Protein AF-A0A8H5FFQ4-F1 (afdb_monomer)

Structure (mmCIF, N/CA/C/O backbone):
data_AF-A0A8H5FFQ4-F1
#
_entry.id   AF-A0A8H5FFQ4-F1
#
loop_
_atom_site.group_PDB
_atom_site.id
_atom_site.type_symbol
_atom_site.label_atom_id
_atom_site.label_alt_id
_atom_site.label_comp_id
_atom_site.label_asym_id
_atom_site.label_entity_id
_atom_site.label_seq_id
_atom_site.pdbx_PDB_ins_code
_atom_site.Cartn_x
_atom_site.Cartn_y
_atom_site.Cartn_z
_atom_site.occupancy
_atom_site.B_iso_or_equiv
_atom_site.auth_seq_id
_atom_site.auth_comp_id
_atom_site.auth_asym_id
_atom_site.auth_atom_id
_atom_site.pdbx_PDB_model_num
ATOM 1 N N . MET A 1 1 ? -37.473 -5.761 -49.305 1.00 37.91 1 MET A N 1
ATOM 2 C CA . MET A 1 1 ? -37.315 -4.979 -48.061 1.00 37.91 1 MET A CA 1
ATOM 3 C C . MET A 1 1 ? -37.853 -5.816 -46.915 1.00 37.91 1 MET A C 1
ATOM 5 O O . MET A 1 1 ? -39.054 -5.867 -46.708 1.00 37.91 1 MET A O 1
ATOM 9 N N . THR A 1 2 ? -36.965 -6.536 -46.242 1.00 30.03 2 THR A N 1
ATOM 10 C CA . THR A 1 2 ? -37.253 -7.367 -45.068 1.00 30.03 2 THR A CA 1
ATOM 11 C C . THR A 1 2 ? -36.165 -7.044 -44.059 1.00 30.03 2 THR A C 1
ATOM 13 O O . THR A 1 2 ? -34.986 -7.285 -44.311 1.00 30.03 2 THR A O 1
ATOM 16 N N . THR A 1 3 ? -36.558 -6.391 -42.974 1.00 33.97 3 THR A N 1
ATOM 17 C CA . THR A 1 3 ? -35.695 -5.977 -41.868 1.00 33.97 3 THR A CA 1
ATOM 18 C C . THR A 1 3 ? -35.236 -7.205 -41.090 1.00 33.97 3 THR A C 1
ATOM 20 O O . THR A 1 3 ? -36.057 -7.927 -40.527 1.00 33.97 3 THR A O 1
ATOM 23 N N . VAL A 1 4 ? -33.926 -7.448 -41.090 1.00 33.38 4 VAL A N 1
ATOM 24 C CA . VAL A 1 4 ? -33.266 -8.495 -40.302 1.00 33.38 4 VAL A CA 1
ATOM 25 C C . VAL A 1 4 ? -33.053 -7.974 -38.879 1.00 33.38 4 VAL A C 1
ATOM 27 O O . VAL A 1 4 ? -32.455 -6.919 -38.684 1.00 33.38 4 VAL A O 1
ATOM 30 N N . ASP A 1 5 ? -33.574 -8.716 -37.903 1.00 34.59 5 ASP A N 1
ATOM 31 C CA . ASP A 1 5 ? -33.492 -8.453 -36.463 1.00 34.59 5 ASP A CA 1
ATOM 32 C C . ASP A 1 5 ? -32.099 -8.844 -35.912 1.00 34.59 5 ASP A C 1
ATOM 34 O O . ASP A 1 5 ? -31.701 -10.007 -36.044 1.00 34.59 5 ASP A O 1
ATOM 38 N N . PRO A 1 6 ? -31.330 -7.923 -35.295 1.00 38.56 6 PRO A N 1
ATOM 39 C CA . PRO A 1 6 ? -29.967 -8.188 -34.836 1.00 38.56 6 PRO A CA 1
ATOM 40 C C . PRO A 1 6 ? -29.877 -8.884 -33.460 1.00 38.56 6 PRO A C 1
ATOM 42 O O . PRO A 1 6 ? -28.794 -8.938 -32.880 1.00 38.56 6 PRO A O 1
ATOM 45 N N . ARG A 1 7 ? -30.964 -9.448 -32.910 1.00 39.00 7 ARG A N 1
ATOM 46 C CA . ARG A 1 7 ? -30.960 -10.092 -31.573 1.00 39.00 7 ARG A CA 1
ATOM 47 C C . ARG A 1 7 ? -30.692 -11.605 -31.535 1.00 39.00 7 ARG A C 1
ATOM 49 O O . ARG A 1 7 ? -30.883 -12.230 -30.494 1.00 39.00 7 ARG A O 1
ATOM 56 N N . ARG A 1 8 ? -30.207 -12.222 -32.616 1.00 37.69 8 ARG A N 1
ATOM 57 C CA . ARG A 1 8 ? -29.735 -13.624 -32.603 1.00 37.69 8 ARG A CA 1
ATOM 58 C C . ARG A 1 8 ? -28.208 -13.697 -32.572 1.00 37.69 8 ARG A C 1
ATOM 60 O O . ARG A 1 8 ? -27.576 -13.940 -33.593 1.00 37.69 8 ARG A O 1
ATOM 67 N N . SER A 1 9 ? -27.619 -13.552 -31.388 1.00 41.94 9 SER A N 1
ATOM 68 C CA . SER A 1 9 ? -26.240 -13.976 -31.127 1.00 41.94 9 SER A CA 1
ATOM 69 C C . SER A 1 9 ? -26.208 -15.106 -30.083 1.00 41.94 9 SER A C 1
ATOM 71 O O . SER A 1 9 ? -26.558 -14.940 -28.922 1.00 41.94 9 SER A O 1
ATOM 73 N N . ASN A 1 10 ? -25.795 -16.288 -30.554 1.00 39.78 10 ASN A N 1
ATOM 74 C CA . ASN A 1 10 ? -25.049 -17.339 -29.844 1.00 39.78 10 ASN A CA 1
ATOM 75 C C . ASN A 1 10 ? -25.614 -17.973 -28.552 1.00 39.78 10 ASN A C 1
ATOM 77 O O . ASN A 1 10 ? -24.886 -18.160 -27.583 1.00 39.78 10 ASN A O 1
ATOM 81 N N . GLY A 1 11 ? -26.864 -18.444 -28.572 1.00 41.69 11 GLY A N 1
ATOM 82 C CA . GLY A 1 11 ? -27.438 -19.284 -27.501 1.00 41.69 11 GLY A CA 1
ATOM 83 C C . GLY A 1 11 ? -27.344 -20.812 -27.692 1.00 41.69 11 GLY A C 1
ATOM 84 O O . GLY A 1 11 ? -28.055 -21.536 -27.003 1.00 41.69 11 GLY A O 1
ATOM 85 N N . ILE A 1 12 ? -26.551 -21.333 -28.640 1.00 41.09 12 ILE A N 1
ATOM 86 C CA . ILE A 1 12 ? -26.711 -22.722 -29.147 1.00 41.09 12 ILE A CA 1
ATOM 87 C C . ILE A 1 12 ? -25.711 -23.752 -28.557 1.00 41.09 12 ILE A C 1
ATOM 89 O O . ILE A 1 12 ? -25.820 -24.937 -28.840 1.00 41.09 12 ILE A O 1
ATOM 93 N N . GLY A 1 13 ? -24.798 -23.369 -27.654 1.00 44.38 13 GLY A N 1
ATOM 94 C CA . GLY A 1 13 ? -23.819 -24.313 -27.071 1.00 44.38 13 GLY A CA 1
ATOM 95 C C . GLY A 1 13 ? -24.093 -24.826 -25.648 1.00 44.38 13 GLY A C 1
ATOM 96 O O . GLY A 1 13 ? -23.548 -25.847 -25.258 1.00 44.38 13 GLY A O 1
ATOM 97 N N . LEU A 1 14 ? -24.920 -24.146 -24.846 1.00 51.28 14 LEU A N 1
ATOM 98 C CA . LEU A 1 14 ? -24.945 -24.349 -23.382 1.00 51.28 14 LEU A CA 1
ATOM 99 C C . LEU A 1 14 ? -25.929 -25.413 -22.872 1.00 51.28 14 LEU A C 1
ATOM 101 O O . LEU A 1 14 ? -25.940 -25.705 -21.678 1.00 51.28 14 LEU A O 1
ATOM 105 N N . ARG A 1 15 ? -26.783 -25.969 -23.738 1.00 51.16 15 ARG A N 1
ATOM 106 C CA . ARG A 1 15 ? -27.910 -26.813 -23.302 1.00 51.16 15 ARG A CA 1
ATOM 107 C C . ARG A 1 15 ? -27.605 -28.315 -23.268 1.00 51.16 15 ARG A C 1
ATOM 109 O O . ARG A 1 15 ? -28.282 -29.022 -22.537 1.00 51.16 15 ARG A O 1
ATOM 116 N N . ALA A 1 16 ? -26.604 -28.787 -24.014 1.00 46.34 16 ALA A N 1
ATOM 117 C CA . ALA A 1 16 ? -26.291 -30.218 -24.122 1.00 46.34 16 ALA A CA 1
ATOM 118 C C . ALA A 1 16 ? -25.344 -30.741 -23.020 1.00 46.34 16 ALA A C 1
ATOM 120 O O . ALA A 1 16 ? -25.369 -31.928 -22.719 1.00 46.34 16 ALA A O 1
ATOM 121 N N . ASP A 1 17 ? -24.580 -29.867 -22.355 1.00 53.94 17 ASP A N 1
ATOM 122 C CA . ASP A 1 17 ? -23.671 -30.254 -21.258 1.00 53.94 17 ASP A CA 1
ATOM 123 C C . ASP A 1 17 ? -24.319 -30.173 -19.862 1.00 53.94 17 ASP A C 1
ATOM 125 O O . ASP A 1 17 ? -23.696 -30.512 -18.854 1.00 53.94 17 ASP A O 1
ATOM 129 N N . ALA A 1 18 ? -25.578 -29.727 -19.778 1.00 55.28 18 ALA A N 1
ATOM 130 C CA . ALA A 1 18 ? -26.283 -29.536 -18.510 1.00 55.28 18 ALA A CA 1
ATOM 131 C C . ALA A 1 18 ? -26.639 -30.863 -17.810 1.00 55.28 18 ALA A C 1
ATOM 133 O O . ALA A 1 18 ? -26.635 -30.917 -16.585 1.00 55.28 18 ALA A O 1
ATOM 134 N N . GLU A 1 19 ? -26.877 -31.947 -18.557 1.00 54.28 19 GLU A N 1
ATOM 135 C CA . GLU A 1 19 ? -27.244 -33.255 -17.982 1.00 54.28 19 GLU A CA 1
ATOM 136 C C . GLU A 1 19 ? -26.049 -34.039 -17.412 1.00 54.28 19 GLU A C 1
ATOM 138 O O . GLU A 1 19 ? -26.243 -35.008 -16.680 1.00 54.28 19 GLU A O 1
ATOM 143 N N . LYS A 1 20 ? -24.807 -33.615 -17.695 1.00 53.94 20 LYS A N 1
ATOM 144 C CA . LYS A 1 20 ? -23.586 -34.2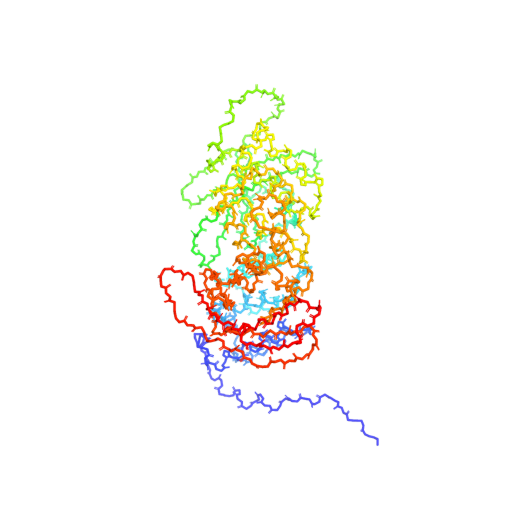76 -17.196 1.00 53.94 20 LYS A CA 1
ATOM 145 C C . LYS A 1 20 ? -22.877 -33.541 -16.061 1.00 53.94 20 LYS A C 1
ATOM 147 O O . LYS A 1 20 ? -21.930 -34.093 -15.506 1.00 53.94 20 LYS A O 1
ATOM 152 N N . MET A 1 21 ? -23.344 -32.357 -15.656 1.00 59.06 21 MET A N 1
ATOM 153 C CA . MET A 1 21 ? -22.900 -31.703 -14.415 1.00 59.06 21 MET A CA 1
ATOM 154 C C . MET A 1 21 ? -23.618 -32.314 -13.200 1.00 59.06 21 MET A C 1
ATOM 156 O O . MET A 1 21 ? -24.247 -31.627 -12.400 1.00 59.06 21 MET A O 1
ATOM 160 N N . ALA A 1 22 ? -23.546 -33.642 -13.097 1.00 57.19 22 ALA A N 1
ATOM 161 C CA . ALA A 1 22 ? -24.011 -34.407 -11.954 1.00 57.19 22 ALA A CA 1
ATOM 162 C C . ALA A 1 22 ? -23.227 -33.986 -10.699 1.00 57.19 22 ALA A C 1
ATOM 164 O O . ALA A 1 22 ? -22.000 -33.952 -10.728 1.00 57.19 22 ALA A O 1
ATOM 165 N N . SER A 1 23 ? -23.967 -33.634 -9.642 1.00 79.69 23 SER A N 1
ATOM 166 C CA . SER A 1 23 ? -23.541 -33.393 -8.252 1.00 79.69 23 SER A CA 1
ATOM 167 C C . SER A 1 23 ? -22.029 -33.212 -8.031 1.00 79.69 23 SER A C 1
ATOM 169 O O . SER A 1 23 ? -21.327 -34.172 -7.711 1.00 79.69 23 SER A O 1
ATOM 171 N N . PHE A 1 24 ? -21.526 -31.983 -8.159 1.00 93.50 24 PHE A N 1
ATOM 172 C CA . PHE A 1 24 ? -20.181 -31.654 -7.677 1.00 93.50 24 PHE A CA 1
ATOM 173 C C . PHE A 1 24 ? -20.232 -31.283 -6.189 1.00 93.50 24 PHE A C 1
ATOM 175 O O . PHE A 1 24 ? -21.232 -30.746 -5.703 1.00 93.50 24 PHE A O 1
ATOM 182 N N . ASN A 1 25 ? -19.150 -31.549 -5.462 1.00 94.75 25 ASN A N 1
ATOM 183 C CA . ASN A 1 25 ? -18.959 -31.061 -4.101 1.00 94.75 25 ASN A CA 1
ATOM 184 C C . ASN A 1 25 ? -18.130 -29.768 -4.129 1.00 94.75 25 ASN A C 1
ATOM 186 O O . ASN A 1 25 ? -17.275 -29.569 -4.989 1.00 94.75 25 ASN A O 1
ATOM 190 N N . VAL A 1 26 ? -18.337 -28.876 -3.162 1.00 95.44 26 VAL A N 1
ATOM 191 C CA . VAL A 1 26 ? -17.600 -27.607 -3.057 1.00 95.44 26 VAL A CA 1
ATOM 192 C C . VAL A 1 26 ? -16.089 -27.834 -2.948 1.00 95.44 26 VAL A C 1
ATOM 194 O O . VAL A 1 26 ? -15.309 -27.032 -3.457 1.00 95.44 26 VAL A O 1
ATOM 197 N N . THR A 1 27 ? -15.661 -28.956 -2.360 1.00 95.38 27 THR A N 1
ATOM 198 C CA . THR A 1 27 ? -14.247 -29.363 -2.306 1.00 95.38 27 THR A CA 1
ATOM 199 C C . THR A 1 27 ? -13.623 -29.556 -3.684 1.00 95.38 27 THR A C 1
ATOM 201 O O . THR A 1 27 ? -12.427 -29.311 -3.851 1.00 95.38 27 THR A O 1
ATOM 204 N N . ASP A 1 28 ? -14.420 -29.934 -4.685 1.00 94.88 28 ASP A N 1
ATOM 205 C CA . ASP A 1 28 ? -13.941 -30.177 -6.045 1.00 94.88 28 ASP A CA 1
ATOM 206 C C . ASP A 1 28 ? -13.525 -28.866 -6.728 1.00 94.88 28 ASP A C 1
ATOM 208 O O . ASP A 1 28 ? -12.703 -28.883 -7.648 1.00 94.88 28 ASP A O 1
ATOM 212 N N . LEU A 1 29 ? -14.039 -27.720 -6.256 1.00 95.44 29 LEU A N 1
ATOM 213 C CA . LEU A 1 29 ? -13.680 -26.389 -6.755 1.00 95.44 29 LEU A CA 1
ATOM 214 C C . LEU A 1 29 ? -12.263 -25.959 -6.357 1.00 95.44 29 LEU A C 1
ATOM 216 O O . LEU A 1 29 ? -11.728 -25.014 -6.935 1.00 95.44 29 LEU A O 1
ATOM 220 N N . SER A 1 30 ? -11.626 -26.647 -5.408 1.00 93.12 30 SER A N 1
ATOM 221 C CA . SER A 1 30 ? -10.226 -26.392 -5.052 1.00 93.12 30 SER A CA 1
ATOM 222 C C . SER A 1 30 ? -9.263 -26.816 -6.168 1.00 93.12 30 SER A C 1
ATOM 224 O O . SER A 1 30 ? -8.190 -26.225 -6.311 1.00 93.12 30 SER A O 1
ATOM 226 N N . SER A 1 31 ? -9.647 -27.792 -7.001 1.00 92.75 31 SER A N 1
ATOM 227 C CA . SER A 1 31 ? -8.826 -28.244 -8.129 1.00 92.75 31 SER A CA 1
ATOM 228 C C . SER A 1 31 ? -8.829 -27.208 -9.266 1.00 92.75 31 SER A C 1
ATOM 230 O O . SER A 1 31 ? -9.905 -26.811 -9.718 1.00 92.75 31 SER A O 1
ATOM 232 N N . PRO A 1 32 ? -7.662 -26.725 -9.737 1.00 87.00 32 PRO A N 1
ATOM 233 C CA . PRO A 1 32 ? -7.585 -25.746 -10.826 1.00 87.00 32 PRO A CA 1
ATOM 234 C C . PRO A 1 32 ? -8.082 -26.286 -12.167 1.00 87.00 32 PRO A C 1
ATOM 236 O O . PRO A 1 32 ? -8.584 -25.501 -12.968 1.00 87.00 32 PRO A O 1
ATOM 239 N N . ASP A 1 33 ? -8.020 -27.602 -12.366 1.00 90.81 33 ASP A N 1
ATOM 240 C CA . ASP A 1 33 ? -8.424 -28.267 -13.608 1.00 90.81 33 ASP A CA 1
ATOM 241 C C . ASP A 1 33 ? -9.917 -28.642 -13.630 1.00 90.81 33 ASP A C 1
ATOM 243 O O . ASP A 1 33 ? -10.401 -29.247 -14.586 1.00 90.81 33 ASP A O 1
ATOM 247 N N . ASN A 1 34 ? -10.674 -28.300 -12.578 1.00 89.81 34 ASN A N 1
ATOM 248 C CA . ASN A 1 34 ? -12.101 -28.588 -12.524 1.00 89.81 34 ASN A CA 1
ATOM 249 C C . ASN A 1 34 ? -12.883 -27.665 -13.489 1.00 89.81 34 ASN A C 1
ATOM 251 O O . ASN A 1 34 ? -12.904 -26.447 -13.285 1.00 89.81 34 ASN A O 1
ATOM 255 N N . PRO A 1 35 ? -13.607 -28.208 -14.487 1.00 90.38 35 PRO A N 1
ATOM 256 C CA . PRO A 1 35 ? -14.348 -27.394 -15.453 1.00 90.38 35 PRO A CA 1
ATOM 257 C C . PRO A 1 35 ? -15.478 -26.569 -14.813 1.00 90.38 35 PRO A C 1
ATOM 259 O O . PRO A 1 35 ? -15.790 -25.473 -15.284 1.00 90.38 35 PRO A O 1
ATOM 262 N N . VAL A 1 36 ? -16.071 -27.051 -13.714 1.00 94.31 36 VAL A N 1
ATOM 263 C CA . VAL A 1 36 ? -17.083 -26.319 -12.935 1.00 94.31 36 VAL A CA 1
ATOM 264 C C . VAL A 1 36 ? -16.460 -25.078 -12.296 1.00 94.31 36 VAL A C 1
ATOM 266 O O . VAL A 1 36 ? -17.030 -23.988 -12.386 1.00 94.31 36 VAL A O 1
ATOM 269 N N . ARG A 1 37 ? -15.251 -25.207 -11.729 1.00 94.56 37 ARG A N 1
ATOM 270 C CA . ARG A 1 37 ? -14.491 -24.071 -11.189 1.00 94.56 37 ARG A CA 1
ATOM 271 C C . ARG A 1 37 ? -14.248 -23.030 -12.274 1.00 94.56 37 ARG A C 1
ATOM 273 O O . ARG A 1 37 ? -14.584 -21.866 -12.068 1.00 94.56 37 ARG A O 1
ATOM 280 N N . SER A 1 38 ? -13.703 -23.427 -13.427 1.00 89.38 38 SER A N 1
ATOM 281 C CA . SER A 1 38 ? -13.427 -22.502 -14.538 1.00 89.38 38 SER A CA 1
ATOM 282 C C . SER A 1 38 ? -14.680 -21.742 -14.977 1.00 89.38 38 SER A C 1
ATOM 284 O O . SER A 1 38 ? -14.607 -20.545 -15.262 1.00 89.38 38 SER A O 1
ATOM 286 N N . ARG A 1 39 ? -15.840 -22.408 -14.971 1.00 94.25 39 ARG A N 1
ATOM 287 C CA . ARG A 1 39 ? -17.124 -21.788 -15.303 1.00 94.25 39 ARG A CA 1
ATOM 288 C C . ARG A 1 39 ? -17.546 -20.738 -14.275 1.00 94.25 39 ARG A C 1
ATOM 290 O O . ARG A 1 39 ? -17.905 -19.636 -14.678 1.00 94.25 39 ARG A O 1
ATOM 297 N N . PHE A 1 40 ? -17.446 -21.028 -12.975 1.00 95.31 40 PHE A N 1
ATOM 298 C CA . PHE A 1 40 ? -17.700 -20.015 -11.946 1.00 95.31 40 PHE A CA 1
ATOM 299 C C . PHE A 1 40 ? -16.751 -18.820 -12.082 1.00 95.31 40 PHE A C 1
ATOM 301 O O . PHE A 1 40 ? -17.213 -17.682 -12.071 1.00 95.31 40 PHE A O 1
ATOM 308 N N . VAL A 1 41 ? -15.444 -19.055 -12.265 1.00 92.19 41 VAL A N 1
ATOM 309 C CA . VAL A 1 41 ? -14.460 -17.971 -12.454 1.00 92.19 41 VAL A CA 1
ATOM 310 C C . VAL A 1 41 ? -14.847 -17.078 -13.632 1.00 92.19 41 VAL A C 1
ATOM 312 O O . VAL A 1 41 ? -14.865 -15.857 -13.492 1.00 92.19 41 VAL A O 1
ATOM 315 N N . ALA A 1 42 ? -15.201 -17.673 -14.775 1.00 89.62 42 ALA A N 1
ATOM 316 C CA . ALA A 1 42 ? -15.621 -16.923 -15.953 1.00 89.62 42 ALA A CA 1
ATOM 317 C C . ALA A 1 42 ? -16.864 -16.056 -15.680 1.00 89.62 42 ALA A C 1
ATOM 319 O O . ALA A 1 42 ? -16.891 -14.895 -16.090 1.00 89.62 42 ALA A O 1
ATOM 320 N N . LEU A 1 43 ? -17.854 -16.587 -14.952 1.00 94.88 43 LEU A N 1
ATOM 321 C CA . LEU A 1 43 ? -19.055 -15.840 -14.573 1.00 94.88 43 LEU A CA 1
ATOM 322 C C . LEU A 1 43 ? -18.739 -14.665 -13.633 1.00 94.88 43 LEU A C 1
ATOM 324 O O . LEU A 1 43 ? -19.196 -13.551 -13.889 1.00 94.88 43 LEU A O 1
ATOM 328 N N . PHE A 1 44 ? -17.926 -14.871 -12.589 1.00 93.88 44 PHE A N 1
ATOM 329 C CA . PHE A 1 44 ? -17.528 -13.787 -11.679 1.00 93.88 44 PHE A CA 1
ATOM 330 C C . PHE A 1 44 ? -16.744 -12.690 -12.403 1.00 93.88 44 PHE A C 1
ATOM 332 O O . PHE A 1 44 ? -17.032 -11.510 -12.208 1.00 93.88 44 PHE A O 1
ATOM 339 N N . CYS A 1 45 ? -15.804 -13.059 -13.279 1.00 90.88 45 CYS A N 1
ATOM 340 C CA . CYS A 1 45 ? -15.085 -12.102 -14.118 1.00 90.88 45 CYS A CA 1
ATOM 341 C C . CYS A 1 45 ? -16.043 -11.300 -15.004 1.00 90.88 45 CYS A C 1
ATOM 343 O O . CYS A 1 45 ? -15.980 -10.072 -15.015 1.00 90.88 45 CYS A O 1
ATOM 345 N N . ALA A 1 46 ? -16.957 -11.973 -15.708 1.00 89.81 46 ALA A N 1
ATOM 346 C CA . ALA A 1 46 ? -17.933 -11.302 -16.561 1.00 89.81 46 ALA A CA 1
ATOM 347 C C . ALA A 1 46 ? -18.811 -10.320 -15.770 1.00 89.81 46 ALA A C 1
ATOM 349 O O . ALA A 1 46 ? -19.078 -9.222 -16.249 1.00 89.81 46 ALA A O 1
ATOM 350 N N . ALA A 1 47 ? -19.219 -10.682 -14.552 1.00 93.94 47 ALA A N 1
ATOM 351 C CA . ALA A 1 47 ? -20.049 -9.833 -13.706 1.00 93.94 47 ALA A CA 1
ATOM 352 C C . ALA A 1 47 ? -19.294 -8.619 -13.140 1.00 93.94 47 ALA A C 1
ATOM 354 O O . ALA A 1 47 ? -19.821 -7.511 -13.172 1.00 93.94 47 ALA A O 1
ATOM 355 N N . VAL A 1 48 ? -18.062 -8.806 -12.652 1.00 93.00 48 VAL A N 1
ATOM 356 C CA . VAL A 1 48 ? -17.258 -7.730 -12.039 1.00 93.00 48 VAL A CA 1
ATOM 357 C C . VAL A 1 48 ? -16.824 -6.670 -13.053 1.00 93.00 48 VAL A C 1
ATOM 359 O O . VAL A 1 48 ? -16.750 -5.491 -12.709 1.00 93.00 48 VAL A O 1
ATOM 362 N N . TYR A 1 49 ? -16.550 -7.070 -14.296 1.00 90.50 49 TYR A N 1
ATOM 363 C CA . TYR A 1 49 ? -16.137 -6.154 -15.365 1.00 90.50 49 TYR A CA 1
ATOM 364 C C . TYR A 1 49 ? -17.295 -5.673 -16.250 1.00 90.50 49 TYR A C 1
ATOM 366 O O . TYR A 1 49 ? -17.052 -5.011 -17.257 1.00 90.50 49 TYR A O 1
ATOM 374 N N . SER A 1 50 ? -18.540 -6.009 -15.911 1.00 91.19 50 SER A N 1
ATOM 375 C CA . SER A 1 50 ? -19.713 -5.586 -16.672 1.00 91.19 50 SER A CA 1
ATOM 376 C C . SER A 1 50 ? -20.309 -4.296 -16.112 1.00 91.19 50 SER A C 1
ATOM 378 O O . SER A 1 50 ? -20.661 -4.226 -14.939 1.00 91.19 50 SER A O 1
ATOM 380 N N . ASP A 1 51 ? -20.572 -3.337 -16.998 1.00 85.44 51 ASP A N 1
ATOM 381 C CA . ASP A 1 51 ? -21.304 -2.103 -16.675 1.00 85.44 51 ASP A CA 1
ATOM 382 C C . ASP A 1 51 ? -22.837 -2.279 -16.713 1.00 85.44 51 ASP A C 1
ATOM 384 O O . ASP A 1 51 ? -23.596 -1.339 -16.473 1.00 85.44 51 ASP A O 1
ATOM 388 N N . SER A 1 52 ? -23.329 -3.478 -17.053 1.00 92.25 52 SER A N 1
ATOM 389 C CA . SER A 1 52 ? -24.767 -3.747 -17.146 1.00 92.25 52 SER A CA 1
ATOM 390 C C . SER A 1 52 ? -25.433 -3.805 -15.762 1.00 92.25 52 SER A C 1
ATOM 392 O O . SER A 1 52 ? -25.008 -4.603 -14.923 1.00 92.25 52 SER A O 1
ATOM 394 N N . PRO A 1 53 ? -26.545 -3.079 -15.532 1.00 86.31 53 PRO A N 1
ATOM 395 C CA . PRO A 1 53 ? -27.268 -3.113 -14.258 1.00 86.31 53 PRO A CA 1
ATOM 396 C C . PRO A 1 53 ? -27.880 -4.487 -13.931 1.00 86.31 53 PRO A C 1
ATOM 398 O O . PRO A 1 53 ? -28.193 -4.744 -12.777 1.00 86.31 53 PRO A O 1
ATOM 401 N N . GLY A 1 54 ? -28.031 -5.381 -14.918 1.00 94.06 54 GLY A N 1
ATOM 402 C CA . GLY A 1 54 ? -28.519 -6.755 -14.722 1.00 94.06 54 GLY A CA 1
ATOM 403 C C . GLY A 1 54 ? -27.413 -7.808 -14.587 1.00 94.06 54 GLY A C 1
ATOM 404 O O . GLY A 1 54 ? -27.705 -9.004 -14.604 1.00 94.06 54 GLY A O 1
ATOM 405 N N . ALA A 1 55 ? -26.141 -7.401 -14.524 1.00 93.88 55 ALA A N 1
ATOM 406 C CA . ALA A 1 55 ? -25.010 -8.330 -14.468 1.00 93.88 55 ALA A CA 1
ATOM 407 C C . ALA A 1 55 ? -25.043 -9.218 -13.221 1.00 93.88 55 ALA A C 1
ATOM 409 O O . ALA A 1 55 ? -24.781 -10.415 -13.314 1.00 93.88 55 ALA A O 1
ATOM 410 N N . ALA A 1 56 ? -25.420 -8.636 -12.082 1.00 94.19 56 ALA A N 1
ATOM 411 C CA . ALA A 1 56 ? -25.570 -9.346 -10.823 1.00 94.19 56 ALA A CA 1
ATOM 412 C C . ALA A 1 56 ? -26.646 -10.439 -10.933 1.00 94.19 56 ALA A C 1
ATOM 414 O O . ALA A 1 56 ? -26.355 -11.615 -10.710 1.00 94.19 56 ALA A O 1
ATOM 415 N N . SER A 1 57 ? -27.844 -10.094 -11.422 1.00 96.25 57 SER A N 1
ATOM 416 C CA . SER A 1 57 ? -28.954 -11.052 -11.417 1.00 96.25 57 SER A CA 1
ATOM 417 C C . SER A 1 57 ? -28.715 -12.178 -12.425 1.00 96.25 57 SER A C 1
ATOM 419 O O . SER A 1 57 ? -29.080 -13.331 -12.186 1.00 96.25 57 SER A O 1
ATOM 421 N N . ASN A 1 58 ? -28.046 -11.863 -13.542 1.00 96.25 58 ASN A N 1
ATOM 422 C CA . ASN A 1 58 ? -27.574 -12.861 -14.500 1.00 96.25 58 ASN A CA 1
ATOM 423 C C . ASN A 1 58 ? -26.519 -13.789 -13.878 1.00 96.25 58 ASN A C 1
ATOM 425 O O . ASN A 1 58 ? -26.642 -15.002 -14.031 1.00 96.25 58 ASN A O 1
ATOM 429 N N . LEU A 1 59 ? -25.541 -13.251 -13.135 1.00 96.88 59 LEU A N 1
ATOM 430 C CA . LEU A 1 59 ? -24.551 -14.050 -12.407 1.00 96.88 59 LEU A CA 1
ATOM 431 C C . LEU A 1 59 ? -25.230 -15.022 -11.441 1.00 96.88 59 LEU A C 1
ATOM 433 O O . LEU A 1 59 ? -24.939 -16.215 -11.487 1.00 96.88 59 LEU A O 1
ATOM 437 N N . ILE A 1 60 ? -26.133 -14.536 -10.584 1.00 97.81 60 ILE A N 1
ATOM 438 C CA . ILE A 1 60 ? -26.812 -15.385 -9.597 1.00 97.81 60 ILE A CA 1
ATOM 439 C C . ILE A 1 60 ? -27.621 -16.479 -10.290 1.00 97.81 60 ILE A C 1
ATOM 441 O O . ILE A 1 60 ? -27.509 -17.645 -9.913 1.00 97.81 60 ILE A O 1
ATOM 445 N N . ARG A 1 61 ? -28.389 -16.140 -11.333 1.00 97.19 61 ARG A N 1
ATOM 446 C CA . ARG A 1 61 ? -29.162 -17.122 -12.107 1.00 97.19 61 ARG A CA 1
ATOM 447 C C . ARG A 1 61 ? -28.265 -18.200 -12.715 1.00 97.19 61 ARG A C 1
ATOM 449 O O . ARG A 1 61 ? -28.589 -19.384 -12.627 1.00 97.19 61 ARG A O 1
ATOM 456 N N . ASP A 1 62 ? -27.152 -17.806 -13.323 1.00 96.44 62 ASP A N 1
ATOM 457 C CA . ASP A 1 62 ? -26.268 -18.734 -14.025 1.00 96.44 62 ASP A CA 1
ATOM 458 C C . ASP A 1 62 ? -25.466 -19.597 -13.030 1.00 96.44 62 ASP A C 1
ATOM 460 O O . ASP A 1 62 ? -25.300 -20.797 -13.251 1.00 96.44 62 ASP A O 1
ATOM 464 N N . CYS A 1 63 ? -25.059 -19.036 -11.887 1.00 96.56 63 CYS A N 1
ATOM 465 C CA . CYS A 1 63 ? -24.479 -19.780 -10.766 1.00 96.56 63 CYS A CA 1
ATOM 466 C C . CYS A 1 63 ? -25.478 -20.775 -10.154 1.00 96.56 63 CYS A C 1
ATOM 468 O O . CYS A 1 63 ? -25.121 -21.927 -9.917 1.00 96.56 63 CYS A O 1
ATOM 470 N N . MET A 1 64 ? -26.736 -20.369 -9.955 1.00 96.56 64 MET A N 1
ATOM 471 C CA . MET A 1 64 ? -27.810 -21.263 -9.505 1.00 96.56 64 MET A CA 1
ATOM 472 C C . MET A 1 64 ? -28.025 -22.417 -10.485 1.00 96.56 64 MET A C 1
ATOM 474 O O . MET A 1 64 ? -28.199 -23.553 -10.053 1.00 96.56 64 MET A O 1
ATOM 478 N N . ALA A 1 65 ? -27.970 -22.156 -11.795 1.00 95.25 65 ALA A N 1
ATOM 479 C CA . ALA A 1 65 ? -28.075 -23.202 -12.808 1.00 95.25 65 ALA A CA 1
ATOM 480 C C . ALA A 1 65 ? -26.913 -24.210 -12.727 1.00 95.25 65 ALA A C 1
ATOM 482 O O . ALA A 1 65 ? -27.145 -25.407 -12.874 1.00 95.25 65 ALA A O 1
ATOM 483 N N . ILE A 1 66 ? -25.685 -23.753 -12.446 1.00 94.69 66 ILE A N 1
ATOM 484 C CA . ILE A 1 66 ? -24.531 -24.643 -12.209 1.00 94.69 66 ILE A CA 1
ATOM 485 C C . ILE A 1 66 ? -24.734 -25.479 -10.938 1.00 94.69 66 ILE A C 1
ATOM 487 O O . ILE A 1 66 ? -24.412 -26.663 -10.932 1.00 94.69 66 ILE A O 1
ATOM 491 N N . CYS A 1 67 ? -25.311 -24.895 -9.887 1.00 95.12 67 CYS A N 1
ATOM 492 C CA . CYS A 1 67 ? -25.661 -25.594 -8.647 1.00 95.12 67 CYS A CA 1
ATOM 493 C C . CYS A 1 67 ? -26.924 -26.472 -8.762 1.00 95.12 67 CYS A C 1
ATOM 495 O O . CYS A 1 67 ? -27.447 -26.911 -7.742 1.00 95.12 67 CYS A O 1
ATOM 497 N N . GLY A 1 68 ? -27.469 -26.698 -9.964 1.00 94.50 68 GLY A N 1
ATOM 498 C CA . GLY A 1 68 ? -28.680 -27.507 -10.150 1.00 94.50 68 GLY A CA 1
ATOM 499 C C . GLY A 1 68 ? -29.934 -26.922 -9.487 1.00 94.50 68 GLY A C 1
ATOM 500 O O . GLY A 1 68 ? -30.871 -27.656 -9.188 1.00 94.50 68 GLY A O 1
ATOM 501 N N . GLY A 1 69 ? -29.954 -25.613 -9.228 1.00 95.00 69 GLY A N 1
ATOM 502 C CA . GLY A 1 69 ? -31.026 -24.934 -8.499 1.00 95.00 69 GLY A CA 1
ATOM 503 C C . GLY A 1 69 ? -30.918 -25.015 -6.971 1.00 95.00 69 GLY A C 1
ATOM 504 O O . GLY A 1 69 ? -31.783 -24.467 -6.289 1.00 95.00 69 GLY A O 1
ATOM 505 N N . ASP A 1 70 ? -29.878 -25.648 -6.420 1.00 94.88 70 ASP A N 1
ATOM 506 C CA . ASP A 1 70 ? -29.665 -25.753 -4.974 1.00 94.88 70 ASP A CA 1
ATOM 507 C C . ASP A 1 70 ? -29.073 -24.449 -4.400 1.00 94.88 70 ASP A C 1
ATOM 509 O O . ASP A 1 70 ? -27.909 -24.094 -4.630 1.00 94.88 70 ASP A O 1
ATOM 513 N N . LYS A 1 71 ? -29.898 -23.731 -3.627 1.00 95.88 71 LYS A N 1
ATOM 514 C CA . LYS A 1 71 ? -29.522 -22.470 -2.974 1.00 95.88 71 LYS A CA 1
ATOM 515 C C . LYS A 1 71 ? -28.509 -22.678 -1.845 1.00 95.88 71 LYS A C 1
ATOM 517 O O . LYS A 1 71 ? -27.635 -21.830 -1.659 1.00 95.88 71 LYS A O 1
ATOM 522 N N . ASP A 1 72 ? -28.587 -23.792 -1.122 1.00 95.75 72 ASP A N 1
ATOM 523 C CA . ASP A 1 72 ? -27.665 -24.094 -0.027 1.00 95.75 72 ASP A CA 1
ATOM 524 C C . ASP A 1 72 ? -26.285 -24.453 -0.579 1.00 95.75 72 ASP A C 1
ATOM 526 O O . ASP A 1 72 ? -25.261 -24.031 -0.032 1.00 95.75 72 ASP A O 1
ATOM 530 N N . LEU A 1 73 ? -26.239 -25.175 -1.703 1.00 96.00 73 LEU A N 1
ATOM 531 C CA . LEU A 1 73 ? -24.992 -25.421 -2.422 1.00 96.00 73 LEU A CA 1
ATOM 532 C C . LEU A 1 73 ? -24.382 -24.113 -2.935 1.00 96.00 73 LEU A C 1
ATOM 534 O O . LEU A 1 73 ? -23.195 -23.882 -2.703 1.00 96.00 73 LEU A O 1
ATOM 538 N N . LEU A 1 74 ? -25.170 -23.231 -3.567 1.00 96.88 74 LEU A N 1
ATOM 539 C CA . LEU A 1 74 ? -24.664 -21.923 -3.999 1.00 96.88 74 LEU A CA 1
ATOM 540 C C . LEU A 1 74 ? -24.119 -21.112 -2.818 1.00 96.88 74 LEU A C 1
ATOM 542 O O . LEU A 1 74 ? -23.016 -20.572 -2.901 1.00 96.88 74 LEU A O 1
ATOM 546 N N . SER A 1 75 ? -24.849 -21.069 -1.704 1.00 97.00 75 SER A N 1
ATOM 547 C CA . SER A 1 75 ? -24.394 -20.411 -0.481 1.00 97.00 75 SER A CA 1
ATOM 548 C C . SER A 1 75 ? -23.042 -20.961 -0.010 1.00 97.00 75 SER A C 1
ATOM 550 O O . SER A 1 75 ? -22.113 -20.187 0.242 1.00 97.00 75 SER A O 1
ATOM 552 N N . LYS A 1 76 ? -22.876 -22.290 0.029 1.00 96.81 76 LYS A N 1
ATOM 553 C CA . LYS A 1 76 ? -21.593 -22.919 0.382 1.00 96.81 76 LYS A CA 1
ATOM 554 C C . LYS A 1 76 ? -20.487 -22.563 -0.612 1.00 96.81 76 LYS A C 1
ATOM 556 O O . LYS A 1 76 ? -19.370 -22.284 -0.180 1.00 96.81 76 LYS A O 1
ATOM 561 N N . VAL A 1 77 ? -20.776 -22.528 -1.915 1.00 97.06 77 VAL A N 1
ATOM 562 C CA . VAL A 1 77 ? -19.814 -22.127 -2.959 1.00 97.06 77 VAL A CA 1
ATOM 563 C C . VAL A 1 77 ? -19.345 -20.686 -2.752 1.00 97.06 77 VAL A C 1
ATOM 565 O O . VAL A 1 77 ? -18.141 -20.435 -2.794 1.00 97.06 77 VAL A O 1
ATOM 568 N N . LEU A 1 78 ? -20.258 -19.748 -2.486 1.00 97.56 78 LEU A N 1
ATOM 569 C CA . LEU A 1 78 ? -19.934 -18.328 -2.287 1.00 97.56 78 LEU A CA 1
ATOM 570 C C . LEU A 1 78 ? -19.113 -18.060 -1.019 1.00 97.56 78 LEU A C 1
ATOM 572 O O . LEU A 1 78 ? -18.352 -17.092 -0.971 1.00 97.56 78 LEU A O 1
ATOM 576 N N . GLN A 1 79 ? -19.252 -18.918 -0.009 1.00 97.44 79 GLN A N 1
ATOM 577 C CA . GLN A 1 79 ? -18.618 -18.754 1.299 1.00 97.44 79 GLN A CA 1
ATOM 578 C C . GLN A 1 79 ? -17.342 -19.588 1.494 1.00 97.44 79 GLN A C 1
ATOM 580 O O . GLN A 1 79 ? -16.630 -19.386 2.477 1.00 97.44 79 GLN A O 1
ATOM 585 N N . SER A 1 80 ? -17.032 -20.508 0.578 1.00 96.81 80 SER A N 1
ATOM 586 C CA . SER A 1 80 ? -15.863 -21.392 0.682 1.00 96.81 80 SER A CA 1
ATOM 587 C C . SER A 1 80 ? -14.621 -20.811 0.006 1.00 96.81 80 SER A C 1
ATOM 589 O O . SER A 1 80 ? -14.703 -20.099 -0.993 1.00 96.81 80 SER A O 1
ATOM 591 N N . THR A 1 81 ? -13.443 -21.148 0.531 1.00 96.00 81 THR A N 1
ATOM 592 C CA . THR A 1 81 ? -12.146 -20.659 0.045 1.00 96.00 81 THR A CA 1
ATOM 593 C C . THR A 1 81 ? -11.600 -21.527 -1.088 1.00 96.00 81 THR A C 1
ATOM 595 O O . THR A 1 81 ? -10.804 -22.435 -0.857 1.00 96.00 81 THR A O 1
ATOM 598 N N . TRP A 1 82 ? -12.017 -21.258 -2.322 1.00 95.31 82 TRP A N 1
ATOM 599 C CA . TRP A 1 82 ? -11.525 -21.973 -3.512 1.00 95.31 82 TRP A CA 1
ATOM 600 C C . TRP A 1 82 ? -11.047 -21.028 -4.626 1.00 95.31 82 TRP A C 1
ATOM 602 O O . TRP A 1 82 ? -10.294 -21.432 -5.517 1.00 95.31 82 TRP A O 1
ATOM 612 N N . LEU A 1 83 ? -11.419 -19.745 -4.569 1.00 92.31 83 LEU A N 1
ATOM 613 C CA . LEU A 1 83 ? -11.072 -18.765 -5.590 1.00 92.31 83 LEU A CA 1
ATOM 614 C C . LEU A 1 83 ? -9.766 -18.054 -5.220 1.00 92.31 83 LEU A C 1
ATOM 616 O O . LEU A 1 83 ? -9.761 -17.076 -4.476 1.00 92.31 83 LEU A O 1
ATOM 620 N N . ILE A 1 84 ? -8.642 -18.566 -5.736 1.00 88.06 84 ILE A N 1
ATOM 621 C CA . ILE A 1 84 ? -7.291 -18.011 -5.497 1.00 88.06 84 ILE A CA 1
ATOM 622 C C . ILE A 1 84 ? -6.982 -17.947 -3.983 1.00 88.06 84 ILE A C 1
ATOM 624 O O . ILE A 1 84 ? -6.480 -16.958 -3.466 1.00 88.06 84 ILE A O 1
ATOM 628 N N . GLY A 1 85 ? -7.359 -18.995 -3.241 1.00 87.62 85 GLY A N 1
ATOM 629 C CA . GLY A 1 85 ? -7.179 -19.050 -1.783 1.00 87.62 85 GLY A CA 1
ATOM 630 C C . GLY A 1 85 ? -8.114 -18.135 -0.979 1.00 87.62 85 GLY A C 1
ATOM 631 O O . GLY A 1 85 ? -7.955 -18.022 0.231 1.00 87.62 85 GLY A O 1
ATOM 632 N N . SER A 1 86 ? -9.098 -17.503 -1.624 1.00 93.38 86 SER A N 1
ATOM 633 C CA . SER A 1 86 ? -10.091 -16.626 -0.997 1.00 93.38 86 SER A CA 1
ATOM 634 C C . SER A 1 86 ? -11.520 -17.080 -1.311 1.00 93.38 86 SER A C 1
ATOM 636 O O . SER A 1 86 ? -11.742 -18.010 -2.096 1.00 93.38 86 SER A O 1
ATOM 638 N N . THR A 1 87 ? -12.503 -16.448 -0.670 1.00 96.75 87 THR A N 1
ATOM 639 C CA . THR A 1 87 ? -13.917 -16.660 -1.004 1.00 96.75 87 THR A CA 1
ATOM 640 C C . THR A 1 87 ? -14.297 -15.881 -2.270 1.00 96.75 87 THR A C 1
ATOM 642 O O . THR A 1 87 ? -13.737 -14.808 -2.518 1.00 96.75 87 THR A O 1
ATOM 645 N N . PRO A 1 88 ? -15.275 -16.347 -3.067 1.00 97.31 88 PRO A N 1
ATOM 646 C CA . PRO A 1 88 ? -15.828 -15.552 -4.162 1.00 97.31 88 PRO A CA 1
ATOM 647 C C . PRO A 1 88 ? -16.275 -14.146 -3.745 1.00 97.31 88 PRO A C 1
ATOM 649 O O . PRO A 1 88 ? -16.030 -13.188 -4.476 1.00 97.31 88 PRO A O 1
ATOM 652 N N . LEU A 1 89 ? -16.852 -13.999 -2.547 1.00 97.19 89 LEU A N 1
ATOM 653 C CA . LEU A 1 89 ? -17.244 -12.697 -1.996 1.00 97.19 89 LEU A CA 1
ATOM 654 C C . LEU A 1 89 ? -16.045 -11.759 -1.816 1.00 97.19 89 LEU A C 1
ATOM 656 O O . LEU A 1 89 ? -16.113 -10.605 -2.233 1.00 97.19 89 LEU A O 1
ATOM 660 N N . HIS A 1 90 ? -14.938 -12.253 -1.253 1.00 96.69 90 HIS A N 1
ATOM 661 C CA . HIS A 1 90 ? -13.697 -11.483 -1.150 1.00 96.69 90 HIS A CA 1
ATOM 662 C C . HIS A 1 90 ? -13.200 -11.043 -2.519 1.00 96.69 90 HIS A C 1
ATOM 664 O O . HIS A 1 90 ? -12.922 -9.865 -2.719 1.00 96.69 90 HIS A O 1
ATOM 670 N N . TRP A 1 91 ? -13.122 -11.970 -3.475 1.00 96.00 91 TRP A N 1
ATOM 671 C CA . TRP A 1 91 ? -12.622 -11.652 -4.808 1.00 96.00 91 TRP A CA 1
ATOM 672 C C . TRP A 1 91 ? -13.473 -10.583 -5.499 1.00 96.00 91 TRP A C 1
ATOM 674 O O . TRP A 1 91 ? -12.922 -9.634 -6.057 1.00 96.00 91 TRP A O 1
ATOM 684 N N . VAL A 1 92 ? -14.803 -10.697 -5.425 1.00 97.00 92 VAL A N 1
ATOM 685 C CA . VAL A 1 92 ? -15.714 -9.695 -5.989 1.00 97.00 92 VAL A CA 1
ATOM 686 C C . VAL A 1 92 ? -15.488 -8.343 -5.323 1.00 97.00 92 VAL A C 1
ATOM 688 O O . VAL A 1 92 ? -15.221 -7.370 -6.027 1.00 97.00 92 VAL A O 1
ATOM 691 N N . VAL A 1 93 ? -15.514 -8.280 -3.988 1.00 96.88 93 VAL A N 1
ATOM 692 C CA . VAL A 1 93 ? -15.296 -7.032 -3.238 1.00 96.88 93 VAL A CA 1
ATOM 693 C C . VAL A 1 93 ? -13.944 -6.409 -3.583 1.00 96.88 93 VAL A C 1
ATOM 695 O O . VAL A 1 93 ? -13.894 -5.207 -3.816 1.00 96.88 93 VAL A O 1
ATOM 698 N N . SER A 1 94 ? -12.873 -7.196 -3.706 1.00 95.62 94 SER A N 1
ATOM 699 C CA . SER A 1 94 ? -11.541 -6.700 -4.073 1.00 95.62 94 SER A CA 1
ATOM 700 C C . SER A 1 94 ? -11.486 -6.099 -5.484 1.00 95.62 94 SER A C 1
ATOM 702 O O . SER A 1 94 ? -10.747 -5.135 -5.694 1.00 95.62 94 SER A O 1
ATOM 704 N N . ASN A 1 95 ? -12.274 -6.611 -6.437 1.00 93.88 95 ASN A N 1
ATOM 705 C CA . ASN A 1 95 ? -12.155 -6.269 -7.861 1.00 93.88 95 ASN A CA 1
ATOM 706 C C . ASN A 1 95 ? -13.248 -5.335 -8.414 1.00 93.88 95 ASN A C 1
ATOM 708 O O . ASN A 1 95 ? -13.130 -4.905 -9.562 1.00 93.88 95 ASN A O 1
ATOM 712 N N . ILE A 1 96 ? -14.284 -4.971 -7.646 1.00 93.94 96 ILE A N 1
ATOM 713 C CA . ILE A 1 96 ? -15.270 -3.985 -8.124 1.00 93.94 96 ILE A CA 1
ATOM 714 C C . ILE A 1 96 ? -14.605 -2.632 -8.449 1.00 93.94 96 ILE A C 1
ATOM 716 O O . ILE A 1 96 ? -13.742 -2.141 -7.716 1.00 93.94 96 ILE A O 1
ATOM 720 N N . GLN A 1 97 ? -15.009 -1.999 -9.550 1.00 88.62 97 GLN A N 1
ATOM 721 C CA . GLN A 1 97 ? -14.343 -0.786 -10.055 1.00 88.62 97 GLN A CA 1
ATOM 722 C C . GLN A 1 97 ? -14.753 0.501 -9.325 1.00 88.62 97 GLN A C 1
ATOM 724 O O . GLN A 1 97 ? -14.021 1.488 -9.316 1.00 88.62 97 GLN A O 1
ATOM 729 N N . THR A 1 98 ? -15.929 0.512 -8.706 1.00 84.31 98 THR A N 1
ATOM 730 C CA . THR A 1 98 ? -16.471 1.686 -8.016 1.00 84.31 98 THR A CA 1
ATOM 731 C C . THR A 1 98 ? -15.720 1.949 -6.711 1.00 84.31 98 THR A C 1
ATOM 733 O O . THR A 1 98 ? -15.529 1.021 -5.933 1.00 84.31 98 THR A O 1
ATOM 736 N N . THR A 1 99 ? -15.325 3.203 -6.467 1.00 79.56 99 THR A N 1
ATOM 737 C CA . THR A 1 99 ? -14.633 3.657 -5.238 1.00 79.56 99 THR A CA 1
ATOM 738 C C . THR A 1 99 ? -15.448 4.654 -4.412 1.00 79.56 99 THR A C 1
ATOM 740 O O . THR A 1 99 ? -15.048 5.046 -3.321 1.00 79.56 99 THR A O 1
ATOM 743 N N . LYS A 1 100 ? -16.589 5.119 -4.935 1.00 86.06 100 LYS A N 1
ATOM 744 C CA . LYS A 1 100 ? -17.487 6.060 -4.254 1.00 86.06 100 LYS A CA 1
ATOM 745 C C . LYS A 1 100 ? -18.857 5.425 -4.116 1.00 86.06 100 LYS A C 1
ATOM 747 O O . LYS A 1 100 ? -19.647 5.424 -5.059 1.00 86.06 100 LYS A O 1
ATOM 752 N N . HIS A 1 101 ? -19.129 4.892 -2.935 1.00 86.44 101 HIS A N 1
ATOM 753 C CA . HIS A 1 101 ? -20.357 4.165 -2.654 1.00 86.44 101 HIS A CA 1
ATOM 754 C C . HIS A 1 101 ? -21.332 5.042 -1.872 1.00 86.44 101 HIS A C 1
ATOM 756 O O . HIS A 1 101 ? -21.043 5.459 -0.757 1.00 86.44 101 HIS A O 1
ATOM 762 N N . LYS A 1 102 ? -22.498 5.332 -2.459 1.00 91.94 102 LYS A N 1
ATOM 763 C CA . LYS A 1 102 ? -23.644 5.886 -1.711 1.00 91.94 102 LYS A CA 1
ATOM 764 C C . LYS A 1 102 ? -24.552 4.780 -1.174 1.00 91.94 102 LYS A C 1
ATOM 766 O O . LYS A 1 102 ? -25.184 4.946 -0.140 1.00 91.94 102 LYS A O 1
ATOM 771 N N . SER A 1 103 ? -24.599 3.664 -1.889 1.00 94.69 103 SER A N 1
ATOM 772 C CA . SER A 1 103 ? -25.298 2.436 -1.536 1.00 94.69 103 SER A CA 1
ATOM 773 C C . SER A 1 103 ? -24.377 1.246 -1.794 1.00 94.69 103 SER A C 1
ATOM 775 O O . SER A 1 103 ? -23.320 1.388 -2.425 1.00 94.69 103 SER A O 1
ATOM 777 N N . LEU A 1 104 ? -24.771 0.076 -1.295 1.00 95.00 104 LEU A N 1
ATOM 778 C CA . LEU A 1 104 ? -24.063 -1.163 -1.580 1.00 95.00 104 LEU A CA 1
ATOM 779 C C . LEU A 1 104 ? -24.062 -1.406 -3.106 1.00 95.00 104 LEU A C 1
ATOM 781 O O . LEU A 1 104 ? -25.083 -1.167 -3.754 1.00 95.00 104 LEU A O 1
ATOM 785 N N . PRO A 1 105 ? -22.934 -1.815 -3.715 1.00 95.25 105 PRO A N 1
ATOM 786 C CA . PRO A 1 105 ? -22.914 -2.191 -5.125 1.00 95.25 105 PRO A CA 1
ATOM 787 C C . PRO A 1 105 ? -23.941 -3.295 -5.394 1.00 95.25 105 PRO A C 1
ATOM 789 O O . PRO A 1 105 ? -23.908 -4.288 -4.665 1.00 95.25 105 PRO A O 1
ATOM 792 N N . PRO A 1 106 ? -24.773 -3.193 -6.449 1.00 95.12 106 PRO A N 1
ATOM 793 C CA . PRO A 1 106 ? -25.816 -4.184 -6.733 1.00 95.12 106 PRO A CA 1
ATOM 794 C C . PRO A 1 106 ? -25.287 -5.623 -6.789 1.00 95.12 106 PRO A C 1
ATOM 796 O O . PRO A 1 106 ? -25.903 -6.543 -6.269 1.00 95.12 106 PRO A O 1
ATOM 799 N N . LEU A 1 107 ? -24.082 -5.806 -7.344 1.00 96.06 107 LEU A N 1
ATOM 800 C CA . LEU A 1 107 ? -23.408 -7.103 -7.385 1.00 96.06 107 LEU A CA 1
ATOM 801 C C . LEU A 1 107 ? -23.091 -7.661 -5.993 1.00 96.06 107 LEU A C 1
ATOM 803 O O . LEU A 1 107 ? -23.296 -8.844 -5.745 1.00 96.06 107 LEU A O 1
ATOM 807 N N . VAL A 1 108 ? -22.586 -6.822 -5.087 1.00 96.56 108 VAL A N 1
ATOM 808 C CA . VAL A 1 108 ? -22.272 -7.237 -3.713 1.00 96.56 108 VAL A CA 1
ATOM 809 C C . VAL A 1 108 ? -23.565 -7.501 -2.943 1.00 96.56 108 VAL A C 1
ATOM 811 O O . VAL A 1 108 ? -23.645 -8.492 -2.227 1.00 96.56 108 VAL A O 1
ATOM 814 N N . GLU A 1 109 ? -24.583 -6.658 -3.121 1.00 96.12 109 GLU A N 1
ATOM 815 C CA . GLU A 1 109 ? -25.896 -6.806 -2.487 1.00 96.12 109 GLU A CA 1
ATOM 816 C C . GLU A 1 109 ? -26.567 -8.136 -2.849 1.00 96.12 109 GLU A C 1
ATOM 818 O O . GLU A 1 109 ? -26.860 -8.934 -1.958 1.00 96.12 109 GLU A O 1
ATOM 823 N N . GLU A 1 110 ? -26.702 -8.442 -4.141 1.00 96.31 110 GLU A N 1
ATOM 824 C CA . GLU A 1 110 ? -27.337 -9.687 -4.584 1.00 96.31 110 GLU A CA 1
ATOM 825 C C . GLU A 1 110 ? -26.548 -10.946 -4.188 1.00 96.31 110 GLU A C 1
ATOM 827 O O . GLU A 1 110 ? -27.137 -11.988 -3.879 1.00 96.31 110 GLU A O 1
ATOM 832 N N . LEU A 1 111 ? -25.211 -10.875 -4.172 1.00 96.31 111 LEU A N 1
ATOM 833 C CA . LEU A 1 111 ? -24.377 -11.984 -3.705 1.00 96.31 111 LEU A CA 1
ATOM 834 C C . LEU A 1 111 ? -24.575 -12.243 -2.210 1.00 96.31 111 LEU A C 1
ATOM 836 O O . LEU A 1 111 ? -24.687 -13.403 -1.807 1.00 96.31 111 LEU A O 1
ATOM 840 N N . LEU A 1 112 ? -24.650 -11.188 -1.394 1.00 96.38 112 LEU A N 1
ATOM 841 C CA . LEU A 1 112 ? -24.935 -11.315 0.036 1.00 96.38 112 LEU A CA 1
ATOM 842 C C . LEU A 1 112 ? -26.335 -11.895 0.277 1.00 96.38 112 LEU A C 1
ATOM 844 O O . LEU A 1 112 ? -26.478 -12.799 1.102 1.00 96.38 112 LEU A O 1
ATOM 848 N N . ASP A 1 113 ? -27.337 -11.462 -0.489 1.00 95.19 113 ASP A N 1
ATOM 849 C CA . ASP A 1 113 ? -28.705 -11.997 -0.417 1.00 95.19 113 ASP A CA 1
ATOM 850 C C . ASP A 1 113 ? -28.776 -13.484 -0.809 1.00 95.19 113 ASP A C 1
ATOM 852 O O . ASP A 1 113 ? -29.577 -14.259 -0.270 1.00 95.19 113 ASP A O 1
ATOM 856 N N . SER A 1 114 ? -27.894 -13.907 -1.716 1.00 95.69 114 SER A N 1
ATOM 857 C CA . SER A 1 114 ? -27.795 -15.293 -2.184 1.00 95.69 114 SER A CA 1
ATOM 858 C C . SER A 1 114 ? -27.068 -16.219 -1.204 1.00 95.69 114 SER A C 1
ATOM 860 O O . SER A 1 114 ? -27.312 -17.424 -1.219 1.00 95.69 114 SER A O 1
ATOM 862 N N . CYS A 1 115 ? -26.219 -15.687 -0.317 1.00 93.00 115 CYS A N 1
ATOM 863 C CA . CYS A 1 115 ? -25.506 -16.486 0.686 1.00 93.00 115 CYS A CA 1
ATOM 864 C C . CYS A 1 115 ? -26.407 -16.981 1.828 1.00 93.00 115 CYS A C 1
ATOM 866 O O . CYS A 1 115 ? -26.034 -17.917 2.532 1.00 93.00 115 CYS A O 1
ATOM 868 N N . GLY A 1 116 ? -27.590 -16.392 2.019 1.00 86.38 116 GLY A N 1
ATOM 869 C CA . GLY A 1 116 ? -28.435 -16.681 3.179 1.00 86.38 116 GLY A CA 1
ATOM 870 C C . GLY A 1 116 ? -27.840 -16.162 4.498 1.00 86.38 116 GLY A C 1
ATOM 871 O O . GLY A 1 116 ? -26.674 -15.778 4.587 1.00 86.38 116 GLY A O 1
ATOM 872 N N . SER A 1 117 ? -28.666 -16.113 5.543 1.00 80.75 117 SER A N 1
ATOM 873 C CA . SER A 1 117 ? -28.269 -15.668 6.884 1.00 80.75 117 SER A CA 1
ATOM 874 C C . SER A 1 117 ? -28.192 -16.853 7.854 1.00 80.75 117 SER A C 1
ATOM 876 O O . SER A 1 117 ? -29.164 -17.610 7.909 1.00 80.75 117 SER A O 1
ATOM 878 N N . PRO A 1 118 ? -27.132 -16.987 8.678 1.00 90.50 118 PRO A N 1
ATOM 879 C CA . PRO A 1 118 ? -25.968 -16.102 8.811 1.00 90.50 118 PRO A CA 1
ATOM 880 C C . PRO A 1 118 ? -24.788 -16.484 7.897 1.00 90.50 118 PRO A C 1
ATOM 882 O O . PRO A 1 118 ? -24.541 -17.660 7.637 1.00 90.50 118 PRO A O 1
ATOM 885 N N . LEU A 1 119 ? -23.987 -15.489 7.493 1.00 95.25 119 LEU A N 1
ATOM 886 C CA . LEU A 1 119 ? -22.678 -15.745 6.886 1.00 95.25 119 LEU A CA 1
ATOM 887 C C . LEU A 1 119 ? -21.754 -16.469 7.874 1.00 95.25 119 LEU A C 1
ATOM 889 O O . LEU A 1 119 ? -21.615 -16.067 9.041 1.00 95.25 119 LEU A O 1
ATOM 893 N N . THR A 1 120 ? -21.044 -17.472 7.366 1.00 95.12 120 THR A N 1
ATOM 894 C CA . THR A 1 120 ? -19.916 -18.110 8.045 1.00 95.12 120 THR A CA 1
ATOM 895 C C . THR A 1 120 ? -18.882 -17.062 8.460 1.00 95.12 120 THR A C 1
ATOM 897 O O . THR A 1 120 ? -18.703 -16.029 7.807 1.00 95.12 120 THR A O 1
ATOM 900 N N . GLN A 1 121 ? -18.192 -17.320 9.572 1.00 93.56 121 GLN A N 1
ATOM 901 C CA . GLN A 1 121 ? -17.167 -16.406 10.079 1.00 93.56 121 GLN A CA 1
ATOM 902 C C . GLN A 1 121 ? -16.039 -16.212 9.053 1.00 93.56 121 GLN A C 1
ATOM 904 O O . GLN A 1 121 ? -15.630 -15.084 8.803 1.00 93.56 121 GLN A O 1
ATOM 909 N N . VAL A 1 122 ? -15.642 -17.292 8.367 1.00 93.00 122 VAL A N 1
ATOM 910 C CA . VAL A 1 122 ? -14.640 -17.266 7.289 1.00 93.00 122 VAL A CA 1
ATOM 911 C C . VAL A 1 122 ? -15.048 -16.314 6.164 1.00 93.00 122 VAL A C 1
ATOM 913 O O . VAL A 1 122 ? -14.239 -15.491 5.745 1.00 93.00 122 VAL A O 1
ATOM 916 N N . ALA A 1 123 ? -16.301 -16.367 5.699 1.00 95.12 123 ALA A N 1
ATOM 917 C CA . ALA A 1 123 ? -16.783 -15.459 4.660 1.00 95.12 123 ALA A CA 1
ATOM 918 C C . ALA A 1 123 ? -16.794 -13.997 5.131 1.00 95.12 123 ALA A C 1
ATOM 920 O O . ALA A 1 123 ? -16.365 -13.117 4.384 1.00 95.12 123 ALA A O 1
ATOM 921 N N . ARG A 1 124 ? -17.217 -13.732 6.377 1.00 95.19 124 ARG A N 1
ATOM 922 C CA . ARG A 1 124 ? -17.182 -12.380 6.963 1.00 95.19 124 ARG A CA 1
ATOM 923 C C . ARG A 1 124 ? -15.765 -11.821 7.039 1.00 95.19 124 ARG A C 1
ATOM 925 O O . ARG A 1 124 ? -15.525 -10.724 6.541 1.00 95.19 124 ARG A O 1
ATOM 932 N N . ASP A 1 125 ? -14.827 -12.589 7.584 1.00 93.38 125 ASP A N 1
ATOM 933 C CA . ASP A 1 125 ? -13.428 -12.169 7.701 1.00 93.38 125 ASP A CA 1
ATOM 934 C C . ASP A 1 125 ? -12.787 -11.966 6.321 1.00 93.38 125 ASP A C 1
ATOM 936 O O . ASP A 1 125 ? -12.043 -11.008 6.108 1.00 93.38 125 ASP A O 1
ATOM 940 N N . SER A 1 126 ? -13.141 -12.811 5.348 1.00 95.06 126 SER A N 1
ATOM 941 C CA . SER A 1 126 ? -12.690 -12.694 3.960 1.00 95.06 126 SER A CA 1
ATOM 942 C C . SER A 1 126 ? -13.200 -11.401 3.304 1.00 95.06 126 SER A C 1
ATOM 944 O O . SER A 1 126 ? -12.415 -10.690 2.673 1.00 95.06 126 SER A O 1
ATOM 946 N N . ILE A 1 127 ? -14.470 -11.029 3.507 1.00 96.00 127 ILE A N 1
ATOM 947 C CA . ILE A 1 127 ? -15.023 -9.753 3.022 1.00 96.00 127 ILE A CA 1
ATOM 948 C C . ILE A 1 127 ? -14.321 -8.559 3.683 1.00 96.00 127 ILE A C 1
ATOM 950 O O . ILE A 1 127 ? -13.936 -7.613 2.996 1.00 96.00 127 ILE A O 1
ATOM 954 N N . TYR A 1 128 ? -14.103 -8.599 5.000 1.00 95.12 128 TYR A N 1
ATOM 955 C CA . TYR A 1 128 ? -13.407 -7.519 5.705 1.00 95.12 128 TYR A CA 1
ATOM 956 C C . TYR A 1 128 ? -11.963 -7.357 5.228 1.00 95.12 128 TYR A C 1
ATOM 958 O O . TYR A 1 128 ? -11.516 -6.229 5.016 1.00 95.12 128 TYR A O 1
ATOM 966 N N . ALA A 1 129 ? -11.263 -8.464 4.971 1.00 93.00 129 ALA A N 1
ATOM 967 C CA . ALA A 1 129 ? -9.931 -8.441 4.378 1.00 93.00 129 ALA A CA 1
ATOM 968 C C . ALA A 1 129 ? -9.927 -7.810 2.971 1.00 93.00 129 ALA A C 1
ATOM 970 O O . ALA A 1 129 ? -9.009 -7.056 2.652 1.00 93.00 129 ALA A O 1
ATOM 971 N N . ALA A 1 130 ? -10.959 -8.055 2.152 1.00 95.38 130 ALA A N 1
ATOM 972 C CA . ALA A 1 130 ? -11.099 -7.426 0.835 1.00 95.38 130 ALA A CA 1
ATOM 973 C C . ALA A 1 130 ? -11.301 -5.906 0.940 1.00 95.38 130 ALA A C 1
ATOM 975 O O . ALA A 1 130 ? -10.637 -5.137 0.243 1.00 95.38 130 ALA A O 1
ATOM 976 N N . CYS A 1 131 ? -12.158 -5.447 1.858 1.00 95.44 131 CYS A N 1
ATOM 977 C CA . CYS A 1 131 ? -12.322 -4.013 2.112 1.00 95.44 131 CYS A CA 1
ATOM 978 C C . CYS A 1 131 ? -11.022 -3.371 2.626 1.00 95.44 131 CYS A C 1
ATOM 980 O O . CYS A 1 131 ? -10.689 -2.255 2.228 1.00 95.44 131 CYS A O 1
ATOM 982 N N . CYS A 1 132 ? -10.260 -4.087 3.462 1.00 92.38 132 CYS A N 1
ATOM 983 C CA . CYS A 1 132 ? -8.956 -3.644 3.960 1.00 92.38 132 CYS A CA 1
ATOM 984 C C . CYS A 1 132 ? -7.944 -3.511 2.820 1.00 92.38 132 CYS A C 1
ATOM 986 O O . CYS A 1 132 ? -7.261 -2.501 2.708 1.00 92.38 132 CYS A O 1
ATOM 988 N N . GLN A 1 133 ? -7.885 -4.480 1.907 1.00 91.62 133 GLN A N 1
ATOM 989 C CA . GLN A 1 133 ? -7.009 -4.404 0.736 1.00 91.62 133 GLN A CA 1
ATOM 990 C C . GLN A 1 133 ? -7.285 -3.164 -0.129 1.00 91.62 133 GLN A C 1
ATOM 992 O O . GLN A 1 133 ? -6.361 -2.619 -0.732 1.00 91.62 133 GLN A O 1
ATOM 997 N N . ARG A 1 134 ? -8.543 -2.721 -0.173 1.00 92.62 134 ARG A N 1
ATOM 998 C CA . ARG A 1 134 ? -8.979 -1.543 -0.929 1.00 92.62 134 ARG A CA 1
ATOM 999 C C . ARG A 1 134 ? -8.860 -0.226 -0.172 1.00 92.62 134 ARG A C 1
ATOM 1001 O O . ARG A 1 134 ? -9.010 0.818 -0.797 1.00 92.62 134 ARG A O 1
ATOM 1008 N N . ASP A 1 135 ? -8.628 -0.279 1.139 1.00 91.31 135 ASP A N 1
ATOM 1009 C CA . ASP A 1 135 ? -8.741 0.870 2.045 1.00 91.31 135 ASP A CA 1
ATOM 1010 C C . ASP A 1 135 ? -10.101 1.595 1.901 1.00 91.31 135 ASP A C 1
ATOM 1012 O O . ASP A 1 135 ? -10.194 2.820 1.960 1.00 91.31 135 ASP A O 1
ATOM 1016 N N . ASP A 1 136 ? -11.178 0.828 1.668 1.00 92.00 136 ASP A N 1
ATOM 1017 C CA . ASP A 1 136 ? -12.522 1.350 1.375 1.00 92.00 136 ASP A CA 1
ATOM 1018 C C . ASP A 1 136 ? -13.450 1.197 2.586 1.00 92.00 136 ASP A C 1
ATOM 1020 O O . ASP A 1 136 ? -14.225 0.242 2.726 1.00 92.00 136 ASP A O 1
ATOM 1024 N N . ASN A 1 137 ? -13.353 2.159 3.502 1.00 90.19 137 ASN A N 1
ATOM 1025 C CA . ASN A 1 137 ? -14.165 2.173 4.716 1.00 90.19 137 ASN A CA 1
ATOM 1026 C C . ASN A 1 137 ? -15.659 2.388 4.420 1.00 90.19 137 ASN A C 1
ATOM 1028 O O . ASN A 1 137 ? -16.509 1.889 5.153 1.00 90.19 137 ASN A O 1
ATOM 1032 N N . THR A 1 138 ? -16.006 3.116 3.353 1.00 91.69 138 THR A N 1
ATOM 1033 C CA . THR A 1 138 ? -17.411 3.362 2.997 1.00 91.69 138 THR A CA 1
ATOM 1034 C C . THR A 1 138 ? -18.093 2.062 2.585 1.00 91.69 138 THR A C 1
ATOM 1036 O O . THR A 1 138 ? -19.176 1.750 3.087 1.00 91.69 138 THR A O 1
ATOM 1039 N N . LEU A 1 139 ? -17.441 1.262 1.737 1.00 94.00 139 LEU A N 1
ATOM 1040 C CA . LEU A 1 139 ? -17.935 -0.061 1.366 1.00 94.00 139 LEU A CA 1
ATOM 1041 C C . LEU A 1 139 ? -18.015 -0.998 2.576 1.00 94.00 139 LEU A C 1
ATOM 1043 O O . LEU A 1 139 ? -19.031 -1.670 2.758 1.00 94.00 139 LEU A O 1
ATOM 1047 N N . PHE A 1 140 ? -16.985 -1.004 3.430 1.00 94.56 140 PHE A N 1
ATOM 1048 C CA . PHE A 1 140 ? -16.989 -1.775 4.676 1.00 94.56 140 PHE A CA 1
ATOM 1049 C C . PHE A 1 140 ? -18.213 -1.463 5.542 1.00 94.56 140 PHE A C 1
ATOM 1051 O O . PHE A 1 140 ? -18.897 -2.391 5.971 1.00 94.56 140 PHE A O 1
ATOM 1058 N N . ARG A 1 141 ? -18.545 -0.182 5.738 1.00 91.19 141 ARG A N 1
ATOM 1059 C CA . ARG A 1 141 ? -19.712 0.232 6.532 1.00 91.19 141 ARG A CA 1
ATOM 1060 C C . ARG A 1 141 ? -21.037 -0.182 5.910 1.00 91.19 141 ARG A C 1
ATOM 1062 O O . ARG A 1 141 ? -21.921 -0.638 6.628 1.00 91.19 141 ARG A O 1
ATOM 1069 N N . LEU A 1 142 ? -21.179 -0.061 4.591 1.00 93.50 142 LEU A N 1
ATOM 1070 C CA . LEU A 1 142 ? -22.387 -0.505 3.890 1.00 93.50 142 LEU A CA 1
ATOM 1071 C C . LEU A 1 142 ? -22.603 -2.017 4.051 1.00 93.50 142 LEU A C 1
ATOM 1073 O O . LEU A 1 142 ? -23.725 -2.455 4.306 1.00 93.50 142 LEU A O 1
ATOM 1077 N N . ILE A 1 143 ? -21.525 -2.802 3.970 1.00 94.31 143 ILE A N 1
ATOM 1078 C CA . ILE A 1 143 ? -21.559 -4.248 4.210 1.00 94.31 143 ILE A CA 1
ATOM 1079 C C . ILE A 1 143 ? -21.869 -4.541 5.683 1.00 94.31 143 ILE A C 1
ATOM 1081 O O . ILE A 1 143 ? -22.770 -5.322 5.966 1.00 94.31 143 ILE A O 1
ATOM 1085 N N . GLU A 1 144 ? -21.172 -3.910 6.630 1.00 92.25 144 GLU A N 1
ATOM 1086 C CA . GLU A 1 144 ? -21.391 -4.105 8.070 1.00 92.25 144 GLU A CA 1
ATOM 1087 C C . GLU A 1 144 ? -22.838 -3.784 8.463 1.00 92.25 144 GLU A C 1
ATOM 1089 O O . GLU A 1 144 ? -23.469 -4.578 9.163 1.00 92.25 144 GLU A O 1
ATOM 1094 N N . LYS A 1 145 ? -23.399 -2.690 7.936 1.00 91.12 145 LYS A N 1
ATOM 1095 C CA . LYS A 1 145 ? -24.807 -2.318 8.112 1.00 91.12 145 LYS A CA 1
ATOM 1096 C C . LYS A 1 145 ? -25.745 -3.394 7.565 1.00 91.12 145 LYS A C 1
ATOM 1098 O O . LYS A 1 145 ? -26.696 -3.775 8.247 1.00 91.12 145 LYS A O 1
ATOM 1103 N N . ARG A 1 146 ? -25.474 -3.916 6.361 1.00 92.88 146 ARG A N 1
ATOM 1104 C CA . ARG A 1 146 ? -26.282 -4.987 5.753 1.00 92.88 146 ARG A CA 1
ATOM 1105 C C . ARG A 1 146 ? -26.234 -6.273 6.577 1.00 92.88 146 ARG A C 1
ATOM 1107 O O . ARG A 1 146 ? -27.267 -6.912 6.749 1.00 92.88 146 ARG A O 1
ATOM 1114 N N . LEU A 1 147 ? -25.061 -6.638 7.091 1.00 92.00 147 LEU A N 1
ATOM 1115 C CA . LEU A 1 147 ? -24.859 -7.850 7.890 1.00 92.00 147 LEU A CA 1
ATOM 1116 C C . LEU A 1 147 ? -25.396 -7.724 9.321 1.00 92.00 147 LEU A C 1
ATOM 1118 O O . LEU A 1 147 ? -25.752 -8.730 9.928 1.00 92.00 147 LEU A O 1
ATOM 1122 N N . SER A 1 148 ? -25.477 -6.501 9.845 1.00 88.00 148 SER A N 1
ATOM 1123 C CA . SER A 1 148 ? -25.939 -6.209 11.207 1.00 88.00 148 SER A CA 1
ATOM 1124 C C . SER A 1 148 ? -27.430 -5.883 11.288 1.00 88.00 148 SER A C 1
ATOM 1126 O O . SER A 1 148 ? -27.894 -5.521 12.366 1.00 88.00 148 SER A O 1
ATOM 1128 N N . SER A 1 149 ? -28.197 -6.019 10.196 1.00 76.62 149 SER A N 1
ATOM 1129 C CA . SER A 1 149 ? -29.585 -5.536 10.061 1.00 76.62 149 SER A CA 1
ATOM 1130 C C . SER A 1 149 ? -30.631 -6.181 10.997 1.00 76.62 149 SER A C 1
ATOM 1132 O O . SER A 1 149 ? -31.825 -6.007 10.779 1.00 76.62 149 SER A O 1
ATOM 1134 N N . GLY A 1 150 ? -30.212 -6.923 12.027 1.00 67.31 150 GLY A N 1
ATOM 1135 C CA . GLY A 1 150 ? -31.051 -7.412 13.129 1.00 67.31 150 GLY A CA 1
ATOM 1136 C C . GLY A 1 150 ? -30.748 -6.776 14.494 1.00 67.31 150 GLY A C 1
ATOM 1137 O O . GLY A 1 150 ? -31.469 -7.037 15.451 1.00 67.31 150 GLY A O 1
ATOM 1138 N N . SER A 1 151 ? -29.707 -5.947 14.600 1.00 65.75 151 SER A N 1
ATOM 1139 C CA . SER A 1 151 ? -29.388 -5.172 15.801 1.00 65.75 151 SER A CA 1
ATOM 1140 C C . SER A 1 151 ? -29.638 -3.690 15.509 1.00 65.75 151 SER A C 1
ATOM 1142 O O . SER A 1 151 ? -29.343 -3.267 14.387 1.00 65.75 151 SER A O 1
ATOM 1144 N N . PRO A 1 152 ? -30.170 -2.887 16.452 1.00 57.62 152 PRO A N 1
ATOM 1145 C CA . PRO A 1 152 ? -30.212 -1.432 16.330 1.00 57.62 152 PRO A CA 1
ATOM 1146 C C . PRO A 1 152 ? -28.776 -0.893 16.279 1.00 57.62 152 PRO A C 1
ATOM 1148 O O . PRO A 1 152 ? -28.187 -0.471 17.271 1.00 57.62 152 PRO A O 1
ATOM 1151 N N . SER A 1 153 ? -28.188 -0.972 15.089 1.00 60.00 153 SER A N 1
ATOM 1152 C CA . SER A 1 153 ? -26.903 -0.401 14.750 1.00 60.00 153 SER A CA 1
ATOM 1153 C C . SER A 1 153 ? -27.111 1.097 14.689 1.00 60.00 153 SER A C 1
ATOM 1155 O O . SER A 1 153 ? -27.757 1.651 13.801 1.00 60.00 153 SER A O 1
ATOM 1157 N N . PHE A 1 154 ? -26.598 1.745 15.712 1.00 62.19 154 PHE A N 1
ATOM 1158 C CA . PHE A 1 154 ? -26.432 3.168 15.721 1.00 62.19 154 PHE A CA 1
ATOM 1159 C C . PHE A 1 154 ? -25.438 3.562 14.621 1.00 62.19 154 PHE A C 1
ATOM 1161 O O . PHE A 1 154 ? -24.279 3.158 14.657 1.00 62.19 154 PHE A O 1
ATOM 1168 N N . GLU A 1 155 ? -25.895 4.322 13.625 1.00 65.69 155 GLU A N 1
ATOM 1169 C CA . GLU A 1 155 ? -25.013 4.810 12.567 1.00 65.69 155 GLU A CA 1
ATOM 1170 C C . GLU A 1 155 ? -24.061 5.861 13.141 1.00 65.69 155 GLU A C 1
ATOM 1172 O O . GLU A 1 155 ? -24.474 6.960 13.519 1.00 65.69 155 GLU A O 1
ATOM 1177 N N . ASP A 1 156 ? -22.784 5.503 13.228 1.00 68.88 156 ASP A N 1
ATOM 1178 C CA . ASP A 1 156 ? -21.707 6.459 13.442 1.00 68.88 156 ASP A CA 1
ATOM 1179 C C . ASP A 1 156 ? -21.294 7.024 12.082 1.00 68.88 156 ASP A C 1
ATOM 1181 O O . ASP A 1 156 ? -20.995 6.271 11.147 1.00 68.88 156 ASP A O 1
ATOM 1185 N N . ILE A 1 157 ? -21.254 8.351 11.960 1.00 70.25 157 ILE A N 1
ATOM 1186 C CA . ILE A 1 157 ? -20.768 8.994 10.737 1.00 70.25 157 ILE A CA 1
ATOM 1187 C C . ILE A 1 157 ? -19.248 9.035 10.835 1.00 70.25 157 ILE A C 1
ATOM 1189 O O . ILE A 1 157 ? -18.688 9.685 11.719 1.00 70.25 157 ILE A O 1
ATOM 1193 N N . VAL A 1 158 ? -18.578 8.320 9.933 1.00 71.56 158 VAL A N 1
ATOM 1194 C CA . VAL A 1 158 ? -17.120 8.349 9.821 1.00 71.56 158 VAL A CA 1
ATOM 1195 C C . VAL A 1 158 ? -16.733 9.226 8.644 1.00 71.56 158 VAL A C 1
ATOM 1197 O O . VAL A 1 158 ? -16.960 8.859 7.491 1.00 71.56 158 VAL A O 1
ATOM 1200 N N . GLU A 1 159 ? -16.105 10.359 8.929 1.00 73.88 159 GLU A N 1
ATOM 1201 C CA . GLU A 1 159 ? -15.496 11.200 7.905 1.00 73.88 159 GLU A CA 1
ATOM 1202 C C . GLU A 1 159 ? -14.004 10.880 7.820 1.00 73.88 159 GLU A C 1
ATOM 1204 O O . GLU A 1 159 ? -13.221 11.138 8.741 1.00 73.88 159 GLU A O 1
ATOM 1209 N N . ILE A 1 160 ? -13.600 10.291 6.694 1.00 66.56 160 ILE A N 1
ATOM 1210 C CA . ILE A 1 160 ? -12.185 10.105 6.383 1.00 66.56 160 ILE A CA 1
ATOM 1211 C C . ILE A 1 160 ? -11.680 11.376 5.726 1.00 66.56 160 ILE A C 1
ATOM 1213 O O . ILE A 1 160 ? -12.083 11.727 4.617 1.00 66.56 160 ILE A O 1
ATOM 1217 N N . THR A 1 161 ? -10.753 12.042 6.403 1.00 66.69 161 THR A N 1
ATOM 1218 C CA . THR A 1 161 ? -9.999 13.138 5.797 1.00 66.69 161 THR A CA 1
ATOM 1219 C C . THR A 1 161 ? -8.755 12.593 5.086 1.00 66.69 161 THR A C 1
ATOM 1221 O O . THR A 1 161 ? -8.158 11.625 5.563 1.00 66.69 161 THR A O 1
ATOM 1224 N N . PRO A 1 162 ? -8.302 13.213 3.979 1.00 64.25 162 PRO A N 1
ATOM 1225 C CA . PRO A 1 162 ? -7.096 12.784 3.257 1.00 64.25 162 PRO A CA 1
ATOM 1226 C C . PRO A 1 162 ? -5.810 12.770 4.110 1.00 64.25 162 PRO A C 1
ATOM 1228 O O . PRO A 1 162 ? -4.811 12.168 3.730 1.00 64.25 162 PRO A O 1
ATOM 1231 N N . SER A 1 163 ? -5.816 13.432 5.270 1.00 58.59 163 SER A N 1
ATOM 1232 C CA . SER A 1 163 ? -4.661 13.721 6.126 1.00 58.59 163 SER A CA 1
ATOM 1233 C C . SER A 1 163 ? -4.279 12.624 7.134 1.00 58.59 163 SER A C 1
ATOM 1235 O O . SER A 1 163 ? -3.667 12.933 8.152 1.00 58.59 163 SER A O 1
ATOM 1237 N N . ARG A 1 164 ? -4.610 11.343 6.893 1.00 70.62 164 ARG A N 1
ATOM 1238 C CA . ARG A 1 164 ? -4.413 10.229 7.863 1.00 70.62 164 ARG A CA 1
ATOM 1239 C C . ARG A 1 164 ? -5.129 10.429 9.209 1.00 70.62 164 ARG A C 1
ATOM 1241 O O . ARG A 1 164 ? -4.810 9.759 10.186 1.00 70.62 164 ARG A O 1
ATOM 1248 N N . SER A 1 165 ? -6.096 11.337 9.260 1.00 73.38 165 SER A N 1
ATOM 1249 C CA . SER A 1 165 ? -6.991 11.529 10.395 1.00 73.38 165 SER A CA 1
ATOM 1250 C C . SER A 1 165 ? -8.370 10.982 10.048 1.00 73.38 165 SER A C 1
ATOM 1252 O O . SER A 1 165 ? -8.896 11.219 8.957 1.00 73.38 165 SER A O 1
ATOM 1254 N N . MET A 1 166 ? -8.962 10.259 10.990 1.00 77.56 166 MET A N 1
ATOM 1255 C CA . MET A 1 166 ? -10.339 9.799 10.897 1.00 77.56 166 MET A CA 1
ATOM 1256 C C . MET A 1 166 ? -11.161 10.528 11.954 1.00 77.56 166 MET A C 1
ATOM 1258 O O . MET A 1 166 ? -10.761 10.590 13.118 1.00 77.56 166 MET A O 1
ATOM 1262 N N . SER A 1 167 ? -12.282 11.111 11.539 1.00 78.88 167 SER A N 1
ATOM 1263 C CA . SER A 1 167 ? -13.238 11.733 12.447 1.00 78.88 167 SER A CA 1
ATOM 1264 C C . SER A 1 167 ? -14.458 10.834 12.584 1.00 78.88 167 SER A C 1
ATOM 1266 O O . SER A 1 167 ? -14.967 10.314 11.593 1.00 78.88 167 SER A O 1
ATOM 1268 N N . PHE A 1 168 ? -14.909 10.648 13.821 1.00 80.62 168 PHE A N 1
ATOM 1269 C CA . PHE A 1 168 ? -16.121 9.911 14.143 1.00 80.62 168 PHE A CA 1
ATOM 1270 C C . PHE A 1 168 ? -17.108 10.876 14.778 1.00 80.62 168 PHE A C 1
ATOM 1272 O O . PHE A 1 168 ? -16.773 11.567 15.744 1.00 80.62 168 PHE A O 1
ATOM 1279 N N . ILE A 1 169 ? -18.331 10.878 14.270 1.00 80.75 169 ILE A N 1
ATOM 1280 C CA . ILE A 1 169 ? -19.469 11.503 14.926 1.00 80.75 169 ILE A CA 1
ATOM 1281 C C . ILE A 1 169 ? -20.321 10.360 15.461 1.00 80.75 169 ILE A C 1
ATOM 1283 O O . ILE A 1 169 ? -20.911 9.608 14.685 1.00 80.75 169 ILE A O 1
ATOM 1287 N N . ILE A 1 170 ? -20.363 10.233 16.788 1.00 82.44 170 ILE A N 1
ATOM 1288 C CA . ILE A 1 170 ? -21.217 9.272 17.491 1.00 82.44 170 ILE A CA 1
ATOM 1289 C C . ILE A 1 170 ? -22.412 10.056 18.049 1.00 82.44 170 ILE A C 1
ATOM 1291 O O . ILE A 1 170 ? -22.270 10.729 19.077 1.00 82.44 170 ILE A O 1
ATOM 1295 N N . PRO A 1 171 ? -23.578 10.041 17.375 1.00 78.69 171 PRO A N 1
ATOM 1296 C CA . PRO A 1 171 ? -24.740 10.779 17.850 1.00 78.69 171 PRO A CA 1
ATOM 1297 C C . PRO A 1 171 ? -25.155 10.301 19.242 1.00 78.69 171 PRO A C 1
ATOM 1299 O O . PRO A 1 171 ? -25.139 9.105 19.508 1.00 78.69 171 PRO A O 1
ATOM 1302 N N . MET A 1 172 ? -25.547 11.223 20.125 1.00 83.06 172 MET A N 1
ATOM 1303 C CA . MET A 1 172 ? -26.020 10.896 21.481 1.00 83.06 172 MET A CA 1
ATOM 1304 C C . MET A 1 172 ? -25.044 10.009 22.278 1.00 83.06 172 MET A C 1
ATOM 1306 O O . MET A 1 172 ? -25.468 9.122 23.016 1.00 83.06 172 MET A O 1
ATOM 1310 N N . PHE A 1 173 ? -23.730 10.215 22.115 1.00 83.69 173 PHE A N 1
ATOM 1311 C CA . PHE A 1 173 ? -22.706 9.392 22.769 1.00 83.69 173 PHE A CA 1
ATOM 1312 C C . PHE A 1 173 ? -22.947 9.177 24.278 1.00 83.69 173 PHE A C 1
ATOM 1314 O O . PHE A 1 173 ? -22.908 8.019 24.689 1.00 83.69 173 PHE A O 1
ATOM 1321 N N . PRO A 1 174 ? -23.261 10.204 25.104 1.00 82.69 174 PRO A N 1
ATOM 1322 C CA . PRO A 1 174 ? -23.516 9.997 26.531 1.00 82.69 174 PRO A CA 1
ATOM 1323 C C . PRO A 1 174 ? -24.700 9.062 26.796 1.00 82.69 174 PRO A C 1
ATOM 1325 O O . PRO A 1 174 ? -24.555 8.102 27.547 1.00 82.69 174 PRO A O 1
ATOM 1328 N N . ASP A 1 175 ? -25.836 9.278 26.129 1.00 85.19 175 ASP A N 1
ATOM 1329 C CA . ASP A 1 175 ? -27.037 8.449 26.302 1.00 85.19 175 ASP A CA 1
ATOM 1330 C C . ASP A 1 175 ? -26.775 7.008 25.862 1.00 85.19 175 ASP A C 1
ATOM 1332 O O . ASP A 1 175 ? -27.149 6.048 26.533 1.00 85.19 175 ASP A O 1
ATOM 1336 N N . ARG A 1 176 ? -26.065 6.840 24.745 1.00 83.19 176 ARG A N 1
ATOM 1337 C CA . ARG A 1 176 ? -25.682 5.525 24.231 1.00 83.19 176 ARG A CA 1
ATOM 1338 C C . ARG A 1 176 ? -24.724 4.796 25.169 1.00 83.19 176 ARG A C 1
ATOM 1340 O O . ARG A 1 176 ? -24.907 3.599 25.391 1.00 83.19 176 ARG A O 1
ATOM 1347 N N . MET A 1 177 ? -23.745 5.497 25.741 1.00 86.50 177 MET A N 1
ATOM 1348 C CA . MET A 1 177 ? -22.845 4.943 26.756 1.00 86.50 177 MET A CA 1
ATOM 1349 C C . MET A 1 177 ? -23.609 4.539 28.020 1.00 86.50 177 MET A C 1
ATOM 1351 O O . MET A 1 177 ? -23.370 3.451 28.537 1.00 86.50 177 MET A O 1
ATOM 1355 N N . LEU A 1 178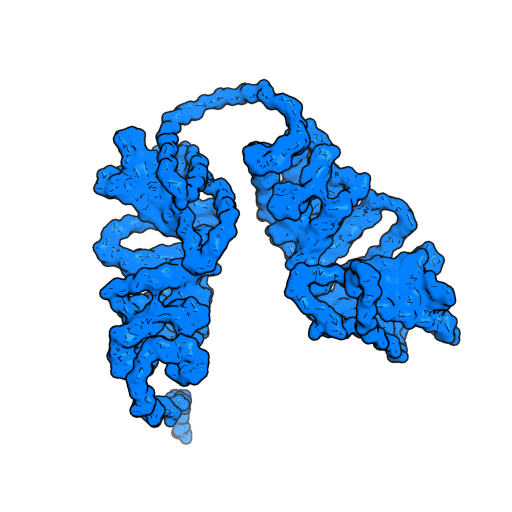 ? -24.563 5.361 28.471 1.00 82.50 178 LEU A N 1
ATOM 1356 C CA . LEU A 1 178 ? -25.418 5.068 29.626 1.00 82.50 178 LEU A CA 1
ATOM 1357 C C . LEU A 1 178 ? -26.304 3.835 29.402 1.00 82.50 178 LEU A C 1
ATOM 1359 O O . LEU A 1 178 ? -26.473 3.033 30.316 1.00 82.50 178 LEU A O 1
ATOM 1363 N N . MET A 1 179 ? -26.854 3.663 28.197 1.00 85.81 179 MET A N 1
ATOM 1364 C CA . MET A 1 179 ? -27.738 2.534 27.882 1.00 85.81 179 MET A CA 1
ATOM 1365 C C . MET A 1 179 ? -26.989 1.217 27.658 1.00 85.81 179 MET A C 1
ATOM 1367 O O . MET A 1 179 ? -27.447 0.166 28.097 1.00 85.81 179 MET A O 1
ATOM 1371 N N . SER A 1 180 ? -25.879 1.253 26.918 1.00 86.62 180 SER A N 1
ATOM 1372 C CA . SER A 1 180 ? -25.184 0.037 26.470 1.00 86.62 180 SER A CA 1
ATOM 1373 C C . SER A 1 180 ? -24.045 -0.386 27.392 1.00 86.62 180 SER A C 1
ATOM 1375 O O . SER A 1 180 ? -23.637 -1.546 27.362 1.00 86.62 180 SER A O 1
ATOM 1377 N N . GLY A 1 181 ? -23.475 0.546 28.162 1.00 88.94 181 GLY A N 1
ATOM 1378 C CA . GLY A 1 181 ? -22.227 0.358 28.903 1.00 88.94 181 GLY A CA 1
ATOM 1379 C C . GLY A 1 181 ? -20.986 0.217 28.010 1.00 88.94 181 GLY A C 1
ATOM 1380 O O . GLY A 1 181 ? -19.890 0.572 28.443 1.00 88.94 181 GLY A O 1
ATOM 1381 N N . VAL A 1 182 ? -21.141 -0.255 26.768 1.00 89.81 182 VAL A N 1
ATOM 1382 C CA . VAL A 1 182 ? -20.075 -0.432 25.785 1.00 89.81 182 VAL A CA 1
ATOM 1383 C C . VAL A 1 182 ? -20.546 0.005 24.401 1.00 89.81 182 VAL A C 1
ATOM 1385 O O . VAL A 1 182 ? -21.499 -0.550 23.858 1.00 89.81 182 VAL A O 1
ATOM 1388 N N . LEU A 1 183 ? -19.818 0.937 23.786 1.00 89.12 183 LEU A N 1
ATOM 1389 C CA . LEU A 1 183 ? -19.982 1.278 22.373 1.00 89.12 183 LEU A CA 1
ATOM 1390 C C . LEU A 1 183 ? -18.792 0.775 21.582 1.00 89.12 183 LEU A C 1
ATOM 1392 O O . LEU A 1 183 ? -17.655 1.001 21.972 1.00 89.12 183 LEU A O 1
ATOM 1396 N N . GLN A 1 184 ? -19.038 0.117 20.457 1.00 90.12 184 GLN A N 1
ATOM 1397 C CA . GLN A 1 184 ? -17.984 -0.411 19.604 1.00 90.12 184 GLN A CA 1
ATOM 1398 C C . GLN A 1 184 ? -18.215 0.032 18.168 1.00 90.12 184 GLN A C 1
ATOM 1400 O O . GLN A 1 184 ? -19.304 -0.129 17.626 1.00 90.12 184 GLN A O 1
ATOM 1405 N N . THR A 1 185 ? -17.165 0.552 17.545 1.00 88.31 185 THR A N 1
ATOM 1406 C CA . THR A 1 185 ? -17.177 0.979 16.151 1.00 88.31 185 THR A CA 1
ATOM 1407 C C . THR A 1 185 ? -15.950 0.404 15.449 1.00 88.31 185 THR A C 1
ATOM 1409 O O . THR A 1 185 ? -14.836 0.447 15.978 1.00 88.31 185 THR A O 1
ATOM 1412 N N . ARG A 1 186 ? -16.145 -0.208 14.280 1.00 90.88 186 ARG A N 1
ATOM 1413 C CA . ARG A 1 186 ? -15.067 -0.819 13.490 1.00 90.88 186 ARG A CA 1
ATOM 1414 C C . ARG A 1 186 ? -14.805 0.021 12.255 1.00 90.88 186 ARG A C 1
ATOM 1416 O O . ARG A 1 186 ? -15.739 0.554 11.676 1.00 90.88 186 ARG A O 1
ATOM 1423 N N . PHE A 1 187 ? -13.560 0.179 11.845 1.00 91.06 187 PHE A N 1
ATOM 1424 C CA . PHE A 1 187 ? -13.240 1.012 10.689 1.00 91.06 187 PHE A CA 1
ATOM 1425 C C . PHE A 1 187 ? -11.954 0.566 10.018 1.00 91.06 187 PHE A C 1
ATOM 1427 O O . PHE A 1 187 ? -11.096 -0.050 10.648 1.00 91.06 187 PHE A O 1
ATOM 1434 N N . ILE A 1 188 ? -11.822 0.912 8.742 1.00 89.94 188 ILE A N 1
ATOM 1435 C CA . ILE A 1 188 ? -10.628 0.625 7.951 1.00 89.94 188 ILE A CA 1
ATOM 1436 C C . ILE A 1 188 ? -9.798 1.892 7.805 1.00 89.94 188 ILE A C 1
ATOM 1438 O O . ILE A 1 188 ? -10.319 2.928 7.392 1.00 89.94 188 ILE A O 1
ATOM 1442 N N . MET A 1 189 ? -8.514 1.806 8.142 1.00 87.06 189 MET A N 1
ATOM 1443 C CA . MET A 1 189 ? -7.556 2.894 7.962 1.00 87.06 189 MET A CA 1
ATOM 1444 C C . MET A 1 189 ? -6.216 2.330 7.495 1.00 87.06 189 MET A C 1
ATOM 1446 O O . MET A 1 189 ? -5.673 1.438 8.142 1.00 87.06 189 MET A O 1
ATOM 1450 N N . GLN A 1 190 ? -5.663 2.864 6.401 1.00 86.56 190 GLN A N 1
ATOM 1451 C CA . GLN A 1 190 ? -4.391 2.399 5.820 1.00 86.56 190 GLN A CA 1
ATOM 1452 C C . GLN A 1 190 ? -4.407 0.899 5.490 1.00 86.56 190 GLN A C 1
ATOM 1454 O O . GLN A 1 190 ? -3.399 0.200 5.594 1.00 86.56 190 GLN A O 1
ATOM 1459 N N . GLY A 1 191 ? -5.581 0.415 5.098 1.00 88.19 191 GLY A N 1
ATOM 1460 C CA . GLY A 1 191 ? -5.841 -0.976 4.788 1.00 88.19 191 GLY A CA 1
ATOM 1461 C C . GLY A 1 191 ? -5.814 -1.921 5.984 1.00 88.19 191 GLY A C 1
ATOM 1462 O O . GLY A 1 191 ? -5.619 -3.118 5.805 1.00 88.19 191 GLY A O 1
ATOM 1463 N N . GLU A 1 192 ? -6.011 -1.418 7.193 1.00 88.44 192 GLU A N 1
ATOM 1464 C CA . GLU A 1 192 ? -6.076 -2.229 8.404 1.00 88.44 192 GLU A CA 1
ATOM 1465 C C . GLU A 1 192 ? -7.422 -2.052 9.107 1.00 88.44 192 GLU A C 1
ATOM 1467 O O . GLU A 1 192 ? -7.972 -0.948 9.128 1.00 88.44 192 GLU A O 1
ATOM 1472 N N . LEU A 1 193 ? -7.955 -3.135 9.689 1.00 90.44 193 LEU A N 1
ATOM 1473 C CA . LEU A 1 193 ? -9.209 -3.104 10.439 1.00 90.44 193 LEU A CA 1
ATOM 1474 C C . LEU A 1 193 ? -8.939 -2.753 11.902 1.00 90.44 193 LEU A C 1
ATOM 1476 O O . LEU A 1 193 ? -8.283 -3.491 12.642 1.00 90.44 193 LEU A O 1
ATOM 1480 N N . TYR A 1 194 ? -9.520 -1.649 12.342 1.00 90.38 194 TYR A N 1
ATOM 1481 C CA . TYR A 1 194 ? -9.491 -1.205 13.723 1.00 90.38 194 TYR A CA 1
ATOM 1482 C C . TYR A 1 194 ? -10.859 -1.371 14.362 1.00 90.38 194 TYR A C 1
ATOM 1484 O O . TYR A 1 194 ? -11.899 -1.269 13.715 1.00 90.38 194 TYR A O 1
ATOM 1492 N N . THR A 1 195 ? -10.850 -1.615 15.662 1.00 90.62 195 THR A N 1
ATOM 1493 C CA . THR A 1 195 ? -12.030 -1.634 16.515 1.00 90.62 195 THR A CA 1
ATOM 1494 C C . THR A 1 195 ? -11.802 -0.634 17.636 1.00 90.62 195 THR A C 1
ATOM 1496 O O . THR A 1 195 ? -10.961 -0.854 18.503 1.00 90.62 195 THR A O 1
ATOM 1499 N N . LEU A 1 196 ? -12.535 0.473 17.616 1.00 90.19 196 LEU A N 1
ATOM 1500 C CA . LEU A 1 196 ? -12.569 1.435 18.709 1.00 90.19 196 LEU A CA 1
ATOM 1501 C C . LEU A 1 196 ? -13.756 1.096 19.603 1.00 90.19 196 LEU A C 1
ATOM 1503 O O . LEU A 1 196 ? -14.898 1.077 19.150 1.00 90.19 196 LEU A O 1
ATOM 1507 N N . SER A 1 197 ? -13.474 0.808 20.867 1.00 90.00 197 SER A N 1
ATOM 1508 C CA . SER A 1 197 ? -14.487 0.522 21.875 1.00 90.00 197 SER A CA 1
ATOM 1509 C C . SER A 1 197 ? -14.431 1.540 23.004 1.00 90.00 197 SER A C 1
ATOM 1511 O O . SER A 1 197 ? -13.355 1.930 23.442 1.00 90.00 197 SER A O 1
ATOM 1513 N N . PHE A 1 198 ? -15.588 1.972 23.473 1.00 89.38 198 PHE A N 1
ATOM 1514 C CA . PHE A 1 198 ? -15.770 2.846 24.615 1.00 89.38 198 PHE A CA 1
ATOM 1515 C C . PHE A 1 198 ? -16.449 2.047 25.711 1.00 89.38 198 PHE A C 1
ATOM 1517 O O . PHE A 1 198 ? -17.468 1.419 25.453 1.00 89.38 198 PHE A O 1
ATOM 1524 N N . HIS A 1 199 ? -15.900 2.077 26.919 1.00 88.94 199 HIS A N 1
ATOM 1525 C CA . HIS A 1 199 ? -16.417 1.346 28.076 1.00 88.94 199 HIS A CA 1
ATOM 1526 C C . HIS A 1 199 ? -16.782 2.338 29.169 1.00 88.94 199 HIS A C 1
ATOM 1528 O O . HIS A 1 199 ? -15.951 3.174 29.533 1.00 88.94 199 HIS A O 1
ATOM 1534 N N . SER A 1 200 ? -18.010 2.265 29.672 1.00 89.56 200 SER A N 1
ATOM 1535 C CA . SER A 1 200 ? -18.481 3.118 30.760 1.00 89.56 200 SER A CA 1
ATOM 1536 C C . SER A 1 200 ? -17.785 2.728 32.061 1.00 89.56 200 SER A C 1
ATOM 1538 O O . SER A 1 200 ? -17.583 1.549 32.352 1.00 89.56 200 SER A O 1
ATOM 1540 N N . LYS A 1 201 ? -17.436 3.727 32.863 1.00 89.06 201 LYS A N 1
ATOM 1541 C CA . LYS A 1 201 ? -16.910 3.596 34.224 1.00 89.06 201 LYS A CA 1
ATOM 1542 C C . LYS A 1 201 ? -17.754 4.450 35.168 1.00 89.06 201 LYS A C 1
ATOM 1544 O O . LYS A 1 201 ? -18.534 5.280 34.715 1.00 89.06 201 LYS A O 1
ATOM 1549 N N . VAL A 1 202 ? -17.585 4.248 36.475 1.00 83.19 202 VAL A N 1
ATOM 1550 C CA . VAL A 1 202 ? -18.313 5.010 37.507 1.00 83.19 202 VAL A CA 1
ATOM 1551 C C . VAL A 1 202 ? -18.096 6.522 37.341 1.00 83.19 202 VAL A C 1
ATOM 1553 O O . VAL A 1 202 ? -19.058 7.277 37.404 1.00 83.19 202 VAL A O 1
ATOM 1556 N N . ASP A 1 203 ? -16.869 6.938 37.009 1.00 84.56 203 ASP A N 1
ATOM 1557 C CA . ASP A 1 203 ? -16.481 8.355 36.919 1.00 84.56 203 ASP A CA 1
ATOM 1558 C C . ASP A 1 203 ? -16.204 8.834 35.480 1.00 84.56 203 ASP A C 1
ATOM 1560 O O . ASP A 1 203 ? -15.542 9.850 35.268 1.00 84.56 203 ASP A O 1
ATOM 1564 N N . GLY A 1 204 ? -16.668 8.103 34.459 1.00 85.19 204 GLY A N 1
ATOM 1565 C CA . GLY A 1 204 ? -16.443 8.488 33.065 1.00 85.19 204 GLY A CA 1
ATOM 1566 C C . GLY A 1 204 ? -16.477 7.316 32.096 1.00 85.19 204 GLY A C 1
ATOM 1567 O O . GLY A 1 204 ? -17.294 6.411 32.212 1.00 85.19 204 GLY A O 1
ATOM 1568 N N . TRP A 1 205 ? -15.586 7.323 31.111 1.00 85.62 205 TRP A N 1
ATOM 1569 C CA . TRP A 1 205 ? -15.480 6.254 30.121 1.00 85.62 205 TRP A CA 1
ATOM 1570 C C . TRP A 1 205 ? -14.031 6.064 29.676 1.00 85.62 205 TRP A C 1
ATOM 1572 O O . TRP A 1 205 ? -13.201 6.965 29.793 1.00 85.62 205 TRP A O 1
ATOM 1582 N N . THR A 1 206 ? -13.715 4.882 29.155 1.00 85.44 206 THR A N 1
ATOM 1583 C CA . THR A 1 206 ? -12.408 4.576 28.557 1.00 85.44 206 THR A CA 1
ATOM 1584 C C . THR A 1 206 ? -12.541 4.165 27.110 1.00 85.44 206 THR A C 1
ATOM 1586 O O . THR A 1 206 ? -13.348 3.296 26.798 1.00 85.44 206 THR A O 1
ATOM 1589 N N . ALA A 1 207 ? -11.704 4.745 26.253 1.00 86.00 207 ALA A N 1
ATOM 1590 C CA . ALA A 1 207 ? -11.559 4.340 24.863 1.00 86.00 207 ALA A CA 1
ATOM 1591 C C . ALA A 1 207 ? -10.421 3.319 24.718 1.00 86.00 207 ALA A C 1
ATOM 1593 O O . ALA A 1 207 ? -9.309 3.550 25.190 1.00 86.00 207 ALA A O 1
ATOM 1594 N N . ILE A 1 208 ? -10.694 2.207 24.044 1.00 87.19 208 ILE A N 1
ATOM 1595 C CA . ILE A 1 208 ? -9.743 1.146 23.726 1.00 87.19 208 ILE A CA 1
ATOM 1596 C C . ILE A 1 208 ? -9.748 0.970 22.214 1.00 87.19 208 ILE A C 1
ATOM 1598 O O . ILE A 1 208 ? -10.777 0.641 21.622 1.00 87.19 208 ILE A O 1
ATOM 1602 N N . LEU A 1 209 ? -8.590 1.177 21.595 1.00 86.75 209 LEU A N 1
ATOM 1603 C CA . LEU A 1 209 ? -8.386 0.936 20.175 1.00 86.75 209 LEU A CA 1
ATOM 1604 C C . LEU A 1 209 ? -7.668 -0.402 19.988 1.00 86.75 209 LEU A C 1
ATOM 1606 O O . LEU A 1 209 ? -6.515 -0.550 20.388 1.00 86.75 209 LEU A O 1
ATOM 1610 N N . VAL A 1 210 ? -8.349 -1.357 19.364 1.00 88.00 210 VAL A N 1
ATOM 1611 C CA . VAL A 1 210 ? -7.827 -2.691 19.062 1.00 88.00 210 VAL A CA 1
ATOM 1612 C C . VAL A 1 210 ? -7.577 -2.803 17.566 1.00 88.00 210 VAL A C 1
ATOM 1614 O O . VAL A 1 210 ? -8.466 -2.562 16.750 1.00 88.00 210 VAL A O 1
ATOM 1617 N N . PHE A 1 211 ? -6.363 -3.192 17.204 1.00 85.12 211 PHE A N 1
ATOM 1618 C CA . PHE A 1 211 ? -6.004 -3.553 15.839 1.00 85.12 211 PHE A CA 1
ATOM 1619 C C . PHE A 1 211 ? -6.330 -5.032 15.597 1.00 85.12 211 PHE A C 1
ATOM 1621 O O . PHE A 1 211 ? -5.933 -5.889 16.386 1.00 85.12 211 PHE A O 1
ATOM 1628 N N . SER A 1 212 ? -7.068 -5.331 14.527 1.00 85.06 212 SER A N 1
ATOM 1629 C CA . SER A 1 212 ? -7.370 -6.701 14.100 1.00 85.06 212 SER A CA 1
ATOM 1630 C C . SER A 1 212 ? -6.464 -7.063 12.918 1.00 85.06 212 SER A C 1
ATOM 1632 O O . SER A 1 212 ? -6.766 -6.640 11.800 1.00 85.06 212 SER A O 1
ATOM 1634 N N . PRO A 1 213 ? -5.361 -7.809 13.130 1.00 76.12 213 PRO A N 1
ATOM 1635 C CA . PRO A 1 213 ? -4.488 -8.220 12.035 1.00 76.12 213 PRO A CA 1
ATOM 1636 C C . PRO A 1 213 ? -5.260 -9.056 11.016 1.00 76.12 213 PRO A C 1
ATOM 1638 O O . PRO A 1 213 ? -6.191 -9.789 11.368 1.00 76.12 213 PRO A O 1
ATOM 1641 N N . ARG A 1 214 ? -4.859 -8.966 9.746 1.00 74.50 214 ARG A N 1
ATOM 1642 C CA . ARG A 1 214 ? -5.484 -9.760 8.690 1.00 74.50 214 ARG A CA 1
ATOM 1643 C C . ARG A 1 214 ? -5.263 -11.253 8.963 1.00 74.50 214 ARG A C 1
ATOM 1645 O O . ARG A 1 214 ? -4.161 -11.649 9.355 1.00 74.50 214 ARG A O 1
ATOM 1652 N N . PRO A 1 215 ? -6.273 -12.107 8.728 1.00 62.38 215 PRO A N 1
ATOM 1653 C CA . PRO A 1 215 ? -6.092 -13.550 8.812 1.00 62.38 215 PRO A CA 1
ATOM 1654 C C . PRO A 1 215 ? -4.955 -13.998 7.880 1.00 62.38 215 PRO A C 1
ATOM 1656 O O . PRO A 1 215 ? -5.015 -13.760 6.676 1.00 62.38 215 PRO A O 1
ATOM 1659 N N . GLY A 1 216 ? -3.924 -14.640 8.434 1.00 66.25 216 GLY A N 1
ATOM 1660 C CA . GLY A 1 216 ? -2.766 -15.137 7.678 1.00 66.25 216 GLY A CA 1
ATOM 1661 C C . GLY A 1 216 ? -1.531 -14.231 7.689 1.00 66.25 216 GLY A C 1
ATOM 1662 O O . GLY A 1 216 ? -0.457 -14.695 7.305 1.00 66.25 216 GLY A O 1
ATOM 1663 N N . ASP A 1 217 ? -1.630 -12.995 8.188 1.00 71.00 217 ASP A N 1
ATOM 1664 C CA . ASP A 1 217 ? -0.440 -12.179 8.420 1.00 71.00 217 ASP A CA 1
ATOM 1665 C C . ASP A 1 217 ? 0.313 -12.718 9.642 1.00 71.00 217 ASP A C 1
ATOM 1667 O O . ASP A 1 217 ? -0.151 -12.654 10.783 1.00 71.00 217 ASP A O 1
ATOM 1671 N N . VAL A 1 218 ? 1.513 -13.257 9.408 1.00 62.56 218 VAL A N 1
ATOM 1672 C CA . VAL A 1 218 ? 2.481 -13.481 10.486 1.00 62.56 218 VAL A CA 1
ATOM 1673 C C . VAL A 1 218 ? 2.723 -12.116 11.111 1.00 62.56 218 VAL A C 1
ATOM 1675 O O . VAL A 1 218 ? 3.147 -11.209 10.395 1.00 62.56 218 VAL A O 1
ATOM 1678 N N . LEU A 1 219 ? 2.435 -11.973 12.411 1.00 51.59 219 LEU A N 1
ATOM 1679 C CA . LEU A 1 219 ? 2.618 -10.764 13.222 1.00 51.59 219 LEU A CA 1
ATOM 1680 C C . LEU A 1 219 ? 4.081 -10.278 13.175 1.00 51.59 219 LEU A C 1
ATOM 1682 O O . LEU A 1 219 ? 4.825 -10.355 14.149 1.00 51.59 219 LEU A O 1
ATOM 1686 N N . LYS A 1 220 ? 4.525 -9.736 12.042 1.00 48.62 220 LYS A N 1
ATOM 1687 C CA . LYS A 1 220 ? 5.620 -8.781 12.007 1.00 48.62 220 LYS A CA 1
ATOM 1688 C C . LYS A 1 220 ? 5.021 -7.546 12.636 1.00 48.62 220 LYS A C 1
ATOM 1690 O O . LYS A 1 220 ? 4.248 -6.853 11.984 1.00 48.62 220 LYS A O 1
ATOM 1695 N N . VAL A 1 221 ? 5.306 -7.358 13.922 1.00 45.47 221 VAL A N 1
ATOM 1696 C CA . VAL A 1 221 ? 4.836 -6.246 14.748 1.00 45.47 221 VAL A CA 1
ATOM 1697 C C . VAL A 1 221 ? 5.216 -4.932 14.065 1.00 45.47 221 VAL A C 1
ATOM 1699 O O . VAL A 1 221 ? 6.249 -4.331 14.344 1.00 45.47 221 VAL A O 1
ATOM 1702 N N . ARG A 1 222 ? 4.386 -4.473 13.130 1.00 49.50 222 ARG A N 1
ATOM 1703 C CA . ARG A 1 222 ? 4.368 -3.085 12.704 1.00 49.50 222 ARG A CA 1
ATOM 1704 C C . ARG A 1 222 ? 3.733 -2.357 13.869 1.00 49.50 222 ARG A C 1
ATOM 1706 O O . ARG A 1 222 ? 2.528 -2.460 14.077 1.00 49.50 222 ARG A O 1
ATOM 1713 N N . ARG A 1 223 ? 4.562 -1.704 14.686 1.00 49.34 223 ARG A N 1
ATOM 1714 C CA . ARG A 1 223 ? 4.059 -0.821 15.740 1.00 49.34 223 ARG A CA 1
ATOM 1715 C C . ARG A 1 223 ? 3.134 0.189 15.051 1.00 49.34 223 ARG A C 1
ATOM 1717 O O . ARG A 1 223 ? 3.607 0.868 14.136 1.00 49.34 223 ARG A O 1
ATOM 1724 N N . PRO A 1 224 ? 1.840 0.268 15.406 1.00 47.69 224 PRO A N 1
ATOM 1725 C CA . PRO A 1 224 ? 0.998 1.310 14.859 1.00 47.69 224 PRO A CA 1
ATOM 1726 C C . PRO A 1 224 ? 1.630 2.648 15.239 1.00 47.69 224 PRO A C 1
ATOM 1728 O O . PRO A 1 224 ? 1.970 2.892 16.398 1.00 47.69 224 PRO A O 1
ATOM 1731 N N . THR A 1 225 ? 1.835 3.499 14.239 1.00 53.81 225 THR A N 1
ATOM 1732 C CA . THR A 1 225 ? 2.099 4.922 14.447 1.00 53.81 225 THR A CA 1
ATOM 1733 C C .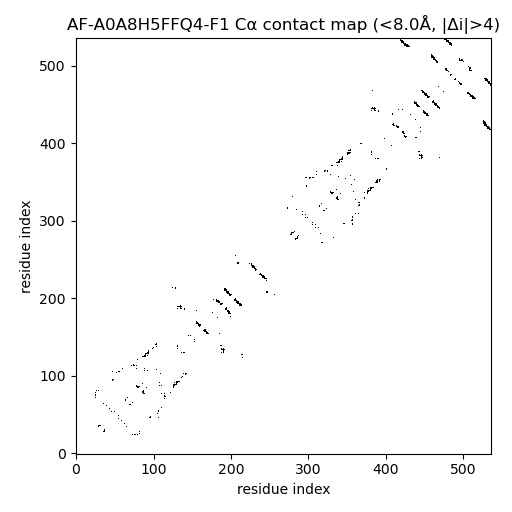 THR A 1 225 ? 1.072 5.476 15.430 1.00 53.81 225 THR A C 1
ATOM 1735 O O . THR A 1 225 ? -0.108 5.151 15.323 1.00 53.81 225 THR A O 1
ATOM 1738 N N . TRP A 1 226 ? 1.535 6.284 16.386 1.00 57.34 226 TRP A N 1
ATOM 1739 C CA . TRP A 1 226 ? 0.729 6.936 17.418 1.00 57.34 226 TRP A CA 1
ATOM 1740 C C . TRP A 1 226 ? -0.644 7.378 16.897 1.00 57.34 226 TRP A C 1
ATOM 1742 O O . TRP A 1 226 ? -0.727 8.191 15.976 1.00 57.34 226 TRP A O 1
ATOM 1752 N N . VAL A 1 227 ? -1.714 6.856 17.501 1.00 60.19 227 VAL A N 1
ATOM 1753 C CA . VAL A 1 227 ? -3.081 7.299 17.218 1.00 60.19 227 VAL A CA 1
ATOM 1754 C C . VAL A 1 227 ? -3.468 8.319 18.282 1.00 60.19 227 VAL A C 1
ATOM 1756 O O . VAL A 1 227 ? -3.599 7.994 19.462 1.00 60.19 227 VAL A O 1
ATOM 1759 N N . SER A 1 228 ? -3.626 9.575 17.868 1.00 63.44 228 SER A N 1
ATOM 1760 C CA . SER A 1 228 ? -4.202 10.616 18.719 1.00 63.44 228 SER A CA 1
ATOM 1761 C C . SER A 1 228 ? -5.712 10.633 18.503 1.00 63.44 228 SER A C 1
ATOM 1763 O O . SER A 1 228 ? -6.171 10.803 17.371 1.00 63.44 228 SER A O 1
ATOM 1765 N N . LEU A 1 229 ? -6.485 10.432 19.571 1.00 67.75 229 LEU A N 1
ATOM 1766 C CA . LEU A 1 229 ? -7.932 10.604 19.532 1.00 67.75 229 LEU A CA 1
ATOM 1767 C C . LEU A 1 229 ? -8.258 12.021 20.000 1.00 67.75 229 LEU A C 1
ATOM 1769 O O . LEU A 1 229 ? -7.974 12.404 21.136 1.00 67.75 229 LEU A O 1
ATOM 1773 N N . VAL A 1 230 ? -8.871 12.803 19.116 1.00 69.88 230 VAL A N 1
ATOM 1774 C CA . VAL A 1 230 ? -9.371 14.141 19.438 1.00 69.88 230 VAL A CA 1
ATOM 1775 C C . VAL A 1 230 ? -10.889 14.074 19.509 1.00 69.88 230 VAL A C 1
ATOM 1777 O O . VAL A 1 230 ? -11.557 13.807 18.513 1.00 69.88 230 VAL A O 1
ATOM 1780 N N . PHE A 1 231 ? -11.428 14.335 20.692 1.00 70.88 231 PHE A N 1
ATOM 1781 C CA . PHE A 1 231 ? -12.855 14.416 20.955 1.00 70.88 231 PHE A CA 1
ATOM 1782 C C . PHE A 1 231 ? -13.307 15.864 20.837 1.00 70.88 231 PHE A C 1
ATOM 1784 O O . PHE A 1 231 ? -12.692 16.763 21.409 1.00 70.88 231 PHE A O 1
ATOM 1791 N N . LYS A 1 232 ? -14.401 16.099 20.117 1.00 68.38 232 LYS A N 1
ATOM 1792 C CA . LYS A 1 232 ? -15.054 17.408 20.044 1.00 68.38 232 LYS A CA 1
ATOM 1793 C C . LYS A 1 232 ? -16.522 17.236 20.404 1.00 68.38 232 LYS A C 1
ATOM 1795 O O . LYS A 1 232 ? -17.209 16.436 19.774 1.00 68.38 232 LYS A O 1
ATOM 1800 N N . SER A 1 233 ? -16.989 17.967 21.412 1.00 67.88 233 SER A N 1
ATOM 1801 C CA . SER A 1 233 ? -18.419 18.071 21.700 1.00 67.88 233 SER A CA 1
ATOM 1802 C C . SER A 1 233 ? -19.088 18.896 20.604 1.00 67.88 233 SER A C 1
ATOM 1804 O O . SER A 1 233 ? -18.637 20.001 20.295 1.00 67.88 233 SER A O 1
ATOM 1806 N N . ALA A 1 234 ? -20.160 18.359 20.017 1.00 58.09 234 ALA A N 1
ATOM 1807 C CA . ALA A 1 234 ? -20.932 19.049 18.988 1.00 58.09 234 ALA A CA 1
ATOM 1808 C C . ALA A 1 234 ? -21.740 20.232 19.548 1.00 58.09 234 ALA A C 1
ATOM 1810 O O . ALA A 1 234 ? -22.031 21.167 18.808 1.00 58.09 234 ALA A O 1
ATOM 1811 N N . THR A 1 235 ? -22.102 20.200 20.834 1.00 57.12 235 THR A N 1
ATOM 1812 C CA . THR A 1 235 ? -22.997 21.191 21.450 1.00 57.12 235 THR A CA 1
ATOM 1813 C C . THR A 1 235 ? -22.243 22.324 22.139 1.00 57.12 235 THR A C 1
ATOM 1815 O O . THR A 1 235 ? -22.687 23.466 22.082 1.00 57.12 235 THR A O 1
ATOM 1818 N N . ASP A 1 236 ? -21.080 22.034 22.730 1.00 59.94 236 ASP A N 1
ATOM 1819 C CA . ASP A 1 236 ? -20.468 22.956 23.702 1.00 59.94 236 ASP A CA 1
ATOM 1820 C C . ASP A 1 236 ? -19.118 23.519 23.232 1.00 59.94 236 ASP A C 1
ATOM 1822 O O . ASP A 1 236 ? -18.467 24.272 23.954 1.00 59.94 236 ASP A O 1
ATOM 1826 N N . GLY A 1 237 ? -18.637 23.113 22.049 1.00 56.22 237 GLY A N 1
ATOM 1827 C CA . GLY A 1 237 ? -17.333 23.527 21.511 1.00 56.22 237 GLY A CA 1
ATOM 1828 C C . GLY A 1 237 ? -16.119 23.036 22.316 1.00 56.22 237 GLY A C 1
ATOM 1829 O O . GLY A 1 237 ? -14.980 23.328 21.955 1.00 56.22 237 GLY A O 1
ATOM 1830 N N . LEU A 1 238 ? -16.339 22.273 23.391 1.00 49.44 238 LEU A N 1
ATOM 1831 C CA . LEU A 1 238 ? -15.288 21.659 24.191 1.00 49.44 238 LEU A CA 1
ATOM 1832 C C . LEU A 1 238 ? -14.566 20.593 23.365 1.00 49.44 238 LEU A C 1
ATOM 1834 O O . LEU A 1 238 ? -15.179 19.641 22.874 1.00 49.44 238 LEU A O 1
ATOM 1838 N N . SER A 1 239 ? -13.249 20.742 23.234 1.00 51.88 239 SER A N 1
ATOM 1839 C CA . SER A 1 239 ? -12.377 19.734 22.638 1.00 51.88 239 SER A CA 1
ATOM 1840 C C . SER A 1 239 ? -11.465 19.125 23.694 1.00 51.88 239 SER A C 1
ATOM 1842 O O . SER A 1 239 ? -10.764 19.852 24.397 1.00 51.88 239 SER A O 1
ATOM 1844 N N . GLY A 1 240 ? -11.443 17.799 23.771 1.00 55.00 240 GLY A N 1
ATOM 1845 C CA . GLY A 1 240 ? -10.441 17.032 24.505 1.00 55.00 240 GLY A CA 1
ATOM 1846 C C . GLY A 1 240 ? -9.541 16.285 23.525 1.00 55.00 240 GLY A C 1
ATOM 1847 O O . GLY A 1 240 ? -9.980 15.893 22.449 1.00 55.00 240 GLY A O 1
ATOM 1848 N N . SER A 1 241 ? -8.282 16.061 23.874 1.00 49.97 241 SER A N 1
ATOM 1849 C CA . SER A 1 241 ? -7.396 15.168 23.122 1.00 49.97 241 SER A CA 1
ATOM 1850 C C . SER A 1 241 ? -6.792 14.159 24.075 1.00 49.97 241 SER A C 1
ATOM 1852 O O . SER A 1 241 ? -6.262 14.559 25.112 1.00 49.97 241 SER A O 1
ATOM 1854 N N . CYS A 1 242 ? -6.825 12.878 23.724 1.00 55.47 242 CYS A N 1
ATOM 1855 C CA . CYS A 1 242 ? -6.053 11.870 24.427 1.00 55.47 242 CYS A CA 1
ATOM 1856 C C . CYS A 1 242 ? -5.116 11.156 23.453 1.00 55.47 242 CYS A C 1
ATOM 1858 O O . CYS A 1 242 ? -5.447 10.880 22.297 1.00 55.47 242 CYS A O 1
ATOM 1860 N N . ASN A 1 243 ? -3.910 10.869 23.929 1.00 49.00 243 ASN A N 1
ATOM 1861 C CA . ASN A 1 243 ? -3.014 9.967 23.228 1.00 49.00 243 ASN A CA 1
ATOM 1862 C C . ASN A 1 243 ? -3.373 8.556 23.675 1.00 49.00 243 ASN A C 1
ATOM 1864 O O . ASN A 1 243 ? -3.260 8.240 24.860 1.00 49.00 243 ASN A O 1
ATOM 1868 N N . VAL A 1 244 ? -3.826 7.719 22.746 1.00 54.97 244 VAL A N 1
ATOM 1869 C CA . VAL A 1 244 ? -4.083 6.313 23.052 1.00 54.97 244 VAL A CA 1
ATOM 1870 C C . VAL A 1 244 ? -2.779 5.563 22.837 1.00 54.97 244 VAL A C 1
ATOM 1872 O O . VAL A 1 244 ? -2.332 5.386 21.704 1.00 54.97 244 VAL A O 1
ATOM 1875 N N . ALA A 1 245 ? -2.148 5.135 23.929 1.00 45.53 245 ALA A N 1
ATOM 1876 C CA . ALA A 1 245 ? -1.106 4.124 23.841 1.00 45.53 245 ALA A CA 1
ATOM 1877 C C . ALA A 1 245 ? -1.762 2.826 23.343 1.00 45.53 245 ALA A C 1
ATOM 1879 O O . ALA A 1 245 ? -2.741 2.357 23.922 1.00 45.53 245 ALA A O 1
ATOM 1880 N N . SER A 1 246 ? -1.267 2.280 22.234 1.00 43.34 246 SER A N 1
ATOM 1881 C CA . SER A 1 246 ? -1.759 1.026 21.661 1.00 43.34 246 SER A CA 1
ATOM 1882 C C . SER A 1 246 ? -1.686 -0.098 22.698 1.00 43.34 246 SER A C 1
ATOM 1884 O O . SER A 1 246 ? -0.596 -0.411 23.178 1.00 43.34 246 SER A O 1
ATOM 1886 N N . VAL A 1 247 ? -2.819 -0.724 23.019 1.00 39.91 247 VAL A N 1
ATOM 1887 C CA . VAL A 1 247 ? -2.851 -1.925 23.861 1.00 39.91 247 VAL A CA 1
ATOM 1888 C C . VAL A 1 247 ? -2.634 -3.134 22.954 1.00 39.91 247 VAL A C 1
ATOM 1890 O O . VAL A 1 247 ? -3.494 -3.475 22.144 1.00 39.91 247 VAL A O 1
ATOM 1893 N N . PHE A 1 248 ? -1.468 -3.769 23.066 1.00 36.78 248 PHE A N 1
ATOM 1894 C CA . PHE A 1 248 ? -1.232 -5.088 22.484 1.00 36.78 248 PHE A CA 1
ATOM 1895 C C . PHE A 1 248 ? -1.814 -6.130 23.438 1.00 36.78 248 PHE A C 1
ATOM 1897 O O . PHE A 1 248 ? -1.493 -6.132 24.623 1.00 36.78 248 PHE A O 1
ATOM 1904 N N . GLN A 1 249 ? -2.694 -6.994 22.942 1.00 30.17 249 GLN A N 1
ATOM 1905 C CA . GLN A 1 249 ? -3.330 -8.014 23.766 1.00 30.17 249 GLN A CA 1
ATOM 1906 C C . GLN A 1 249 ? -2.335 -9.147 24.077 1.00 30.17 249 GLN A C 1
ATOM 1908 O O . GLN A 1 249 ? -2.215 -10.091 23.306 1.00 30.17 249 GLN A O 1
ATOM 1913 N N . TYR A 1 250 ? -1.639 -9.031 25.209 1.00 28.27 250 TYR A N 1
ATOM 1914 C CA . TYR A 1 250 ? -1.158 -10.134 26.048 1.00 28.27 250 TYR A CA 1
ATOM 1915 C C . TYR A 1 250 ? -1.289 -9.659 27.502 1.00 28.27 250 TYR A C 1
ATOM 1917 O O . TYR A 1 250 ? -0.499 -8.837 27.948 1.00 28.27 250 TYR A O 1
ATOM 1925 N N . ASP A 1 251 ? -2.342 -10.137 28.171 1.00 27.25 251 ASP A N 1
ATOM 1926 C CA . ASP A 1 251 ? -2.811 -9.801 29.523 1.00 27.25 251 ASP A CA 1
ATOM 1927 C C . ASP A 1 251 ? -3.083 -8.315 29.846 1.00 27.25 251 ASP A C 1
ATOM 1929 O O . ASP A 1 251 ? -2.392 -7.374 29.469 1.00 27.25 251 ASP A O 1
ATOM 1933 N N . SER A 1 252 ? -4.211 -8.105 30.520 1.00 26.64 252 SER A N 1
ATOM 1934 C CA . SER A 1 252 ? -4.889 -6.827 30.737 1.00 26.64 252 SER A CA 1
ATOM 1935 C C . SER A 1 252 ? -4.024 -5.739 31.390 1.00 26.64 252 SER A C 1
ATOM 1937 O O . SER A 1 252 ? -3.609 -5.887 32.539 1.00 26.64 252 SER A O 1
ATOM 1939 N N . ALA A 1 253 ? -3.901 -4.584 30.729 1.00 25.23 253 ALA A N 1
ATOM 1940 C CA . ALA A 1 253 ? -3.545 -3.316 31.365 1.00 25.23 253 ALA A CA 1
ATOM 1941 C C . ALA A 1 253 ? -4.579 -2.235 31.004 1.00 25.23 253 ALA A C 1
ATOM 1943 O O . ALA A 1 253 ? -4.772 -1.885 29.840 1.00 25.23 253 ALA A O 1
ATOM 1944 N N . THR A 1 254 ? -5.261 -1.719 32.025 1.00 33.16 254 THR A N 1
ATOM 1945 C CA . THR A 1 254 ? -6.241 -0.625 31.952 1.00 33.16 254 THR A CA 1
ATOM 1946 C C . THR A 1 254 ? -5.580 0.676 32.389 1.00 33.16 254 THR A C 1
ATOM 1948 O O . THR A 1 254 ? -5.018 0.722 33.478 1.00 33.16 254 THR A O 1
ATOM 1951 N N . PHE A 1 255 ? -5.722 1.753 31.613 1.00 30.42 255 PHE A N 1
ATOM 1952 C CA . PHE A 1 255 ? -5.326 3.098 32.045 1.00 30.42 255 PHE A CA 1
ATOM 1953 C C . PHE A 1 255 ? -6.572 3.950 32.359 1.00 30.42 255 PHE A C 1
ATOM 1955 O O . PHE A 1 255 ? -7.534 3.929 31.583 1.00 30.42 255 PHE A O 1
ATOM 1962 N N . PRO A 1 256 ? -6.616 4.664 33.499 1.00 29.83 256 PRO A N 1
ATOM 1963 C CA . PRO A 1 256 ? -7.635 5.675 33.762 1.00 29.83 256 PRO A CA 1
ATOM 1964 C C . PRO A 1 256 ? -7.358 6.938 32.932 1.00 29.83 256 PRO A C 1
ATOM 1966 O O . PRO A 1 256 ? -6.209 7.330 32.741 1.00 29.83 256 PRO A O 1
ATOM 1969 N N . VAL A 1 257 ? -8.419 7.560 32.418 1.00 36.28 257 VAL A N 1
ATOM 1970 C CA . VAL A 1 257 ? -8.364 8.881 31.782 1.00 36.28 257 VAL A CA 1
ATOM 1971 C C . VAL A 1 257 ? -8.878 9.878 32.813 1.00 36.28 257 VAL A C 1
ATOM 1973 O O . VAL A 1 257 ? -10.087 10.022 32.966 1.00 36.28 257 VAL A O 1
ATOM 1976 N N . ASP A 1 258 ? -7.972 10.548 33.521 1.00 30.97 258 ASP A N 1
ATOM 1977 C CA . ASP A 1 258 ? -8.341 11.663 34.392 1.00 30.97 258 ASP A CA 1
ATOM 1978 C C . ASP A 1 258 ? -8.367 12.960 33.577 1.00 30.97 258 ASP A C 1
ATOM 1980 O O . ASP A 1 258 ? -7.367 13.391 32.994 1.00 30.97 258 ASP A O 1
ATOM 1984 N N . PHE A 1 259 ? -9.534 13.600 33.531 1.00 31.95 259 PHE A N 1
ATOM 1985 C CA . PHE A 1 259 ? -9.706 14.939 32.976 1.00 31.95 259 PHE A CA 1
ATOM 1986 C C . PHE A 1 259 ? -9.030 15.957 33.913 1.00 31.95 259 PHE A C 1
ATOM 1988 O O . PHE A 1 259 ? -9.618 16.377 34.910 1.00 31.95 259 PHE A O 1
ATOM 1995 N N . LEU A 1 260 ? -7.799 16.384 33.605 1.00 29.19 260 LEU A N 1
ATOM 1996 C CA . LEU A 1 260 ? -7.143 17.486 34.316 1.00 29.19 260 LEU A CA 1
ATOM 1997 C C . LEU A 1 260 ? -7.033 18.756 33.465 1.00 29.19 260 LEU A C 1
ATOM 1999 O O . LEU A 1 260 ? -6.520 18.790 32.349 1.00 29.19 260 LEU A O 1
ATOM 2003 N N . ARG A 1 261 ? -7.559 19.814 34.081 1.00 32.59 261 ARG A N 1
ATOM 2004 C CA . ARG A 1 261 ? -7.631 21.221 33.692 1.00 32.59 261 ARG A CA 1
ATOM 2005 C C . ARG A 1 261 ? -6.267 21.731 33.190 1.00 32.59 261 ARG A C 1
ATOM 2007 O O . ARG A 1 261 ? -5.306 21.783 33.953 1.00 32.59 261 ARG A O 1
ATOM 2014 N N . ALA A 1 262 ? -6.193 22.140 31.923 1.00 26.84 262 ALA A N 1
ATOM 2015 C CA . ALA A 1 262 ? -4.990 22.719 31.327 1.00 26.84 262 ALA A CA 1
ATOM 2016 C C . ALA A 1 262 ? -4.564 24.004 32.064 1.00 26.84 262 ALA A C 1
ATOM 2018 O O . ALA A 1 262 ? -5.336 24.961 32.156 1.00 26.84 262 ALA A O 1
ATOM 2019 N N . ARG A 1 263 ? -3.323 24.043 32.561 1.00 27.48 263 ARG A N 1
ATOM 2020 C CA . ARG A 1 263 ? -2.662 25.268 33.024 1.00 27.48 263 ARG A CA 1
ATOM 2021 C C . ARG A 1 263 ? -1.346 25.414 32.266 1.00 27.48 263 ARG A C 1
ATOM 2023 O O . ARG A 1 263 ? -0.484 24.548 32.339 1.00 27.48 263 ARG A O 1
ATOM 2030 N N . ASN A 1 264 ? -1.235 26.503 31.509 1.00 33.94 264 ASN A N 1
ATOM 2031 C CA . ASN A 1 264 ? -0.022 26.911 30.810 1.00 33.94 264 ASN A CA 1
ATOM 2032 C C . ASN A 1 264 ? 1.090 27.214 31.823 1.00 33.94 264 ASN A C 1
ATOM 2034 O O . ASN A 1 264 ? 0.955 28.150 32.611 1.00 33.94 264 ASN A O 1
ATOM 2038 N N . SER A 1 265 ? 2.202 26.491 31.750 1.00 29.77 265 SER A N 1
ATOM 2039 C CA . SER A 1 265 ? 3.482 26.928 32.310 1.00 29.77 265 SER A CA 1
ATOM 2040 C C . SER A 1 265 ? 4.610 26.516 31.369 1.00 29.77 265 SER A C 1
ATOM 2042 O O . SER A 1 265 ? 4.936 25.338 31.239 1.00 29.77 265 SER A O 1
ATOM 2044 N N . GLN A 1 266 ? 5.179 27.507 30.681 1.00 37.53 266 GLN A N 1
ATOM 2045 C CA . GLN A 1 266 ? 6.516 27.414 30.110 1.00 37.53 266 GLN A CA 1
ATOM 2046 C C . GLN A 1 266 ? 7.513 27.397 31.274 1.00 37.53 266 GLN A C 1
ATOM 2048 O O . GLN A 1 266 ? 7.710 28.422 31.918 1.00 37.53 266 GLN A O 1
ATOM 2053 N N . GLU A 1 267 ? 8.150 26.259 31.520 1.00 29.16 267 GLU A N 1
ATOM 2054 C CA . GLU A 1 267 ? 9.430 26.211 32.229 1.00 29.16 267 GLU A CA 1
ATOM 2055 C C . GLU A 1 267 ? 10.514 25.773 31.238 1.00 29.16 267 GLU A C 1
ATOM 2057 O O . GLU A 1 267 ? 10.375 24.726 30.596 1.00 29.16 267 GLU A O 1
ATOM 2062 N N . PRO A 1 268 ? 11.589 26.558 31.062 1.00 43.66 268 PRO A N 1
ATOM 2063 C CA . PRO A 1 268 ? 12.762 26.121 30.337 1.00 43.66 268 PRO A CA 1
ATOM 2064 C C . PRO A 1 268 ? 13.748 25.522 31.337 1.00 43.66 268 PRO A C 1
ATOM 2066 O O . PRO A 1 268 ? 14.152 26.213 32.261 1.00 43.66 268 PRO A O 1
ATOM 2069 N N . LEU A 1 269 ? 14.147 24.268 31.136 1.00 35.03 269 LEU A N 1
ATOM 2070 C CA . LEU A 1 269 ? 15.439 23.700 31.547 1.00 35.03 269 LEU A CA 1
ATOM 2071 C C . LEU A 1 269 ? 15.483 22.259 31.025 1.00 35.03 269 LEU A C 1
ATOM 2073 O O . LEU A 1 269 ? 14.995 21.332 31.663 1.00 35.03 269 LEU A O 1
ATOM 2077 N N . THR A 1 270 ? 16.042 22.067 29.830 1.00 48.44 270 THR A N 1
ATOM 2078 C CA . THR A 1 270 ? 16.508 20.739 29.405 1.00 48.44 270 THR A CA 1
ATOM 2079 C C . THR A 1 270 ? 18.036 20.751 29.365 1.00 48.44 270 THR A C 1
ATOM 2081 O O . THR A 1 270 ? 18.616 21.744 28.919 1.00 48.44 270 THR A O 1
ATOM 2084 N N . PRO A 1 271 ? 18.699 19.700 29.886 1.00 49.50 271 PRO A N 1
ATOM 2085 C CA . PRO A 1 271 ? 20.154 19.560 29.845 1.00 49.50 271 PRO A CA 1
ATOM 2086 C C . PRO A 1 271 ? 20.668 19.594 28.395 1.00 49.50 271 PRO A C 1
ATOM 2088 O O . PRO A 1 271 ? 19.875 19.385 27.472 1.00 49.50 271 PRO A O 1
ATOM 2091 N N . PRO A 1 272 ? 21.974 19.852 28.168 1.00 58.91 272 PRO A N 1
ATOM 2092 C CA . PRO A 1 272 ? 22.544 19.906 26.826 1.00 58.91 272 PRO A CA 1
ATOM 2093 C C . PRO A 1 272 ? 22.153 18.657 26.039 1.00 58.91 272 PRO A C 1
ATOM 2095 O O . PRO A 1 272 ? 22.385 17.528 26.474 1.00 58.91 272 PRO A O 1
ATOM 2098 N N . PHE A 1 273 ? 21.504 18.895 24.902 1.00 63.38 273 PHE A N 1
ATOM 2099 C CA . PHE A 1 273 ? 21.002 17.864 24.014 1.00 63.38 273 PHE A CA 1
ATOM 2100 C C . PHE A 1 273 ? 22.165 16.984 23.550 1.00 63.38 273 PHE A C 1
ATOM 2102 O O . PHE A 1 273 ? 23.046 17.436 22.820 1.00 63.38 273 PHE A O 1
ATOM 2109 N N . LYS A 1 274 ? 22.191 15.734 24.013 1.00 71.75 274 LYS A N 1
ATOM 2110 C CA . LYS A 1 274 ? 23.192 14.751 23.606 1.00 71.75 274 LYS A CA 1
ATOM 2111 C C . LYS A 1 274 ? 22.754 14.103 22.304 1.00 71.75 274 LYS A C 1
ATOM 2113 O O . LYS A 1 274 ? 21.639 13.593 22.224 1.00 71.75 274 LYS A O 1
ATOM 2118 N N . ALA A 1 275 ? 23.631 14.113 21.308 1.00 65.38 275 ALA A N 1
ATOM 2119 C CA . ALA A 1 275 ? 23.403 13.505 20.001 1.00 65.38 275 ALA A CA 1
ATOM 2120 C C . ALA A 1 275 ? 22.906 12.059 20.113 1.00 65.38 275 ALA A C 1
ATOM 2122 O O . ALA A 1 275 ? 21.988 11.655 19.400 1.00 65.38 275 ALA A O 1
ATOM 2123 N N . GLU A 1 276 ? 23.467 11.317 21.070 1.00 75.12 276 GLU A N 1
ATOM 2124 C CA . GLU A 1 276 ? 23.162 9.912 21.330 1.00 75.12 276 GLU A CA 1
ATOM 2125 C C . GLU A 1 276 ? 21.682 9.687 21.682 1.00 75.12 276 GLU A C 1
ATOM 2127 O O . GLU A 1 276 ? 21.108 8.665 21.315 1.00 75.12 276 GLU A O 1
ATOM 2132 N N . SER A 1 277 ? 21.028 10.674 22.306 1.00 77.44 277 SER A N 1
ATOM 2133 C CA . SER A 1 277 ? 19.621 10.573 22.718 1.00 77.44 277 SER A CA 1
ATOM 2134 C C . SER A 1 277 ? 18.647 10.496 21.539 1.00 77.44 277 SER A C 1
ATOM 2136 O O . SER A 1 277 ? 17.566 9.934 21.668 1.00 77.44 277 SER A O 1
ATOM 2138 N N . LEU A 1 278 ? 19.009 11.011 20.359 1.00 72.44 278 LEU A N 1
ATOM 2139 C CA . LEU A 1 278 ? 18.162 10.916 19.162 1.00 72.44 278 LEU A CA 1
ATOM 2140 C C . LEU A 1 278 ? 18.121 9.502 18.569 1.00 72.44 278 LEU A C 1
ATOM 2142 O O . LEU A 1 278 ? 17.172 9.165 17.857 1.00 72.44 278 LEU A O 1
ATOM 2146 N N . PHE A 1 279 ? 19.129 8.684 18.874 1.00 78.88 279 PHE A N 1
ATOM 2147 C CA . PHE A 1 279 ? 19.219 7.297 18.425 1.00 78.88 279 PHE A CA 1
ATOM 2148 C C . PHE A 1 279 ? 18.392 6.350 19.298 1.00 78.88 279 PHE A C 1
ATOM 2150 O O . PHE A 1 279 ? 18.001 5.276 18.838 1.00 78.88 279 PHE A O 1
ATOM 2157 N N . GLU A 1 280 ? 18.049 6.763 20.520 1.00 83.31 280 GLU A N 1
ATOM 2158 C CA . GLU A 1 280 ? 17.139 6.018 21.384 1.00 83.31 280 GLU A CA 1
ATOM 2159 C C . GLU A 1 280 ? 15.734 5.988 20.764 1.00 83.31 280 GLU A C 1
ATOM 2161 O O . GLU A 1 280 ? 15.145 7.016 20.415 1.00 83.31 280 GLU A O 1
ATOM 2166 N N . THR A 1 281 ? 15.177 4.786 20.600 1.00 75.62 281 THR A N 1
ATOM 2167 C CA . THR A 1 281 ? 13.881 4.572 19.934 1.00 75.62 281 THR A CA 1
ATOM 2168 C C . THR A 1 281 ? 12.723 5.332 20.571 1.00 75.62 281 THR A C 1
ATOM 2170 O O . THR A 1 281 ? 11.792 5.704 19.857 1.00 75.62 281 THR A O 1
ATOM 2173 N N . ASP A 1 282 ? 12.809 5.615 21.871 1.00 75.69 282 ASP A N 1
ATOM 2174 C CA . ASP A 1 282 ? 11.715 6.189 22.657 1.00 75.69 282 ASP A CA 1
ATOM 2175 C C . ASP A 1 282 ? 11.911 7.682 22.982 1.00 75.69 282 ASP A C 1
ATOM 2177 O O . ASP A 1 282 ? 11.100 8.283 23.689 1.00 75.69 282 ASP A O 1
ATOM 2181 N N . HIS A 1 283 ? 12.956 8.325 22.447 1.00 83.12 283 HIS A N 1
ATOM 2182 C CA . HIS A 1 283 ? 13.231 9.721 22.771 1.00 83.12 283 HIS A CA 1
ATOM 2183 C C . HIS A 1 283 ? 12.254 10.685 22.060 1.00 83.12 283 HIS A C 1
ATOM 2185 O O . HIS A 1 283 ? 12.084 10.624 20.836 1.00 83.12 283 HIS A O 1
ATOM 2191 N N . PRO A 1 284 ? 11.639 11.658 22.763 1.00 79.88 284 PRO A N 1
ATOM 2192 C CA . PRO A 1 284 ? 10.632 12.552 22.182 1.00 79.88 284 PRO A CA 1
ATOM 2193 C C . PRO A 1 284 ? 11.170 13.423 21.036 1.00 79.88 284 PRO A C 1
ATOM 2195 O O . PRO A 1 284 ? 10.412 13.805 20.141 1.00 79.88 284 PRO A O 1
ATOM 2198 N N . ALA A 1 285 ? 12.473 13.727 21.020 1.00 82.81 285 ALA A N 1
ATOM 2199 C CA . ALA A 1 285 ? 13.083 14.470 19.914 1.00 82.81 285 ALA A CA 1
ATOM 2200 C C . ALA A 1 285 ? 13.078 13.669 18.604 1.00 82.81 285 ALA A C 1
ATOM 2202 O O . ALA A 1 285 ? 12.854 14.256 17.545 1.00 82.81 285 ALA A O 1
ATOM 2203 N N . ARG A 1 286 ? 13.229 12.338 18.678 1.00 87.62 286 ARG A N 1
ATOM 2204 C CA . ARG A 1 286 ? 13.131 11.438 17.525 1.00 87.62 286 ARG A CA 1
ATOM 2205 C C . ARG A 1 286 ? 11.744 11.522 16.902 1.00 87.62 286 ARG A C 1
ATOM 2207 O O . ARG A 1 286 ? 11.620 11.805 15.714 1.00 87.62 286 ARG A O 1
ATOM 2214 N N . ALA A 1 287 ? 10.696 11.375 17.714 1.00 82.62 287 ALA A N 1
ATOM 2215 C CA . ALA A 1 287 ? 9.310 11.476 17.252 1.00 82.62 287 ALA A CA 1
ATOM 2216 C C . ALA A 1 287 ? 9.007 12.844 16.613 1.00 82.62 287 ALA A C 1
ATOM 2218 O O . ALA A 1 287 ? 8.392 12.907 15.547 1.00 82.62 287 ALA A O 1
ATOM 2219 N N . ARG A 1 288 ? 9.488 13.938 17.220 1.00 85.25 288 ARG A N 1
ATOM 2220 C CA . ARG A 1 288 ? 9.347 15.293 16.660 1.00 85.25 288 ARG A CA 1
ATOM 2221 C C . ARG A 1 288 ? 10.069 15.443 15.322 1.00 85.25 288 ARG A C 1
ATOM 2223 O O . ARG A 1 288 ? 9.491 16.003 14.395 1.00 85.25 288 ARG A O 1
ATOM 2230 N N . PHE A 1 289 ? 11.288 14.922 15.201 1.00 90.31 289 PHE A N 1
ATOM 2231 C CA . PHE A 1 289 ? 12.046 14.966 13.951 1.00 90.31 289 PHE A CA 1
ATOM 2232 C C . PHE A 1 289 ? 11.338 14.190 12.834 1.00 90.31 289 PHE A C 1
ATOM 2234 O O . PHE A 1 289 ? 11.161 14.713 11.736 1.00 90.31 289 PHE A O 1
ATOM 2241 N N . VAL A 1 290 ? 10.845 12.980 13.122 1.00 87.31 290 VAL A N 1
ATOM 2242 C CA . VAL A 1 290 ? 10.064 12.188 12.154 1.00 87.31 290 VAL A CA 1
ATOM 2243 C C . VAL A 1 290 ? 8.788 12.914 11.736 1.00 87.31 290 VAL A C 1
ATOM 2245 O O . VAL A 1 290 ? 8.471 12.950 10.549 1.00 87.31 290 VAL A O 1
ATOM 2248 N N . ALA A 1 291 ? 8.075 13.537 12.678 1.00 84.25 291 ALA A N 1
ATOM 2249 C CA . ALA A 1 291 ? 6.881 14.321 12.368 1.00 84.25 291 ALA A CA 1
ATOM 2250 C C . ALA A 1 291 ? 7.186 15.499 11.425 1.00 84.25 291 ALA A C 1
ATOM 2252 O O . ALA A 1 291 ? 6.426 15.729 10.482 1.00 84.25 291 ALA A O 1
ATOM 2253 N N . LEU A 1 292 ? 8.314 16.195 11.625 1.00 90.25 292 LEU A N 1
ATOM 2254 C CA . LEU A 1 292 ? 8.771 17.248 10.712 1.00 90.25 292 LEU A CA 1
ATOM 2255 C C . LEU A 1 292 ? 9.022 16.689 9.306 1.00 90.25 292 LEU A C 1
ATOM 2257 O O . LEU A 1 292 ? 8.480 17.224 8.339 1.00 90.25 292 LEU A O 1
ATOM 2261 N N . LEU A 1 293 ? 9.774 15.587 9.184 1.00 90.88 293 LEU A N 1
ATOM 2262 C CA . LEU A 1 293 ? 10.036 14.960 7.883 1.00 90.88 293 LEU A CA 1
ATOM 2263 C C . LEU A 1 293 ? 8.738 14.525 7.180 1.00 90.88 293 LEU A C 1
ATOM 2265 O O . LEU A 1 293 ? 8.566 14.803 5.995 1.00 90.88 293 LEU A O 1
ATOM 2269 N N . CYS A 1 294 ? 7.802 13.891 7.898 1.00 87.81 294 CYS A N 1
ATOM 2270 C CA . CYS A 1 294 ? 6.482 13.514 7.374 1.00 87.81 294 CYS A CA 1
ATOM 2271 C C . CYS A 1 294 ? 5.721 14.716 6.793 1.00 87.81 294 CYS A C 1
ATOM 2273 O O . CYS A 1 294 ? 5.134 14.614 5.710 1.00 87.81 294 CYS A O 1
ATOM 2275 N N . ALA A 1 295 ? 5.721 15.840 7.515 1.00 83.31 295 ALA A N 1
ATOM 2276 C CA . ALA A 1 295 ? 5.030 17.052 7.094 1.00 83.31 295 ALA A CA 1
ATOM 2277 C C . ALA A 1 295 ? 5.620 17.604 5.786 1.00 83.31 295 ALA A C 1
ATOM 2279 O O . ALA A 1 295 ? 4.871 17.858 4.845 1.00 83.31 295 ALA A O 1
ATOM 2280 N N . ALA A 1 296 ? 6.949 17.699 5.683 1.00 88.69 296 ALA A N 1
ATOM 2281 C CA . ALA A 1 296 ? 7.600 18.227 4.481 1.00 88.69 296 ALA A CA 1
ATOM 2282 C C . ALA A 1 296 ? 7.529 17.286 3.270 1.00 88.69 296 ALA A C 1
ATOM 2284 O O . ALA A 1 296 ? 7.453 17.736 2.132 1.00 88.69 296 ALA A O 1
ATOM 2285 N N . ILE A 1 297 ? 7.509 15.968 3.482 1.00 89.12 297 ILE A N 1
ATOM 2286 C CA . ILE A 1 297 ? 7.294 14.994 2.398 1.00 89.12 297 ILE A CA 1
ATOM 2287 C C . ILE A 1 297 ? 5.923 15.180 1.736 1.00 89.12 297 ILE A C 1
ATOM 2289 O O . ILE A 1 297 ? 5.771 14.899 0.546 1.00 89.12 297 ILE A O 1
ATOM 2293 N N . SER A 1 298 ? 4.934 15.644 2.502 1.00 86.25 298 SER A N 1
ATOM 2294 C CA . SER A 1 298 ? 3.553 15.803 2.042 1.00 86.25 298 SER A CA 1
ATOM 2295 C C . SER A 1 298 ? 3.305 17.124 1.306 1.00 86.25 298 SER A C 1
ATOM 2297 O O . SER A 1 298 ? 2.253 17.284 0.696 1.00 86.25 298 SER A O 1
ATOM 2299 N N . SER A 1 299 ? 4.238 18.077 1.351 1.00 83.50 299 SER A N 1
ATOM 2300 C CA . SER A 1 299 ? 3.971 19.480 1.021 1.00 83.50 299 SER A CA 1
ATOM 2301 C C . SER A 1 299 ? 4.376 19.920 -0.395 1.00 83.50 299 SER A C 1
ATOM 2303 O O . SER A 1 299 ? 4.857 21.034 -0.558 1.00 83.50 299 SER A O 1
ATOM 2305 N N . GLU A 1 300 ? 4.219 19.048 -1.400 1.00 73.25 300 GLU A N 1
ATOM 2306 C CA . GLU A 1 300 ? 4.454 19.321 -2.838 1.00 73.25 300 GLU A CA 1
ATOM 2307 C C . GLU A 1 300 ? 5.578 20.340 -3.155 1.00 73.25 300 GLU A C 1
ATOM 2309 O O . GLU A 1 300 ? 5.320 21.444 -3.618 1.00 73.25 300 GLU A O 1
ATOM 2314 N N . ASP A 1 301 ? 6.837 19.951 -2.924 1.00 85.88 301 ASP A N 1
ATOM 2315 C CA . ASP A 1 301 ? 8.061 20.670 -3.344 1.00 85.88 301 ASP A CA 1
ATOM 2316 C C . ASP A 1 301 ? 8.146 22.179 -2.992 1.00 85.88 301 ASP A C 1
ATOM 2318 O O . ASP A 1 301 ? 8.814 22.948 -3.683 1.00 85.88 301 ASP A O 1
ATOM 2322 N N . ASP A 1 302 ? 7.491 22.619 -1.910 1.00 92.44 302 ASP A N 1
ATOM 2323 C CA . ASP A 1 302 ? 7.545 24.012 -1.445 1.00 92.44 302 ASP A CA 1
ATOM 2324 C C . ASP A 1 302 ? 8.902 24.344 -0.769 1.00 92.44 302 ASP A C 1
ATOM 2326 O O . ASP A 1 302 ? 9.221 23.792 0.297 1.00 92.44 302 ASP A O 1
ATOM 2330 N N . PRO A 1 303 ? 9.703 25.282 -1.319 1.00 93.62 303 PRO A N 1
ATOM 2331 C CA . PRO A 1 303 ? 11.000 25.656 -0.755 1.00 93.62 303 PRO A CA 1
ATOM 2332 C C . PRO A 1 303 ? 10.899 26.324 0.622 1.00 93.62 303 PRO A C 1
ATOM 2334 O O . PRO A 1 303 ? 11.834 26.221 1.421 1.00 93.62 303 PRO A O 1
ATOM 2337 N N . LYS A 1 304 ? 9.780 26.988 0.936 1.00 94.56 304 LYS A N 1
ATOM 2338 C CA . LYS A 1 304 ? 9.573 27.611 2.247 1.00 94.56 304 LYS A CA 1
ATOM 2339 C C . LYS A 1 304 ? 9.404 26.545 3.324 1.00 94.56 304 LYS A C 1
ATOM 2341 O O . LYS A 1 304 ? 10.049 26.632 4.363 1.00 94.56 304 LYS A O 1
ATOM 2346 N N . ILE A 1 305 ? 8.616 25.507 3.045 1.00 92.81 305 ILE A N 1
ATOM 2347 C CA . ILE A 1 305 ? 8.402 24.395 3.983 1.00 92.81 305 ILE A CA 1
ATOM 2348 C C . ILE A 1 305 ? 9.698 23.605 4.187 1.00 92.81 305 ILE A C 1
ATOM 2350 O O . ILE A 1 305 ? 10.010 23.217 5.314 1.00 92.81 305 ILE A O 1
ATOM 2354 N N . ALA A 1 306 ? 10.497 23.425 3.131 1.00 94.81 306 ALA A N 1
ATOM 2355 C CA . ALA A 1 306 ? 11.831 22.836 3.240 1.00 94.81 306 ALA A CA 1
ATOM 2356 C C . ALA A 1 306 ? 12.763 23.654 4.158 1.00 94.81 306 ALA A C 1
ATOM 2358 O O . ALA A 1 306 ? 13.419 23.085 5.033 1.00 94.81 306 ALA A O 1
ATOM 2359 N N . SER A 1 307 ? 12.785 24.981 4.000 1.00 96.31 307 SER A N 1
ATOM 2360 C CA . SER A 1 307 ? 13.576 25.888 4.846 1.00 96.31 307 SER A CA 1
ATOM 2361 C C . SER A 1 307 ? 13.101 25.884 6.306 1.00 96.31 307 SER A C 1
ATOM 2363 O O . SER A 1 307 ? 13.909 25.742 7.229 1.00 96.31 307 SER A O 1
ATOM 2365 N N . ASP A 1 308 ? 11.784 25.938 6.530 1.00 95.06 308 ASP A N 1
ATOM 2366 C CA . ASP A 1 308 ? 11.182 25.867 7.864 1.00 95.06 308 ASP A CA 1
ATOM 2367 C C . ASP A 1 308 ? 11.501 24.528 8.548 1.00 95.06 308 ASP A C 1
ATOM 2369 O O . ASP A 1 308 ? 11.806 24.492 9.746 1.00 95.06 308 ASP A O 1
ATOM 2373 N N . LEU A 1 309 ? 11.499 23.422 7.795 1.00 95.62 309 LEU A N 1
ATOM 2374 C CA . LEU A 1 309 ? 11.912 22.117 8.304 1.00 95.62 309 LEU A CA 1
ATOM 2375 C C . LEU A 1 309 ? 13.373 22.118 8.737 1.00 95.62 309 LEU A C 1
ATOM 2377 O O . LEU A 1 309 ? 13.664 21.647 9.838 1.00 95.62 309 LEU A O 1
ATOM 2381 N N . VAL A 1 310 ? 14.286 22.627 7.907 1.00 96.56 310 VAL A N 1
ATOM 2382 C CA . VAL A 1 310 ? 15.714 22.702 8.253 1.00 96.56 310 VAL A CA 1
ATOM 2383 C C . VAL A 1 310 ? 15.913 23.564 9.497 1.00 96.56 310 VAL A C 1
ATOM 2385 O O . VAL A 1 310 ? 16.583 23.132 10.434 1.00 96.56 310 VAL A O 1
ATOM 2388 N N . SER A 1 311 ? 15.263 24.728 9.565 1.00 97.19 311 SER A N 1
ATOM 2389 C CA . SER A 1 311 ? 15.320 25.617 10.730 1.00 97.19 311 SER A CA 1
ATOM 2390 C C . SER A 1 311 ? 14.830 24.927 12.008 1.00 97.19 311 SER A C 1
ATOM 2392 O O . SER A 1 311 ? 15.494 24.975 13.046 1.00 97.19 311 SER A O 1
ATOM 2394 N N . ASN A 1 312 ? 13.692 24.232 11.949 1.00 94.00 312 ASN A N 1
ATOM 2395 C CA . ASN A 1 312 ? 13.145 23.521 13.106 1.00 94.00 312 ASN A CA 1
ATOM 2396 C C . ASN A 1 312 ? 13.980 22.290 13.486 1.00 94.00 312 ASN A C 1
ATOM 2398 O O . ASN A 1 312 ? 14.149 22.008 14.671 1.00 94.00 312 ASN A O 1
ATOM 2402 N N . SER A 1 313 ? 14.559 21.604 12.502 1.00 94.75 313 SER A N 1
ATOM 2403 C CA . SER A 1 313 ? 15.486 20.490 12.711 1.00 94.75 313 SER A CA 1
ATOM 2404 C C . SER A 1 313 ? 16.771 20.955 13.395 1.00 94.75 313 SER A C 1
ATOM 2406 O O . SER A 1 313 ? 17.224 20.318 14.344 1.00 94.75 313 SER A O 1
ATOM 2408 N N . LEU A 1 314 ? 17.311 22.110 12.992 1.00 95.69 314 LEU A N 1
ATOM 2409 C CA . LEU A 1 314 ? 18.451 22.738 13.660 1.00 95.69 314 LEU A CA 1
ATOM 2410 C C . LEU A 1 314 ? 18.111 23.094 15.105 1.00 95.69 314 LEU A C 1
ATOM 2412 O O . LEU A 1 314 ? 18.893 22.777 15.994 1.00 95.69 314 LEU A O 1
ATOM 2416 N N . LYS A 1 315 ? 16.931 23.669 15.375 1.00 94.25 315 LYS A N 1
ATOM 2417 C CA . LYS A 1 315 ? 16.487 23.948 16.755 1.00 94.25 315 LYS A CA 1
ATOM 2418 C C . LYS A 1 315 ? 16.425 22.681 17.613 1.00 94.25 315 LYS A C 1
ATOM 2420 O O . LYS A 1 315 ? 16.843 22.723 18.766 1.00 94.25 315 LYS A O 1
ATOM 2425 N N . LEU A 1 316 ? 15.950 21.559 17.060 1.00 90.62 316 LEU A N 1
ATOM 2426 C CA . LEU A 1 316 ? 15.970 20.263 17.756 1.00 90.62 316 LEU A CA 1
ATOM 2427 C C . LEU A 1 316 ? 17.398 19.780 18.044 1.00 90.62 316 LEU A C 1
ATOM 2429 O O . LEU A 1 316 ? 17.621 19.150 19.070 1.00 90.62 316 LEU A O 1
ATOM 2433 N N . CYS A 1 317 ? 18.356 20.119 17.181 1.00 91.62 317 CYS A N 1
ATOM 2434 C CA . CYS A 1 317 ? 19.778 19.801 17.333 1.00 91.62 317 CYS A CA 1
ATOM 2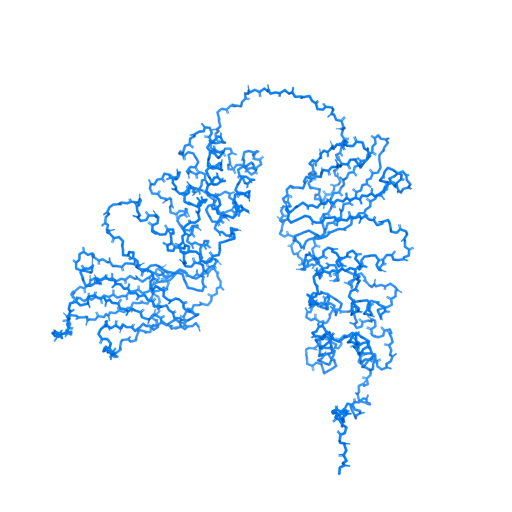435 C C . CYS A 1 317 ? 20.560 20.879 18.111 1.00 91.62 317 CYS A C 1
ATOM 2437 O O . CYS A 1 317 ? 21.777 20.986 17.959 1.00 91.62 317 CYS A O 1
ATOM 2439 N N . GLY A 1 318 ? 19.882 21.738 18.884 1.00 92.62 318 GLY A N 1
ATOM 2440 C CA . GLY A 1 318 ? 20.529 22.817 19.643 1.00 92.62 318 GLY A CA 1
ATOM 2441 C C . GLY A 1 318 ? 21.231 23.874 18.777 1.00 92.62 318 GLY A C 1
ATOM 2442 O O . GLY A 1 318 ? 22.105 24.582 19.263 1.00 92.62 318 GLY A O 1
ATOM 2443 N N . GLY A 1 319 ? 20.878 23.965 17.494 1.00 94.81 319 GLY A N 1
ATOM 2444 C CA . GLY A 1 319 ? 21.483 24.857 16.505 1.00 94.81 319 GLY A CA 1
ATOM 2445 C C . GLY A 1 319 ? 22.718 24.297 15.790 1.00 94.81 319 GLY A C 1
ATOM 2446 O O . GLY A 1 319 ? 23.225 24.974 14.901 1.00 94.81 319 GLY A O 1
ATOM 2447 N N . SER A 1 320 ? 23.197 23.090 16.123 1.00 94.56 320 SER A N 1
ATOM 2448 C CA . SER A 1 320 ? 24.395 22.516 15.488 1.00 94.56 320 SER A CA 1
ATOM 2449 C C . SER A 1 320 ? 24.090 21.911 14.115 1.00 94.56 320 SER A C 1
ATOM 2451 O O . SER A 1 320 ? 23.317 20.955 13.982 1.00 94.56 320 SER A O 1
ATOM 2453 N N . THR A 1 321 ? 24.756 22.446 13.092 1.00 95.75 321 THR A N 1
ATOM 2454 C CA . THR A 1 321 ? 24.771 21.912 11.724 1.00 95.75 321 THR A CA 1
ATOM 2455 C C . THR A 1 321 ? 25.485 20.568 11.645 1.00 95.75 321 THR A C 1
ATOM 2457 O O . THR A 1 321 ? 25.053 19.683 10.909 1.00 95.75 321 THR A O 1
ATOM 2460 N N . GLU A 1 322 ? 26.530 20.380 12.448 1.00 94.75 322 GLU A N 1
ATOM 2461 C CA . GLU A 1 322 ? 27.325 19.153 12.526 1.00 94.75 322 GLU A CA 1
ATOM 2462 C C . GLU A 1 322 ? 26.466 17.999 13.024 1.00 94.75 322 GLU A C 1
ATOM 2464 O O . GLU A 1 322 ? 26.442 16.928 12.415 1.00 94.75 322 GLU A O 1
ATOM 2469 N N . LEU A 1 323 ? 25.718 18.242 14.100 1.00 93.81 323 LEU A N 1
ATOM 2470 C CA . LEU A 1 323 ? 24.832 17.250 14.678 1.00 93.81 323 LEU A CA 1
ATOM 2471 C C . LEU A 1 323 ? 23.702 16.890 13.712 1.00 93.81 323 LEU A C 1
ATOM 2473 O O . LEU A 1 323 ? 23.471 15.710 13.449 1.00 93.81 323 LEU A O 1
ATOM 2477 N N . LEU A 1 324 ? 23.039 17.890 13.122 1.00 95.69 324 LEU A N 1
ATOM 2478 C CA . LEU A 1 324 ? 21.994 17.638 12.130 1.00 95.69 324 LEU A CA 1
ATOM 2479 C C . LEU A 1 324 ? 22.539 16.853 10.928 1.00 95.69 324 LEU A C 1
ATOM 2481 O O . LEU A 1 324 ? 21.914 15.896 10.478 1.00 95.69 324 LEU A O 1
ATOM 2485 N N . SER A 1 325 ? 23.738 17.192 10.456 1.00 96.12 325 SER A N 1
ATOM 2486 C CA . SER A 1 325 ? 24.432 16.444 9.411 1.00 96.12 325 SER A CA 1
ATOM 2487 C C . SER A 1 325 ? 24.671 14.980 9.803 1.00 96.12 325 SER A C 1
ATOM 2489 O O . SER A 1 325 ? 24.405 14.085 9.003 1.00 96.12 325 SER A O 1
ATOM 2491 N N . GLN A 1 326 ? 25.138 14.707 11.025 1.00 94.69 326 GLN A N 1
ATOM 2492 C CA . GLN A 1 326 ? 25.333 13.336 11.511 1.00 94.69 326 GLN A CA 1
ATOM 2493 C C . GLN A 1 326 ? 24.011 12.559 11.580 1.00 94.69 326 GLN A C 1
ATOM 2495 O O . GLN A 1 326 ? 23.948 11.410 11.140 1.00 94.69 326 GLN A O 1
ATOM 2500 N N . ILE A 1 327 ? 22.937 13.191 12.060 1.00 94.75 327 ILE A N 1
ATOM 2501 C CA . ILE A 1 327 ? 21.593 12.593 12.129 1.00 94.75 327 ILE A CA 1
ATOM 2502 C C . ILE A 1 327 ? 21.070 12.261 10.728 1.00 94.75 327 ILE A C 1
ATOM 2504 O O . ILE A 1 327 ? 20.524 11.182 10.511 1.00 94.75 327 ILE A O 1
ATOM 2508 N N . LEU A 1 328 ? 21.248 13.154 9.752 1.00 96.19 328 LEU A N 1
ATOM 2509 C CA . LEU A 1 328 ? 20.796 12.928 8.373 1.00 96.19 328 LEU A CA 1
ATOM 2510 C C . LEU A 1 328 ? 21.562 11.802 7.663 1.00 96.19 328 LEU A C 1
ATOM 2512 O O . LEU A 1 328 ? 21.028 11.192 6.736 1.00 96.19 328 LEU A O 1
ATOM 2516 N N . GLN A 1 329 ? 22.792 11.520 8.093 1.00 96.06 329 GLN A N 1
ATOM 2517 C CA . GLN A 1 329 ? 23.695 10.561 7.453 1.00 96.06 329 GLN A CA 1
ATOM 2518 C C . GLN A 1 329 ? 23.812 9.206 8.174 1.00 96.06 329 GLN A C 1
ATOM 2520 O O . GLN A 1 329 ? 24.536 8.333 7.692 1.00 96.06 329 GLN A O 1
ATOM 2525 N N . SER A 1 330 ? 23.132 9.029 9.308 1.00 95.06 330 SER A N 1
ATOM 2526 C CA . SER A 1 330 ? 23.162 7.814 10.132 1.00 95.06 330 SER A CA 1
ATOM 2527 C C . SER A 1 330 ? 21.896 6.971 9.968 1.00 95.06 330 SER A C 1
ATOM 2529 O O . SER A 1 330 ? 20.827 7.478 9.628 1.00 95.06 330 SER A O 1
ATOM 2531 N N . GLU A 1 331 ? 22.021 5.664 10.193 1.00 94.31 331 GLU A N 1
ATOM 2532 C CA . GLU A 1 331 ? 20.920 4.703 10.096 1.00 94.31 331 GLU A CA 1
ATOM 2533 C C . GLU A 1 331 ? 20.195 4.600 11.435 1.00 94.31 331 GLU A C 1
ATOM 2535 O O . GLU A 1 331 ? 20.660 3.953 12.368 1.00 94.31 331 GLU A O 1
ATOM 2540 N N . TRP A 1 332 ? 19.051 5.268 11.546 1.00 91.31 332 TRP A N 1
ATOM 2541 C CA . TRP A 1 332 ? 18.230 5.219 12.761 1.00 91.31 332 TRP A CA 1
ATOM 2542 C C . TRP A 1 332 ? 16.728 5.153 12.472 1.00 91.31 332 TRP A C 1
ATOM 2544 O O . TRP A 1 332 ? 15.940 4.881 13.380 1.00 91.31 332 TRP A O 1
ATOM 2554 N N . LEU A 1 333 ? 16.314 5.346 11.215 1.00 87.94 333 LEU A N 1
ATOM 2555 C CA . LEU A 1 333 ? 14.930 5.215 10.763 1.00 87.94 333 LEU A CA 1
ATOM 2556 C C . LEU A 1 333 ? 14.708 3.841 10.142 1.00 87.94 333 LEU A C 1
ATOM 2558 O O . LEU A 1 333 ? 14.809 3.694 8.928 1.00 87.94 333 LEU A O 1
ATOM 2562 N N . ASP A 1 334 ? 14.408 2.846 10.977 1.00 85.62 334 ASP A N 1
ATOM 2563 C CA . ASP A 1 334 ? 14.169 1.461 10.549 1.00 85.62 334 ASP A CA 1
ATOM 2564 C C . ASP A 1 334 ? 15.328 0.933 9.682 1.00 85.62 334 ASP A C 1
ATOM 2566 O O . ASP A 1 334 ? 15.125 0.548 8.531 1.00 85.62 334 ASP A O 1
ATOM 2570 N N . ASP A 1 335 ? 16.556 1.019 10.207 1.00 88.88 335 ASP A N 1
ATOM 2571 C CA . ASP A 1 335 ? 17.806 0.646 9.521 1.00 88.88 335 ASP A CA 1
ATOM 2572 C C . ASP A 1 335 ? 18.071 1.427 8.221 1.00 88.88 335 ASP A C 1
ATOM 2574 O O . ASP A 1 335 ? 18.781 0.972 7.328 1.00 88.88 335 ASP A O 1
ATOM 2578 N N . ASN A 1 336 ? 17.486 2.621 8.087 1.00 92.94 336 ASN A N 1
ATOM 2579 C CA . ASN A 1 3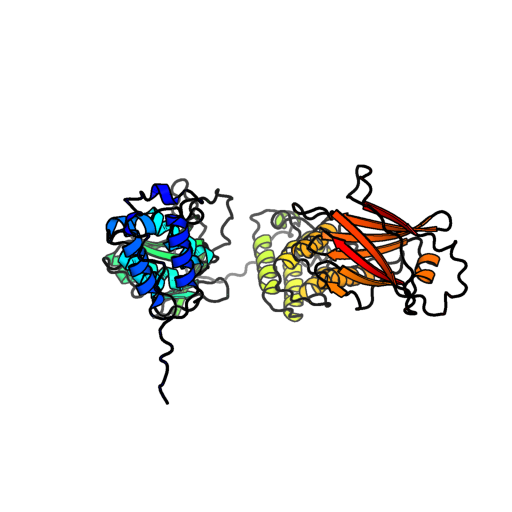36 ? 17.713 3.515 6.959 1.00 92.94 336 ASN A CA 1
ATOM 2580 C C . ASN A 1 336 ? 18.120 4.915 7.421 1.00 92.94 336 ASN A C 1
ATOM 2582 O O . ASN A 1 336 ? 17.807 5.364 8.530 1.00 92.94 336 ASN A O 1
ATOM 2586 N N . THR A 1 337 ? 18.793 5.637 6.526 1.00 96.12 337 THR A N 1
ATOM 2587 C CA . THR A 1 337 ? 19.059 7.065 6.717 1.00 96.12 337 THR A CA 1
ATOM 2588 C C . THR A 1 337 ? 17.803 7.899 6.435 1.00 96.12 337 THR A C 1
ATOM 2590 O O . THR A 1 337 ? 16.969 7.504 5.605 1.00 96.12 337 THR A O 1
ATOM 2593 N N . PRO A 1 338 ? 17.668 9.094 7.039 1.00 96.00 338 PRO A N 1
ATOM 2594 C CA . PRO A 1 338 ? 16.644 10.066 6.657 1.00 96.00 338 PRO A CA 1
ATOM 2595 C C . PRO A 1 338 ? 16.558 10.324 5.153 1.00 96.00 338 PRO A C 1
ATOM 2597 O O . PRO A 1 338 ? 15.452 10.390 4.619 1.00 96.00 338 PRO A O 1
ATOM 2600 N N . PHE A 1 339 ? 17.682 10.372 4.433 1.00 96.31 339 PHE A N 1
ATOM 2601 C CA . PHE A 1 339 ? 17.658 10.515 2.976 1.00 96.31 339 PHE A CA 1
ATOM 2602 C C . PHE A 1 339 ? 16.937 9.364 2.273 1.00 96.31 339 PHE A C 1
ATOM 2604 O O . PHE A 1 339 ? 16.089 9.608 1.412 1.00 96.31 339 PHE A O 1
ATOM 2611 N N . HIS A 1 340 ? 17.225 8.116 2.648 1.00 95.88 340 HIS A N 1
ATOM 2612 C CA . HIS A 1 340 ? 16.555 6.962 2.052 1.00 95.88 340 HIS A CA 1
ATOM 2613 C C . HIS A 1 340 ? 15.060 6.955 2.335 1.00 95.88 340 HIS A C 1
ATOM 2615 O O . HIS A 1 340 ? 14.252 6.686 1.437 1.00 95.88 340 HIS A O 1
ATOM 2621 N N . TRP A 1 341 ? 14.690 7.290 3.570 1.00 94.75 341 TRP A N 1
ATOM 2622 C CA . TRP A 1 341 ? 13.297 7.372 3.980 1.00 94.75 341 TRP A CA 1
ATOM 2623 C C . TRP A 1 341 ? 12.544 8.465 3.205 1.00 94.75 341 TRP A C 1
ATOM 2625 O O . TRP A 1 341 ? 11.478 8.194 2.646 1.00 94.75 341 TRP A O 1
ATOM 2635 N N . ILE A 1 342 ? 13.124 9.663 3.076 1.00 94.94 342 ILE A N 1
ATOM 2636 C CA . ILE A 1 342 ? 12.537 10.779 2.318 1.00 94.94 342 ILE A CA 1
ATOM 2637 C C . ILE A 1 342 ? 12.380 10.414 0.844 1.00 94.94 342 ILE A C 1
ATOM 2639 O O . ILE A 1 342 ? 11.277 10.515 0.303 1.00 94.94 342 ILE A O 1
ATOM 2643 N N . ILE A 1 343 ? 13.452 9.940 0.199 1.00 94.81 343 ILE A N 1
ATOM 2644 C CA . ILE A 1 343 ? 13.424 9.575 -1.223 1.00 94.81 343 ILE A CA 1
ATOM 2645 C C . ILE A 1 343 ? 12.363 8.503 -1.471 1.00 94.81 343 ILE A C 1
ATOM 2647 O O . ILE A 1 343 ? 11.615 8.618 -2.439 1.00 94.81 343 ILE A O 1
ATOM 2651 N N . SER A 1 344 ? 12.253 7.499 -0.596 1.00 93.44 344 SER A N 1
ATOM 2652 C CA . SER A 1 344 ? 11.291 6.400 -0.740 1.00 93.44 344 SER A CA 1
ATOM 2653 C C . SER A 1 344 ? 9.828 6.844 -0.617 1.00 93.44 344 SER A C 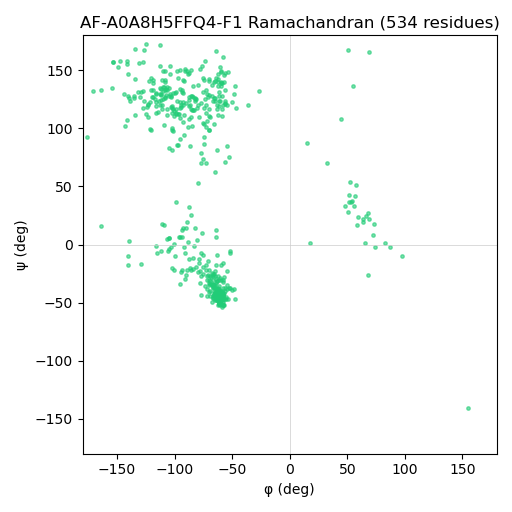1
ATOM 2655 O O . SER A 1 344 ? 8.977 6.301 -1.329 1.00 93.44 344 SER A O 1
ATOM 2657 N N . ASN A 1 345 ? 9.533 7.824 0.243 1.00 92.38 345 ASN A N 1
ATOM 2658 C CA . ASN A 1 345 ? 8.161 8.217 0.590 1.00 92.38 345 ASN A CA 1
ATOM 2659 C C . ASN A 1 345 ? 7.648 9.478 -0.135 1.00 92.38 345 ASN A C 1
ATOM 2661 O O . ASN A 1 345 ? 6.438 9.647 -0.266 1.00 92.38 345 ASN A O 1
ATOM 2665 N N . MET A 1 346 ? 8.521 10.353 -0.638 1.00 89.94 346 MET A N 1
ATOM 2666 C CA . MET A 1 346 ? 8.126 11.614 -1.291 1.00 89.94 346 MET A CA 1
ATOM 2667 C C . MET A 1 346 ? 7.404 11.395 -2.618 1.00 89.94 346 MET A C 1
ATOM 2669 O O . MET A 1 346 ? 7.857 10.606 -3.426 1.00 89.94 346 MET A O 1
ATOM 2673 N N . GLN A 1 347 ? 6.323 12.102 -2.935 1.00 87.94 347 GLN A N 1
ATOM 2674 C CA . GLN A 1 347 ? 5.645 11.962 -4.238 1.00 87.94 347 GLN A CA 1
ATOM 2675 C C . GLN A 1 347 ? 6.416 12.688 -5.362 1.00 87.94 347 GLN A C 1
ATOM 2677 O O . GLN A 1 347 ? 5.999 13.722 -5.872 1.00 87.94 347 GLN A O 1
ATOM 2682 N N . ILE A 1 348 ? 7.579 12.153 -5.745 1.00 79.00 348 ILE A N 1
ATOM 2683 C CA . ILE A 1 348 ? 8.447 12.730 -6.777 1.00 79.00 348 ILE A CA 1
ATOM 2684 C C . ILE A 1 348 ? 7.946 12.246 -8.136 1.00 79.00 348 ILE A C 1
ATOM 2686 O O . ILE A 1 348 ? 8.205 11.110 -8.540 1.00 79.00 348 ILE A O 1
ATOM 2690 N N . ARG A 1 349 ? 7.228 13.113 -8.857 1.00 77.38 349 ARG A N 1
ATOM 2691 C CA . ARG A 1 349 ? 6.999 12.932 -10.303 1.00 77.38 349 ARG A CA 1
ATOM 2692 C C . ARG A 1 349 ? 8.360 12.940 -11.000 1.00 77.38 349 ARG A C 1
ATOM 2694 O O . ARG A 1 349 ? 9.268 13.550 -10.460 1.00 77.38 349 ARG A O 1
ATOM 2701 N N . ASN A 1 350 ? 8.518 12.286 -12.157 1.00 70.50 350 ASN A N 1
ATOM 2702 C CA . ASN A 1 350 ? 9.781 12.181 -12.920 1.00 70.50 350 ASN A CA 1
ATOM 2703 C C . ASN A 1 350 ? 10.431 13.558 -13.215 1.00 70.50 350 ASN A C 1
ATOM 2705 O O . ASN A 1 350 ? 10.361 14.066 -14.334 1.00 70.50 350 ASN A O 1
ATOM 2709 N N . SER A 1 351 ? 11.046 14.179 -12.210 1.00 77.31 351 SER A N 1
ATOM 2710 C CA . SER A 1 351 ? 11.626 15.508 -12.256 1.00 77.31 351 SER A CA 1
ATOM 2711 C C . SER A 1 351 ? 13.119 15.365 -12.484 1.00 77.31 351 SER A C 1
ATOM 2713 O O . SER A 1 351 ? 13.822 14.621 -11.806 1.00 77.31 351 SER A O 1
ATOM 2715 N N . LYS A 1 352 ? 13.627 16.124 -13.453 1.00 84.50 352 LYS A N 1
ATOM 2716 C CA . LYS A 1 352 ? 15.072 16.303 -13.647 1.00 84.50 352 LYS A CA 1
ATOM 2717 C C . LYS A 1 352 ? 15.685 17.253 -12.607 1.00 84.50 352 LYS A C 1
ATOM 2719 O O . LYS A 1 352 ? 16.907 17.418 -12.566 1.00 84.50 352 LYS A O 1
ATOM 2724 N N . ARG A 1 353 ? 14.837 17.911 -11.812 1.00 90.38 353 ARG A N 1
ATOM 2725 C CA . ARG A 1 353 ? 15.207 18.837 -10.741 1.00 90.38 353 ARG A CA 1
ATOM 2726 C C . ARG A 1 353 ? 15.204 18.116 -9.402 1.00 90.38 353 ARG A C 1
ATOM 2728 O O . ARG A 1 353 ? 14.370 17.236 -9.178 1.00 90.38 353 ARG A O 1
ATOM 2735 N N . LEU A 1 354 ? 16.155 18.506 -8.562 1.00 92.94 354 LEU A N 1
ATOM 2736 C CA . LEU A 1 354 ? 16.243 18.061 -7.185 1.00 92.94 354 LEU A CA 1
ATOM 2737 C C . LEU A 1 354 ? 15.099 18.720 -6.398 1.00 92.94 354 LEU A C 1
ATOM 2739 O O . LEU A 1 354 ? 14.967 19.938 -6.495 1.00 92.94 354 LEU A O 1
ATOM 2743 N N . PRO A 1 355 ? 14.272 17.955 -5.667 1.00 94.69 355 PRO A N 1
ATOM 2744 C CA . PRO A 1 355 ? 13.261 18.537 -4.797 1.00 94.69 355 PRO A CA 1
ATOM 2745 C C . PRO A 1 355 ? 13.888 19.479 -3.767 1.00 94.69 355 PRO A C 1
ATOM 2747 O O . PRO A 1 355 ? 14.924 19.142 -3.181 1.00 94.69 355 PRO A O 1
ATOM 2750 N N . ALA A 1 356 ? 13.238 20.607 -3.498 1.00 94.94 356 ALA A N 1
ATOM 2751 C CA . ALA A 1 356 ? 13.706 21.651 -2.594 1.00 94.94 356 ALA A CA 1
ATOM 2752 C C . ALA A 1 356 ? 14.032 21.098 -1.199 1.00 94.94 356 ALA A C 1
ATOM 2754 O O . ALA A 1 356 ? 15.040 21.470 -0.606 1.00 94.94 356 ALA A O 1
ATOM 2755 N N . LEU A 1 357 ? 13.239 20.144 -0.691 1.00 95.31 357 LEU A N 1
ATOM 2756 C CA . LEU A 1 357 ? 13.529 19.480 0.585 1.00 95.31 357 LEU A CA 1
ATOM 2757 C C . LEU A 1 357 ? 14.872 18.736 0.567 1.00 95.31 357 LEU A C 1
ATOM 2759 O O . LEU A 1 357 ? 15.651 18.859 1.509 1.00 95.31 357 LEU A O 1
ATOM 2763 N N . LEU A 1 358 ? 15.156 17.968 -0.489 1.00 95.62 358 LEU A N 1
ATOM 2764 C CA . LEU A 1 358 ? 16.420 17.235 -0.601 1.00 95.62 358 LEU A CA 1
ATOM 2765 C C . LEU A 1 358 ? 17.595 18.190 -0.811 1.00 95.62 358 LEU A C 1
ATOM 2767 O O . LEU A 1 358 ? 18.645 17.983 -0.211 1.00 95.62 358 LEU A O 1
ATOM 2771 N N . GLU A 1 359 ? 17.413 19.239 -1.613 1.00 95.06 359 GLU A N 1
ATOM 2772 C CA . GLU A 1 359 ? 18.419 20.283 -1.820 1.00 95.06 359 GLU A CA 1
ATOM 2773 C C . GLU A 1 359 ? 18.810 20.957 -0.498 1.00 95.06 359 GLU A C 1
ATOM 2775 O O . GLU A 1 359 ? 19.987 20.967 -0.137 1.00 95.06 359 GLU A O 1
ATOM 2780 N N . GLN A 1 360 ? 17.828 21.420 0.278 1.00 95.81 360 GLN A N 1
ATOM 2781 C CA . GLN A 1 360 ? 18.053 22.076 1.569 1.00 95.81 360 GLN A CA 1
ATOM 2782 C C . GLN A 1 360 ? 18.727 21.139 2.586 1.00 95.81 360 GLN A C 1
ATOM 2784 O O . GLN A 1 360 ? 19.687 21.525 3.251 1.00 95.81 360 GLN A O 1
ATOM 2789 N N . LEU A 1 361 ? 18.298 19.876 2.677 1.00 95.44 361 LEU A N 1
ATOM 2790 C CA . LEU A 1 361 ? 18.926 18.902 3.582 1.00 95.44 361 LEU A CA 1
ATOM 2791 C C . LEU A 1 361 ? 20.368 18.558 3.177 1.00 95.44 361 LEU A C 1
ATOM 2793 O O . LEU A 1 361 ? 21.229 18.377 4.040 1.00 95.44 361 LEU A O 1
ATOM 2797 N N . LEU A 1 362 ? 20.655 18.492 1.875 1.00 95.00 362 LEU A N 1
ATOM 2798 C CA . LEU A 1 362 ? 22.009 18.261 1.364 1.00 95.00 362 LEU A CA 1
ATOM 2799 C C . LEU A 1 362 ? 22.929 19.474 1.546 1.00 95.00 362 LEU A C 1
ATOM 2801 O O . LEU A 1 362 ? 24.142 19.293 1.648 1.00 95.00 362 LEU A O 1
ATOM 2805 N N . GLN A 1 363 ? 22.387 20.693 1.587 1.00 93.69 363 GLN A N 1
ATOM 2806 C CA . GLN A 1 363 ? 23.153 21.903 1.906 1.00 93.69 363 GLN A CA 1
ATOM 2807 C C . GLN A 1 363 ? 23.601 21.938 3.373 1.00 93.69 363 GLN A C 1
ATOM 2809 O O . GLN A 1 363 ? 24.674 22.456 3.664 1.00 93.69 363 GLN A O 1
ATOM 2814 N N . VAL A 1 364 ? 22.814 21.353 4.280 1.00 94.75 364 VAL A N 1
ATOM 2815 C CA . VAL A 1 364 ? 23.143 21.268 5.714 1.00 94.75 364 VAL A CA 1
ATOM 2816 C C . VAL A 1 364 ? 24.191 20.194 6.014 1.00 94.75 364 VAL A C 1
ATOM 2818 O O . VAL A 1 364 ? 24.917 20.292 7.001 1.00 94.75 364 VAL A O 1
ATOM 2821 N N . CYS A 1 365 ? 24.272 19.148 5.191 1.00 93.50 365 CYS A N 1
ATOM 2822 C CA . CYS A 1 365 ? 25.209 18.059 5.426 1.00 93.50 365 CYS A CA 1
ATOM 2823 C C . CYS A 1 365 ? 26.664 18.513 5.263 1.00 93.50 365 CYS A C 1
ATOM 2825 O O . CYS A 1 365 ? 27.059 19.027 4.215 1.00 93.50 365 CYS A O 1
ATOM 2827 N N . ILE A 1 366 ? 27.478 18.234 6.283 1.00 84.88 366 ILE A N 1
ATOM 2828 C CA . ILE A 1 366 ? 28.933 18.342 6.220 1.00 84.88 366 ILE A CA 1
ATOM 2829 C C . ILE A 1 366 ? 29.430 17.382 5.149 1.00 84.88 366 ILE A C 1
ATOM 2831 O O . ILE A 1 366 ? 29.040 16.211 5.108 1.00 84.88 366 ILE A O 1
ATOM 2835 N N . ARG A 1 367 ? 30.284 17.910 4.276 1.00 81.69 367 ARG A N 1
ATOM 2836 C CA . ARG A 1 367 ? 30.814 17.202 3.116 1.00 81.69 367 ARG A CA 1
ATOM 2837 C C . ARG A 1 367 ? 32.201 16.627 3.395 1.00 81.69 367 ARG A C 1
ATOM 2839 O O . ARG A 1 367 ? 32.957 17.244 4.148 1.00 81.69 367 ARG A O 1
ATOM 2846 N N . PRO A 1 368 ? 32.559 15.497 2.758 1.00 88.94 368 PRO A N 1
ATOM 2847 C CA . PRO A 1 368 ? 31.732 14.693 1.846 1.00 88.94 368 PRO A CA 1
ATOM 2848 C C . PRO A 1 368 ? 30.653 13.884 2.583 1.00 88.94 368 PRO A C 1
ATOM 2850 O O . PRO A 1 368 ? 30.798 13.580 3.765 1.00 88.94 368 PRO A O 1
ATOM 2853 N N . LEU A 1 369 ? 29.586 13.492 1.874 1.00 92.19 369 LEU A N 1
ATOM 2854 C CA . LEU A 1 369 ? 28.588 12.571 2.435 1.00 92.19 369 LEU A CA 1
ATOM 2855 C C . LEU A 1 369 ? 29.245 11.241 2.846 1.00 92.19 369 LEU A C 1
ATOM 2857 O O . LEU A 1 369 ? 30.054 10.664 2.106 1.00 92.19 369 LEU A O 1
ATOM 2861 N N . SER A 1 370 ? 28.839 10.711 3.997 1.00 93.06 370 SER A N 1
ATOM 2862 C CA . SER A 1 370 ? 29.254 9.405 4.502 1.00 93.06 370 SER A CA 1
ATOM 2863 C C . SER A 1 370 ? 28.931 8.316 3.479 1.00 93.06 370 SER A C 1
ATOM 2865 O O . SER A 1 370 ? 27.960 8.409 2.726 1.00 93.06 370 SER A O 1
ATOM 2867 N N . GLN A 1 371 ? 29.755 7.266 3.422 1.00 92.06 371 GLN A N 1
ATOM 2868 C CA . GLN A 1 371 ? 29.516 6.154 2.496 1.00 92.06 371 GLN A CA 1
ATOM 2869 C C . GLN A 1 371 ? 28.136 5.518 2.734 1.00 92.06 371 GLN A C 1
ATOM 2871 O O . GLN A 1 371 ? 27.428 5.235 1.774 1.00 92.06 371 GLN A O 1
ATOM 2876 N N . VAL A 1 372 ? 27.720 5.420 4.001 1.00 93.19 372 VAL A N 1
ATOM 2877 C CA . VAL A 1 372 ? 26.391 4.944 4.412 1.00 93.19 372 VAL A CA 1
ATOM 2878 C C . VAL A 1 372 ? 25.283 5.797 3.794 1.00 93.19 372 VAL A C 1
ATOM 2880 O O . VAL A 1 372 ? 24.412 5.267 3.112 1.00 93.19 372 VAL A O 1
ATOM 2883 N N . ALA A 1 373 ? 25.337 7.126 3.937 1.00 94.00 373 ALA A N 1
ATOM 2884 C CA . ALA A 1 373 ? 24.341 8.021 3.348 1.00 94.00 373 ALA A CA 1
ATOM 2885 C C . ALA A 1 373 ? 24.308 7.921 1.818 1.00 94.00 373 ALA A C 1
ATOM 2887 O O . ALA A 1 373 ? 23.229 7.896 1.222 1.00 94.00 373 ALA A O 1
ATOM 2888 N N . ARG A 1 374 ? 25.481 7.811 1.182 1.00 92.62 374 ARG A N 1
ATOM 2889 C CA . ARG A 1 374 ? 25.609 7.641 -0.271 1.00 92.62 374 ARG A CA 1
ATOM 2890 C C . ARG A 1 374 ? 24.945 6.349 -0.752 1.00 92.62 374 ARG A C 1
ATOM 2892 O O . ARG A 1 374 ? 24.110 6.406 -1.651 1.00 92.62 374 ARG A O 1
ATOM 2899 N N . ASP A 1 375 ? 25.249 5.221 -0.118 1.00 90.62 375 ASP A N 1
ATOM 2900 C CA . ASP A 1 375 ? 24.661 3.923 -0.463 1.00 90.62 375 ASP A CA 1
ATOM 2901 C C . ASP A 1 375 ? 23.148 3.894 -0.183 1.00 90.62 375 ASP A C 1
ATOM 2903 O O . ASP A 1 375 ? 22.370 3.344 -0.966 1.00 90.62 375 ASP A O 1
ATOM 2907 N N . SER A 1 376 ? 22.711 4.556 0.891 1.00 93.62 376 SER A N 1
ATOM 2908 C CA . SER A 1 376 ? 21.303 4.684 1.276 1.00 93.62 376 SER A CA 1
ATOM 2909 C C . SER A 1 376 ? 20.501 5.505 0.248 1.00 93.62 376 SER A C 1
ATOM 2911 O O . SER A 1 376 ? 19.418 5.080 -0.173 1.00 93.62 376 SER A O 1
ATOM 2913 N N . ILE A 1 377 ? 21.055 6.627 -0.236 1.00 94.06 377 ILE A N 1
ATOM 2914 C CA . ILE A 1 377 ? 20.490 7.447 -1.325 1.00 94.06 377 ILE A CA 1
ATOM 2915 C C . ILE A 1 377 ? 20.400 6.645 -2.628 1.00 94.06 377 ILE A C 1
ATOM 2917 O O . ILE A 1 377 ? 19.335 6.602 -3.257 1.00 94.06 377 ILE A O 1
ATOM 2921 N N . ASP A 1 378 ? 21.496 5.991 -3.019 1.00 91.62 378 ASP A N 1
ATOM 2922 C CA . ASP A 1 378 ? 21.577 5.212 -4.256 1.00 91.62 378 ASP A CA 1
ATOM 2923 C C . ASP A 1 378 ? 20.551 4.062 -4.230 1.00 91.62 378 ASP A C 1
ATOM 2925 O O . ASP A 1 378 ? 19.799 3.862 -5.191 1.00 91.62 378 ASP A O 1
ATOM 2929 N N . SER A 1 379 ? 20.443 3.368 -3.092 1.00 90.88 379 SER A N 1
ATOM 2930 C CA . SER A 1 379 ? 19.451 2.317 -2.835 1.00 90.88 379 SER A CA 1
ATOM 2931 C C . SER A 1 379 ? 18.009 2.832 -2.943 1.00 90.88 379 SER A C 1
ATOM 2933 O O . SER A 1 379 ? 17.173 2.205 -3.602 1.00 90.88 379 SER A O 1
ATOM 2935 N N . ALA A 1 380 ? 17.705 4.003 -2.372 1.00 93.06 380 ALA A N 1
ATOM 2936 C CA . ALA A 1 380 ? 16.362 4.589 -2.427 1.00 93.06 380 ALA A CA 1
ATOM 2937 C C . ALA A 1 380 ? 15.951 4.953 -3.859 1.00 93.06 380 ALA A C 1
ATOM 2939 O O . ALA A 1 380 ? 14.834 4.654 -4.296 1.00 93.06 380 ALA A O 1
ATOM 2940 N N . CYS A 1 381 ? 16.871 5.557 -4.615 1.00 92.25 381 CYS A N 1
ATOM 2941 C CA . CYS A 1 381 ? 16.638 5.902 -6.014 1.00 92.25 381 CYS A CA 1
ATOM 2942 C C . CYS A 1 381 ? 16.421 4.641 -6.861 1.00 92.25 381 CYS A C 1
ATOM 2944 O O . CYS A 1 381 ? 15.503 4.598 -7.687 1.00 92.25 381 CYS A O 1
ATOM 2946 N N . CYS A 1 382 ? 17.208 3.587 -6.611 1.00 89.25 382 CYS A N 1
ATOM 2947 C CA . CYS A 1 382 ? 17.052 2.287 -7.264 1.00 89.25 382 CYS A CA 1
ATOM 2948 C C . CYS A 1 382 ? 15.687 1.672 -6.970 1.00 89.25 382 CYS A C 1
ATOM 2950 O O . CYS A 1 382 ? 14.972 1.283 -7.892 1.00 89.25 382 CYS A O 1
ATOM 2952 N N . LYS A 1 383 ? 15.270 1.646 -5.701 1.00 89.88 383 LYS A N 1
ATOM 2953 C CA . LYS A 1 383 ? 13.966 1.105 -5.296 1.00 89.88 383 LYS A CA 1
ATOM 2954 C C . LYS A 1 383 ? 12.809 1.761 -6.052 1.00 89.88 383 LYS A C 1
ATOM 2956 O O . LYS A 1 383 ? 11.845 1.076 -6.390 1.00 89.88 383 LYS A O 1
ATOM 2961 N N . ARG A 1 384 ? 12.933 3.055 -6.357 1.00 89.19 384 ARG A N 1
ATOM 2962 C CA . ARG A 1 384 ? 11.938 3.821 -7.116 1.00 89.19 384 ARG A CA 1
ATOM 2963 C C . ARG A 1 384 ? 12.073 3.743 -8.628 1.00 89.19 384 ARG A C 1
ATOM 2965 O O . ARG A 1 384 ? 11.104 4.021 -9.324 1.00 89.19 384 ARG A O 1
ATOM 2972 N N . GLY A 1 385 ? 13.251 3.404 -9.143 1.00 87.88 385 GLY A N 1
ATOM 2973 C CA . GLY A 1 385 ? 13.520 3.437 -10.579 1.00 87.88 385 GLY A CA 1
ATOM 2974 C C . GLY A 1 385 ? 13.501 4.851 -11.175 1.00 87.88 385 GLY A C 1
ATOM 2975 O O . GLY A 1 385 ? 13.236 4.992 -12.365 1.00 87.88 385 GLY A O 1
ATOM 2976 N N . ASN A 1 386 ? 13.755 5.891 -10.371 1.00 87.12 386 ASN A N 1
ATOM 2977 C CA . ASN A 1 386 ? 13.741 7.284 -10.823 1.00 87.12 386 ASN A CA 1
ATOM 2978 C C . ASN A 1 386 ? 15.168 7.757 -11.151 1.00 87.12 386 ASN A C 1
ATOM 2980 O O . ASN A 1 386 ? 15.850 8.345 -10.311 1.00 87.12 386 ASN A O 1
ATOM 2984 N N . ASP A 1 387 ? 15.618 7.485 -12.380 1.00 88.69 387 ASP A N 1
ATOM 2985 C CA . ASP A 1 387 ? 16.931 7.935 -12.864 1.00 88.69 387 ASP A CA 1
ATOM 2986 C C . ASP A 1 387 ? 17.043 9.467 -12.886 1.00 88.69 387 ASP A C 1
ATOM 2988 O O . ASP A 1 387 ? 18.082 10.003 -12.525 1.00 88.69 387 ASP A O 1
ATOM 2992 N N . GLY A 1 388 ? 15.965 10.193 -13.206 1.00 89.56 388 GLY A N 1
ATOM 2993 C CA . GLY A 1 388 ? 15.978 11.661 -13.245 1.00 89.56 388 GLY A CA 1
ATOM 2994 C C . GLY A 1 388 ? 16.378 12.295 -11.909 1.00 89.56 388 GLY A C 1
ATOM 2995 O O . GLY A 1 388 ? 17.222 13.195 -11.881 1.00 89.56 388 GLY A O 1
ATOM 2996 N N . LEU A 1 389 ? 15.831 11.772 -10.808 1.00 91.56 389 LEU A N 1
ATOM 2997 C CA . LEU A 1 389 ? 16.196 12.177 -9.452 1.00 91.56 389 LEU A CA 1
ATOM 2998 C C . LEU A 1 389 ? 17.634 11.779 -9.106 1.00 91.56 389 LEU A C 1
ATOM 3000 O O . LEU A 1 389 ? 18.370 12.593 -8.554 1.00 91.56 389 LEU A O 1
ATOM 3004 N N . PHE A 1 390 ? 18.041 10.553 -9.447 1.00 92.31 390 PHE A N 1
ATOM 3005 C CA . PHE A 1 390 ? 19.408 10.083 -9.220 1.00 92.31 390 PHE A CA 1
ATOM 3006 C C . PHE A 1 390 ? 20.432 10.977 -9.926 1.00 92.31 390 PHE A C 1
ATOM 3008 O O . PHE A 1 390 ? 21.374 11.447 -9.294 1.00 92.31 390 PHE A O 1
ATOM 3015 N N . GLN A 1 391 ? 20.201 11.305 -11.201 1.00 90.00 391 GLN A N 1
ATOM 3016 C CA . GLN A 1 391 ? 21.060 12.225 -11.943 1.00 90.00 391 GLN A CA 1
ATOM 3017 C C . GLN A 1 391 ? 21.088 13.607 -11.287 1.00 90.00 391 GLN A C 1
ATOM 3019 O O . GLN A 1 391 ? 22.160 14.193 -11.177 1.00 90.00 391 GLN A O 1
ATOM 3024 N N . ALA A 1 392 ? 19.943 14.130 -10.826 1.00 90.94 392 ALA A N 1
ATOM 3025 C CA . ALA A 1 392 ? 19.878 15.416 -10.128 1.00 90.94 392 ALA A CA 1
ATOM 3026 C C . ALA A 1 392 ? 20.696 15.428 -8.827 1.00 90.94 392 ALA A C 1
ATOM 3028 O O . ALA A 1 392 ? 21.438 16.383 -8.584 1.00 90.94 392 ALA A O 1
ATOM 3029 N N . LEU A 1 393 ? 20.606 14.354 -8.040 1.00 91.81 393 LEU A N 1
ATOM 3030 C CA . LEU A 1 393 ? 21.395 14.146 -6.826 1.00 91.81 393 LEU A CA 1
ATOM 3031 C C . LEU A 1 393 ? 22.890 14.047 -7.133 1.00 91.81 393 LEU A C 1
ATOM 3033 O O . LEU A 1 393 ? 23.685 14.700 -6.460 1.00 91.81 393 LEU A O 1
ATOM 3037 N N . GLU A 1 394 ? 23.279 13.297 -8.167 1.00 87.88 394 GLU A N 1
ATOM 3038 C CA . GLU A 1 394 ? 24.681 13.208 -8.579 1.00 87.88 394 GLU A CA 1
ATOM 3039 C C . GLU A 1 394 ? 25.218 14.582 -8.997 1.00 87.88 394 GLU A C 1
ATOM 3041 O O . GLU A 1 394 ? 26.277 14.959 -8.506 1.00 87.88 394 GLU A O 1
ATOM 3046 N N . ARG A 1 395 ? 24.498 15.399 -9.793 1.00 86.44 395 ARG A N 1
ATOM 3047 C CA . ARG A 1 395 ? 25.009 16.756 -10.121 1.00 86.44 395 ARG A CA 1
ATOM 3048 C C . ARG A 1 395 ? 25.183 17.608 -8.873 1.00 86.44 395 ARG A C 1
ATOM 3050 O O . ARG A 1 395 ? 26.178 18.318 -8.767 1.00 86.44 395 ARG A O 1
ATOM 3057 N N . HIS A 1 396 ? 24.238 17.529 -7.938 1.00 87.81 396 HIS A N 1
ATOM 3058 C CA . HIS A 1 396 ? 24.336 18.279 -6.693 1.00 87.81 396 HIS A CA 1
ATOM 3059 C C . HIS A 1 396 ? 25.549 17.831 -5.863 1.00 87.81 396 HIS A C 1
ATOM 3061 O O . HIS A 1 396 ? 26.273 18.679 -5.363 1.00 87.81 396 HIS A O 1
ATOM 3067 N N . ARG A 1 397 ? 25.831 16.524 -5.756 1.00 84.56 397 ARG A N 1
ATOM 3068 C CA . ARG A 1 397 ? 27.031 15.993 -5.068 1.00 84.56 397 ARG A CA 1
ATOM 3069 C C . ARG A 1 397 ? 28.323 16.453 -5.746 1.00 84.56 397 ARG A C 1
ATOM 3071 O O . ARG A 1 397 ? 29.265 16.908 -5.106 1.00 84.56 397 ARG A O 1
ATOM 3078 N N . LEU A 1 398 ? 28.332 16.391 -7.070 1.00 72.56 398 LEU A N 1
ATOM 3079 C CA . LEU A 1 398 ? 29.473 16.715 -7.914 1.00 72.56 398 LEU A CA 1
ATOM 3080 C C . LEU A 1 398 ? 29.880 18.192 -7.886 1.00 72.56 398 LEU A C 1
ATOM 3082 O O . LEU A 1 398 ? 31.071 18.491 -7.931 1.00 72.56 398 LEU A O 1
ATOM 3086 N N . LEU A 1 399 ? 28.923 19.115 -7.763 1.00 73.06 399 LEU A N 1
ATOM 3087 C CA . LEU A 1 399 ? 29.199 20.552 -7.600 1.00 73.06 399 LEU A CA 1
ATOM 3088 C C . LEU A 1 399 ? 29.952 20.886 -6.303 1.00 73.06 399 LEU A C 1
ATOM 3090 O O . LEU A 1 399 ? 30.331 22.032 -6.067 1.00 73.06 399 LEU A O 1
ATOM 3094 N N . HIS A 1 400 ? 30.101 19.907 -5.423 1.00 69.94 400 HIS A N 1
ATOM 3095 C CA . HIS A 1 400 ? 30.165 20.166 -4.005 1.00 69.94 400 HIS A CA 1
ATOM 3096 C C . HIS A 1 400 ? 31.189 19.314 -3.257 1.00 69.94 400 HIS A C 1
ATOM 3098 O O . HIS A 1 400 ? 31.597 19.732 -2.175 1.00 69.94 400 HIS A O 1
ATOM 3104 N N . ASP A 1 401 ? 31.649 18.204 -3.842 1.00 68.69 401 ASP A N 1
ATOM 3105 C CA . ASP A 1 401 ? 32.705 17.370 -3.259 1.00 68.69 401 ASP A CA 1
ATOM 3106 C C . ASP A 1 401 ? 34.147 17.784 -3.671 1.00 68.69 401 ASP A C 1
ATOM 3108 O O . ASP A 1 401 ? 35.053 17.568 -2.880 1.00 68.69 401 ASP A O 1
ATOM 3112 N N . THR A 1 402 ? 34.398 18.505 -4.783 1.00 65.06 402 THR A N 1
ATOM 3113 C CA . THR A 1 402 ? 35.735 19.033 -5.239 1.00 65.06 402 THR A CA 1
ATOM 3114 C C . THR A 1 402 ? 36.927 18.031 -5.308 1.00 65.06 402 THR A C 1
ATOM 3116 O O . THR A 1 402 ? 36.899 16.945 -4.744 1.00 65.06 402 THR A O 1
ATOM 3119 N N . PRO A 1 403 ? 38.077 18.365 -5.937 1.00 48.62 403 PRO A N 1
ATOM 3120 C CA . PRO A 1 403 ? 38.320 18.930 -7.267 1.00 48.62 403 PRO A CA 1
ATOM 3121 C C . PRO A 1 403 ? 38.898 17.893 -8.268 1.00 48.62 403 PRO A C 1
ATOM 3123 O O . PRO A 1 403 ? 39.280 18.261 -9.375 1.00 48.62 403 PRO A O 1
ATOM 3126 N N . ALA A 1 404 ? 39.034 16.611 -7.907 1.00 50.25 404 ALA A N 1
ATOM 3127 C CA . ALA A 1 404 ? 40.032 15.747 -8.556 1.00 50.25 404 ALA A CA 1
ATOM 3128 C C . ALA A 1 404 ? 39.684 15.218 -9.961 1.00 50.25 404 ALA A C 1
ATOM 3130 O O . ALA A 1 404 ? 40.547 14.637 -10.611 1.00 50.25 404 ALA A O 1
ATOM 3131 N N . SER A 1 405 ? 38.472 15.421 -10.475 1.00 50.16 405 SER A N 1
ATOM 3132 C CA . SER A 1 405 ? 38.171 15.242 -11.901 1.00 50.16 405 SER A CA 1
ATOM 3133 C C . SER A 1 405 ? 36.840 15.912 -12.225 1.00 50.16 405 SER A C 1
ATOM 3135 O O . SER A 1 405 ? 35.878 15.687 -11.488 1.00 50.16 405 SER A O 1
ATOM 3137 N N . PRO A 1 406 ? 36.745 16.713 -13.303 1.00 53.28 406 PRO A N 1
ATOM 3138 C CA . PRO A 1 406 ? 35.469 17.229 -13.765 1.00 53.28 406 PRO A CA 1
ATOM 3139 C C . PRO A 1 406 ? 34.575 16.029 -14.092 1.00 53.28 406 PRO A C 1
ATOM 3141 O O . PRO A 1 406 ? 34.908 15.223 -14.966 1.00 53.28 406 PRO A O 1
ATOM 3144 N N . PRO A 1 407 ? 33.461 15.858 -13.378 1.00 53.28 407 PRO A N 1
ATOM 3145 C CA . PRO A 1 407 ? 32.566 14.763 -13.654 1.00 53.28 407 PRO A CA 1
ATOM 3146 C C . PRO A 1 407 ? 31.968 14.960 -15.037 1.00 53.28 407 PRO A C 1
ATOM 3148 O O . PRO A 1 407 ? 31.614 16.067 -15.454 1.00 53.28 407 PRO A O 1
ATOM 3151 N N . THR A 1 408 ? 31.841 13.855 -15.754 1.00 56.75 408 THR A N 1
ATOM 3152 C CA . THR A 1 408 ? 31.176 13.818 -17.047 1.00 56.75 408 THR A CA 1
ATOM 3153 C C . THR A 1 408 ? 29.671 13.902 -16.827 1.00 56.75 408 THR A C 1
ATOM 3155 O O . THR A 1 408 ? 28.944 12.926 -16.944 1.00 56.75 408 THR A O 1
ATOM 3158 N N . LEU A 1 409 ? 29.191 15.094 -16.471 1.00 55.28 409 LEU A N 1
ATOM 3159 C CA . LEU A 1 409 ? 27.767 15.389 -16.451 1.00 55.28 409 LEU A CA 1
ATOM 3160 C C . LEU A 1 409 ? 27.223 15.225 -17.873 1.00 55.28 409 LEU A C 1
ATOM 3162 O O . LEU A 1 409 ? 27.741 15.813 -18.827 1.00 55.28 409 LEU A O 1
ATOM 3166 N N . PHE A 1 410 ? 26.221 14.362 -17.999 1.00 61.66 410 PHE A N 1
ATOM 3167 C CA . PHE A 1 410 ? 25.507 14.109 -19.239 1.00 61.66 410 PHE A CA 1
ATOM 3168 C C . PHE A 1 410 ? 24.472 15.211 -19.432 1.00 61.66 410 PHE A C 1
ATOM 3170 O O . PHE A 1 410 ? 23.566 15.370 -18.614 1.00 61.66 410 PHE A O 1
ATOM 3177 N N . GLU A 1 411 ? 24.610 15.985 -20.506 1.00 55.72 411 GLU A N 1
ATOM 3178 C CA . GLU A 1 411 ? 23.549 16.886 -20.945 1.00 55.72 411 GLU A CA 1
ATOM 3179 C C . GLU A 1 411 ? 22.339 16.058 -21.379 1.00 55.72 411 GLU A C 1
ATOM 3181 O O . GLU A 1 411 ? 22.499 15.159 -22.204 1.00 55.72 411 GLU A O 1
ATOM 3186 N N . ASP A 1 412 ? 21.184 16.379 -20.776 1.00 55.41 412 ASP A N 1
ATOM 3187 C CA . ASP A 1 412 ? 19.743 16.170 -21.055 1.00 55.41 412 ASP A CA 1
ATOM 3188 C C . ASP A 1 412 ? 19.202 15.118 -22.055 1.00 55.41 412 ASP A C 1
ATOM 3190 O O . ASP A 1 412 ? 17.982 14.988 -22.203 1.00 55.41 412 ASP A O 1
ATOM 3194 N N . SER A 1 413 ? 20.053 14.333 -22.696 1.00 60.81 413 SER A N 1
ATOM 3195 C CA . SER A 1 413 ? 19.784 13.465 -23.842 1.00 60.81 413 SER A CA 1
ATOM 3196 C C . SER A 1 413 ? 19.704 11.984 -23.479 1.00 60.81 413 SER A C 1
ATOM 3198 O O . SER A 1 413 ? 19.557 11.149 -24.373 1.00 60.81 413 SER A O 1
ATOM 3200 N N . THR A 1 414 ? 19.762 11.638 -22.187 1.00 70.12 414 THR A N 1
ATOM 3201 C CA . THR A 1 414 ? 19.577 10.253 -21.751 1.00 70.12 414 THR A CA 1
ATOM 3202 C C . THR A 1 414 ? 18.142 9.816 -22.041 1.00 70.12 414 THR A C 1
ATOM 3204 O O . THR A 1 414 ? 17.203 10.193 -21.341 1.00 70.12 414 THR A O 1
ATOM 3207 N N . GLN A 1 415 ? 17.960 9.023 -23.095 1.00 76.69 415 GLN A N 1
ATOM 3208 C CA . GLN A 1 415 ? 16.683 8.403 -23.425 1.00 76.69 415 GLN A CA 1
ATOM 3209 C C . GLN A 1 415 ? 16.665 6.997 -22.837 1.00 76.69 415 GLN A C 1
ATOM 3211 O O . GLN A 1 415 ? 17.361 6.093 -23.308 1.00 76.69 415 GLN A O 1
ATOM 3216 N N . ILE A 1 416 ? 15.862 6.818 -21.792 1.00 78.62 416 ILE A N 1
ATOM 3217 C CA . ILE A 1 416 ? 15.653 5.524 -21.147 1.00 78.62 416 ILE A CA 1
ATOM 3218 C C . ILE A 1 416 ? 14.310 4.969 -21.612 1.00 78.62 416 ILE A C 1
ATOM 3220 O O . ILE A 1 416 ? 13.258 5.559 -21.387 1.00 78.62 416 ILE A O 1
ATOM 3224 N N . SER A 1 417 ? 14.353 3.810 -22.258 1.00 80.38 417 SER A N 1
ATOM 3225 C CA . SER A 1 417 ? 13.187 2.982 -22.570 1.00 80.38 417 SER A CA 1
ATOM 3226 C C . SER A 1 417 ? 13.251 1.676 -21.776 1.00 80.38 417 SER A C 1
ATOM 3228 O O . SER A 1 417 ? 14.276 1.349 -21.175 1.00 80.38 417 SER A O 1
ATOM 3230 N N . ALA A 1 418 ? 12.183 0.876 -21.817 1.00 76.81 418 ALA A N 1
ATOM 3231 C CA . ALA A 1 418 ? 12.047 -0.340 -21.011 1.00 76.81 418 ALA A CA 1
ATOM 3232 C C . ALA A 1 418 ? 13.200 -1.361 -21.144 1.00 76.81 418 ALA A C 1
ATOM 3234 O O . ALA A 1 418 ? 13.369 -2.190 -20.248 1.00 76.81 418 ALA A O 1
ATOM 3235 N N . SER A 1 419 ? 13.970 -1.342 -22.237 1.00 77.12 419 SER A N 1
ATOM 3236 C CA . SER A 1 419 ? 15.097 -2.262 -22.481 1.00 77.12 419 SER A CA 1
ATOM 3237 C C . SER A 1 419 ? 16.322 -1.605 -23.122 1.00 77.12 419 SER A C 1
ATOM 3239 O O . SER A 1 419 ? 17.264 -2.303 -23.505 1.00 77.12 419 SER A O 1
ATOM 3241 N N . LYS A 1 420 ? 16.292 -0.289 -23.339 1.00 77.94 420 LYS A N 1
ATOM 3242 C CA . LYS A 1 420 ? 17.354 0.428 -24.044 1.00 77.94 420 LYS A CA 1
ATOM 3243 C C . LYS A 1 420 ? 17.624 1.754 -23.354 1.00 77.94 420 LYS A C 1
ATOM 3245 O O . LYS A 1 420 ? 16.694 2.537 -23.176 1.00 77.94 420 LYS A O 1
ATOM 3250 N N . VAL A 1 421 ? 18.885 1.980 -23.014 1.00 81.12 421 VAL A N 1
ATOM 3251 C CA . VAL A 1 421 ? 19.404 3.243 -22.496 1.00 81.12 421 VAL A CA 1
ATOM 3252 C C . VAL A 1 421 ? 20.287 3.845 -23.579 1.00 81.12 421 VAL A C 1
ATOM 3254 O O . VAL A 1 421 ? 21.200 3.186 -24.080 1.00 81.12 421 VAL A O 1
ATOM 3257 N N . SER A 1 422 ? 19.994 5.079 -23.959 1.00 80.19 422 SER A N 1
ATOM 3258 C CA . SER A 1 422 ? 20.777 5.842 -24.922 1.00 80.19 422 SER A CA 1
ATOM 3259 C C . SER A 1 422 ? 21.307 7.089 -24.238 1.00 80.19 422 SER A C 1
ATOM 3261 O O . SER A 1 422 ? 20.514 7.829 -23.671 1.00 80.19 422 SER A O 1
ATOM 3263 N N . PHE A 1 423 ? 22.613 7.334 -24.295 1.00 80.50 423 PHE A N 1
ATOM 3264 C CA . PHE A 1 423 ? 23.216 8.587 -23.831 1.00 80.50 423 PHE A CA 1
ATOM 3265 C C . PHE A 1 423 ? 24.339 9.022 -24.765 1.00 80.50 423 PHE A C 1
ATOM 3267 O O . PHE A 1 423 ? 24.918 8.210 -25.496 1.00 80.50 423 PHE A O 1
ATOM 3274 N N . VAL A 1 424 ? 24.638 10.317 -24.726 1.00 80.12 424 VAL A N 1
ATOM 3275 C CA . VAL A 1 424 ? 25.708 10.944 -25.499 1.00 80.12 424 VAL A CA 1
ATOM 3276 C C . VAL A 1 424 ? 26.774 11.433 -24.536 1.00 80.12 424 VAL A C 1
ATOM 3278 O O . VAL A 1 424 ? 26.476 12.221 -23.645 1.00 80.12 424 VAL A O 1
ATOM 3281 N N . ILE A 1 425 ? 28.016 10.989 -24.719 1.00 80.62 425 ILE A N 1
ATOM 3282 C CA . ILE A 1 425 ? 29.165 11.536 -23.999 1.00 80.62 425 ILE A CA 1
ATOM 3283 C C . ILE A 1 425 ? 29.765 12.655 -24.859 1.00 80.62 425 ILE A C 1
ATOM 3285 O O . ILE A 1 425 ? 30.386 12.348 -25.886 1.00 80.62 425 ILE A O 1
ATOM 3289 N N . PRO A 1 426 ? 29.568 13.938 -24.500 1.00 77.00 426 PRO A N 1
ATOM 3290 C CA . PRO A 1 426 ? 30.140 15.034 -25.266 1.00 77.00 426 PRO A CA 1
ATOM 3291 C C . PRO A 1 426 ? 31.656 15.059 -25.086 1.00 77.00 426 PRO A C 1
ATOM 3293 O O . PRO A 1 426 ? 32.131 14.808 -23.978 1.00 77.00 426 PRO A O 1
ATOM 3296 N N . MET A 1 427 ? 32.400 15.373 -26.152 1.00 78.69 427 MET A N 1
ATOM 3297 C CA . MET A 1 427 ? 33.873 15.473 -26.131 1.00 78.69 427 MET A CA 1
ATOM 3298 C C . MET A 1 427 ? 34.551 14.230 -25.530 1.00 78.69 427 MET A C 1
ATOM 3300 O O . MET A 1 427 ? 35.439 14.330 -24.680 1.00 78.69 427 MET A O 1
ATOM 3304 N N . PHE A 1 428 ? 34.068 13.038 -25.890 1.00 79.88 428 PHE A N 1
ATOM 3305 C CA . PHE A 1 428 ? 34.507 11.788 -25.266 1.00 79.88 428 PHE A CA 1
ATOM 3306 C C . PHE A 1 428 ? 36.015 11.584 -25.410 1.00 79.88 428 PHE A C 1
ATOM 3308 O O . PHE A 1 428 ? 36.679 11.242 -24.437 1.00 79.88 428 PHE A O 1
ATOM 3315 N N . THR A 1 429 ? 36.561 11.848 -26.599 1.00 76.38 429 THR A N 1
ATOM 3316 C CA . THR A 1 429 ? 37.991 11.686 -26.874 1.00 76.38 429 THR A CA 1
ATOM 3317 C C . THR A 1 429 ? 38.838 12.620 -26.026 1.00 76.38 429 THR A C 1
ATOM 3319 O O . THR A 1 429 ? 39.792 12.169 -25.404 1.00 76.38 429 THR A O 1
ATOM 3322 N N . GLU A 1 430 ? 38.495 13.904 -25.953 1.00 78.50 430 GLU A N 1
ATOM 3323 C CA . GLU A 1 430 ? 39.243 14.853 -25.125 1.00 78.50 430 GLU A CA 1
ATOM 3324 C C . GLU A 1 430 ? 39.141 14.491 -23.659 1.00 78.50 430 GLU A C 1
ATOM 3326 O O . GLU A 1 430 ? 40.154 14.489 -22.972 1.00 78.50 430 GLU A O 1
ATOM 3331 N N . ARG A 1 431 ? 37.944 14.114 -23.202 1.00 77.69 431 ARG A N 1
ATOM 3332 C CA . ARG A 1 431 ? 37.735 13.677 -21.824 1.00 77.69 431 ARG A CA 1
ATOM 3333 C C . ARG A 1 431 ? 38.564 12.437 -21.501 1.00 77.69 431 ARG A C 1
ATOM 3335 O O . ARG A 1 431 ? 39.187 12.423 -20.453 1.00 77.69 431 ARG A O 1
ATOM 3342 N N . MET A 1 432 ? 38.651 11.450 -22.394 1.00 79.31 432 MET A N 1
ATOM 3343 C CA . MET A 1 432 ? 39.518 10.272 -22.216 1.00 79.31 432 MET A CA 1
ATOM 3344 C C . MET A 1 432 ? 41.015 10.612 -22.279 1.00 79.31 432 MET A C 1
ATOM 3346 O O . MET A 1 432 ? 41.824 9.907 -21.684 1.00 79.31 432 MET A O 1
ATOM 3350 N N . LEU A 1 433 ? 41.406 11.668 -23.000 1.00 75.88 433 LEU A N 1
ATOM 3351 C CA . LEU A 1 433 ? 42.794 12.143 -23.039 1.00 75.88 433 LEU A CA 1
ATOM 3352 C C . LEU A 1 433 ? 43.168 12.944 -21.784 1.00 75.88 433 LEU A C 1
ATOM 3354 O O . LEU A 1 433 ? 44.318 12.903 -21.357 1.00 75.88 433 LEU A O 1
ATOM 3358 N N . THR A 1 434 ? 42.216 13.673 -21.196 1.00 77.06 434 THR A N 1
ATOM 3359 C CA . THR A 1 434 ? 42.435 14.476 -19.981 1.00 77.06 434 THR A CA 1
ATOM 3360 C C . THR A 1 434 ? 42.177 13.707 -18.689 1.00 77.06 434 THR A C 1
ATOM 3362 O O . THR A 1 434 ? 42.724 14.056 -17.647 1.00 77.06 434 THR A O 1
ATOM 3365 N N . SER A 1 435 ? 41.323 12.688 -18.732 1.00 75.69 435 SER A N 1
ATOM 3366 C CA . SER A 1 435 ? 40.886 11.906 -17.578 1.00 75.69 435 SER A CA 1
ATOM 3367 C C . SER A 1 435 ? 41.296 10.452 -17.768 1.00 75.69 435 SER A C 1
ATOM 3369 O O . SER A 1 435 ? 41.058 9.860 -18.814 1.00 75.69 435 SER A O 1
ATOM 3371 N N . THR A 1 436 ? 41.875 9.847 -16.732 1.00 77.75 436 THR A N 1
ATOM 3372 C CA . THR A 1 436 ? 42.279 8.430 -16.751 1.00 77.75 436 THR A CA 1
ATOM 3373 C C . THR A 1 436 ? 41.088 7.479 -16.879 1.00 77.75 436 THR A C 1
ATOM 3375 O O . THR A 1 436 ? 41.244 6.350 -17.351 1.00 77.75 436 THR A O 1
ATOM 3378 N N . ALA A 1 437 ? 39.895 7.939 -16.489 1.00 83.81 437 ALA A N 1
ATOM 3379 C CA . ALA A 1 437 ? 38.650 7.215 -16.655 1.00 83.81 437 ALA A CA 1
ATOM 3380 C C . ALA A 1 437 ? 37.440 8.144 -16.840 1.00 83.81 437 ALA A C 1
ATOM 3382 O O . ALA A 1 437 ? 37.398 9.257 -16.313 1.00 83.81 437 ALA A O 1
ATOM 3383 N N . ILE A 1 438 ? 36.417 7.641 -17.532 1.00 83.94 438 ILE A N 1
ATOM 3384 C CA . ILE A 1 438 ? 35.074 8.231 -17.604 1.00 83.94 438 ILE A CA 1
ATOM 3385 C C . ILE A 1 438 ? 34.099 7.249 -16.964 1.00 83.94 438 ILE A C 1
ATOM 3387 O O . ILE A 1 438 ? 33.994 6.113 -17.413 1.00 83.94 438 ILE A O 1
ATOM 3391 N N . VAL A 1 439 ? 33.367 7.677 -15.936 1.00 85.69 439 VAL A N 1
ATOM 3392 C CA . VAL A 1 439 ? 32.410 6.826 -15.216 1.00 85.69 439 VAL A CA 1
ATOM 3393 C C . VAL A 1 439 ? 30.999 7.376 -15.377 1.00 85.69 439 VAL A C 1
ATOM 3395 O O . VAL A 1 439 ? 30.728 8.528 -15.054 1.00 85.69 439 VAL A O 1
ATOM 3398 N N . VAL A 1 440 ? 30.096 6.529 -15.860 1.00 85.56 440 VAL A N 1
ATOM 3399 C CA . VAL A 1 440 ? 28.688 6.826 -16.127 1.00 85.56 440 VAL A CA 1
ATOM 3400 C C . VAL A 1 440 ? 27.831 5.977 -15.210 1.00 85.56 440 VAL A C 1
ATOM 3402 O O . VAL A 1 440 ? 27.877 4.752 -15.286 1.00 85.56 440 VAL A O 1
ATOM 3405 N N . ARG A 1 441 ? 27.029 6.610 -14.356 1.00 89.06 441 ARG A N 1
ATOM 3406 C CA . ARG A 1 441 ? 26.116 5.916 -13.441 1.00 89.06 441 ARG A CA 1
ATOM 3407 C C . ARG A 1 441 ? 24.678 6.202 -13.844 1.00 89.06 441 ARG A C 1
ATOM 3409 O O . ARG A 1 441 ? 24.354 7.352 -14.125 1.00 89.06 441 ARG A O 1
ATOM 3416 N N . PHE A 1 442 ? 23.826 5.185 -13.891 1.00 88.56 442 PHE A N 1
ATOM 3417 C CA . PHE A 1 442 ? 22.410 5.344 -14.242 1.00 88.56 442 PHE A CA 1
ATOM 3418 C C . PHE A 1 442 ? 21.543 4.253 -13.617 1.00 88.56 442 PHE A C 1
ATOM 3420 O O . PHE A 1 442 ? 22.023 3.162 -13.296 1.00 88.56 442 PHE A O 1
ATOM 3427 N N . ILE A 1 443 ? 20.251 4.537 -13.470 1.00 87.12 443 ILE A N 1
ATOM 3428 C CA . ILE A 1 443 ? 19.267 3.592 -12.940 1.00 87.12 443 ILE A CA 1
ATOM 3429 C C . ILE A 1 443 ? 18.426 3.022 -14.079 1.00 87.12 443 ILE A C 1
ATOM 3431 O O . ILE A 1 443 ? 17.796 3.752 -14.843 1.00 87.12 443 ILE A O 1
ATOM 3435 N N . LEU A 1 444 ? 18.357 1.693 -14.164 1.00 85.62 444 LEU A N 1
ATOM 3436 C CA . LEU A 1 444 ? 17.483 0.992 -15.104 1.00 85.62 444 LEU A CA 1
ATOM 3437 C C . LEU A 1 444 ? 16.773 -0.164 -14.401 1.00 85.62 444 LEU A C 1
ATOM 3439 O O . LEU A 1 444 ? 17.413 -0.997 -13.766 1.00 85.62 444 LEU A O 1
ATOM 3443 N N . ARG A 1 445 ? 15.436 -0.215 -14.510 1.00 83.50 445 ARG A N 1
ATOM 3444 C CA . ARG A 1 445 ? 14.575 -1.219 -13.842 1.00 83.50 445 ARG A CA 1
ATOM 3445 C C . ARG A 1 445 ? 14.882 -1.406 -12.346 1.00 83.50 445 ARG A C 1
ATOM 3447 O O . ARG A 1 445 ? 14.740 -2.489 -11.791 1.00 83.50 445 ARG A O 1
ATOM 3454 N N . GLY A 1 446 ? 15.297 -0.323 -11.696 1.00 83.62 446 GLY A N 1
ATOM 3455 C CA . GLY A 1 446 ? 15.627 -0.292 -10.277 1.00 83.62 446 GLY A CA 1
ATOM 3456 C C . GLY A 1 446 ? 16.940 -0.965 -9.877 1.00 83.62 446 GLY A C 1
ATOM 3457 O O . GLY A 1 446 ? 17.126 -1.253 -8.698 1.00 83.62 446 GLY A O 1
ATOM 3458 N N . GLY A 1 447 ? 17.842 -1.211 -10.830 1.00 85.00 447 GLY A N 1
ATOM 3459 C CA . GLY A 1 447 ? 19.255 -1.481 -10.561 1.00 85.00 447 GLY A CA 1
ATOM 3460 C C . GLY A 1 447 ? 20.118 -0.262 -10.888 1.00 85.00 447 GLY A C 1
ATOM 3461 O O . GLY A 1 447 ? 19.814 0.466 -11.837 1.00 85.00 447 GLY A O 1
ATOM 3462 N N . LEU A 1 448 ? 21.193 -0.061 -10.123 1.00 88.50 448 LEU A N 1
ATOM 3463 C CA . LEU A 1 448 ? 22.236 0.918 -10.428 1.00 88.50 448 LEU A CA 1
ATOM 3464 C C . LEU A 1 448 ? 23.289 0.272 -11.328 1.00 88.50 448 LEU A C 1
ATOM 3466 O O . LEU A 1 448 ? 23.894 -0.746 -10.976 1.00 88.50 448 LEU A O 1
ATOM 3470 N N . TYR A 1 449 ? 23.520 0.900 -12.470 1.00 88.44 449 TYR A N 1
ATOM 3471 C CA . TYR A 1 449 ? 24.534 0.525 -13.437 1.00 88.44 449 TYR A CA 1
ATOM 3472 C C . TYR A 1 449 ? 25.650 1.551 -13.417 1.00 88.44 449 TYR A C 1
ATOM 3474 O O . TYR A 1 449 ? 25.393 2.753 -13.369 1.00 88.44 449 TYR A O 1
ATOM 3482 N N . THR A 1 450 ? 26.878 1.062 -13.511 1.00 87.75 450 THR A N 1
ATOM 3483 C CA . THR A 1 450 ? 28.079 1.874 -13.643 1.00 87.75 450 THR A CA 1
ATOM 3484 C C . THR A 1 450 ? 28.825 1.409 -14.882 1.00 87.75 450 THR A C 1
ATOM 3486 O O . THR A 1 450 ? 29.335 0.290 -14.922 1.00 87.75 450 THR A O 1
ATOM 3489 N N . LEU A 1 451 ? 28.887 2.260 -15.897 1.00 87.19 451 LEU A N 1
ATOM 3490 C CA . LEU A 1 451 ? 29.728 2.076 -17.066 1.00 87.19 451 LEU A CA 1
ATOM 3491 C C . LEU A 1 451 ? 30.998 2.908 -16.906 1.00 87.19 451 LEU A C 1
ATOM 3493 O O . LEU A 1 451 ? 30.941 4.133 -16.889 1.00 87.19 451 LEU A O 1
ATOM 3497 N N . SER A 1 452 ? 32.135 2.239 -16.836 1.00 85.94 452 SER A N 1
ATOM 3498 C CA . SER A 1 452 ? 33.448 2.861 -16.719 1.00 85.94 452 SER A CA 1
ATOM 3499 C C . SER A 1 452 ? 34.222 2.680 -18.015 1.00 85.94 452 SER A C 1
ATOM 3501 O O . SER A 1 452 ? 34.316 1.569 -18.520 1.00 85.94 452 SER A O 1
ATOM 3503 N N . PHE A 1 453 ? 34.810 3.745 -18.537 1.00 83.69 453 PHE A N 1
ATOM 3504 C CA . PHE A 1 453 ? 35.780 3.709 -19.622 1.00 83.69 453 PHE A CA 1
ATOM 3505 C C . PHE A 1 453 ? 37.148 4.055 -19.061 1.00 83.69 453 PHE A C 1
ATOM 3507 O O . PHE A 1 453 ? 37.255 5.004 -18.290 1.00 83.69 453 PHE A O 1
ATOM 3514 N N . TYR A 1 454 ? 38.180 3.319 -19.446 1.00 84.25 454 TYR A N 1
ATOM 3515 C CA . TYR A 1 454 ? 39.556 3.580 -19.030 1.00 84.25 454 TYR A CA 1
ATOM 3516 C C . TYR A 1 454 ? 40.531 3.323 -20.179 1.00 84.25 454 TYR A C 1
ATOM 3518 O O . TYR A 1 454 ? 40.238 2.554 -21.100 1.00 84.25 454 TYR A O 1
ATOM 3526 N N . VAL A 1 455 ? 41.692 3.979 -20.128 1.00 80.44 455 VAL A N 1
ATOM 3527 C CA . VAL A 1 455 ? 42.792 3.750 -21.074 1.00 80.44 455 VAL A CA 1
ATOM 3528 C C . VAL A 1 455 ? 43.738 2.704 -20.486 1.00 80.44 455 VAL A C 1
ATOM 3530 O O . VAL A 1 455 ? 44.307 2.929 -19.422 1.00 80.44 455 VAL A O 1
ATOM 3533 N N . MET A 1 456 ? 43.923 1.575 -21.174 1.00 77.25 456 MET A N 1
ATOM 3534 C CA . MET A 1 456 ? 44.952 0.577 -20.845 1.00 77.25 456 MET A CA 1
ATOM 3535 C C . MET A 1 456 ? 45.745 0.225 -22.100 1.00 77.25 456 MET A C 1
ATOM 3537 O O . MET A 1 456 ? 45.160 -0.103 -23.132 1.00 77.25 456 MET A O 1
ATOM 3541 N N . ASP A 1 457 ? 47.073 0.324 -22.015 1.00 80.38 457 ASP A N 1
ATOM 3542 C CA . ASP A 1 457 ? 48.020 -0.105 -23.055 1.00 80.38 457 ASP A CA 1
ATOM 3543 C C . ASP A 1 457 ? 47.761 0.485 -24.452 1.00 80.38 457 ASP A C 1
ATOM 3545 O O . ASP A 1 457 ? 47.903 -0.185 -25.473 1.00 80.38 457 ASP A O 1
ATOM 3549 N N . GLY A 1 458 ? 47.337 1.752 -24.520 1.00 72.69 458 GLY A N 1
ATOM 3550 C CA . GLY A 1 458 ? 46.980 2.377 -25.797 1.00 72.69 458 GLY A CA 1
ATOM 3551 C C . GLY A 1 458 ? 45.713 1.782 -26.423 1.00 72.69 458 GLY A C 1
ATOM 3552 O O . GLY A 1 458 ? 45.544 1.810 -27.635 1.00 72.69 458 GLY A O 1
ATOM 3553 N N . SER A 1 459 ? 44.806 1.241 -25.617 1.00 70.38 459 SER A N 1
ATOM 3554 C CA . SER A 1 459 ? 43.451 0.860 -26.017 1.00 70.38 459 SER A CA 1
ATOM 3555 C C . SER A 1 459 ? 42.446 1.418 -25.011 1.00 70.38 459 SER A C 1
ATOM 3557 O O . SER A 1 459 ? 42.805 1.744 -23.875 1.00 70.38 459 SER A O 1
ATOM 3559 N N . TRP A 1 460 ? 41.191 1.599 -25.424 1.00 70.38 460 TRP A N 1
ATOM 3560 C CA . TRP A 1 460 ? 40.135 2.062 -24.526 1.00 70.38 460 TRP A CA 1
ATOM 3561 C C . TRP A 1 460 ? 39.249 0.877 -24.173 1.00 70.38 460 TRP A C 1
ATOM 3563 O O . TRP A 1 460 ? 38.742 0.172 -25.041 1.00 70.38 460 TRP A O 1
ATOM 3573 N N . THR A 1 461 ? 39.039 0.650 -22.888 1.00 76.19 461 THR A N 1
ATOM 3574 C CA . THR A 1 461 ? 38.219 -0.464 -22.417 1.00 76.19 461 THR A CA 1
ATOM 3575 C C . THR A 1 461 ? 37.004 0.084 -21.690 1.00 76.19 461 THR A C 1
ATOM 3577 O O . THR A 1 461 ? 37.128 0.957 -20.833 1.00 76.19 461 THR A O 1
ATOM 3580 N N . GLY A 1 462 ? 35.825 -0.417 -22.059 1.00 79.88 462 GLY A N 1
ATOM 3581 C CA . GLY A 1 462 ? 34.563 -0.129 -21.390 1.00 79.88 462 GLY A CA 1
ATOM 3582 C C . GLY A 1 462 ? 34.164 -1.293 -20.487 1.00 79.88 462 GLY A C 1
ATOM 3583 O O . GLY A 1 462 ? 34.140 -2.442 -20.922 1.00 79.88 462 GLY A O 1
ATOM 3584 N N . VAL A 1 463 ? 33.813 -1.023 -19.238 1.00 81.38 463 VAL A N 1
ATOM 3585 C CA . VAL A 1 463 ? 33.315 -2.016 -18.283 1.00 81.38 463 VAL A CA 1
ATOM 3586 C C . VAL A 1 463 ? 31.957 -1.583 -17.786 1.00 81.38 463 VAL A C 1
ATOM 3588 O O . VAL A 1 463 ? 31.823 -0.525 -17.179 1.00 81.38 463 VAL A O 1
ATOM 3591 N N . VAL A 1 464 ? 30.951 -2.424 -18.005 1.00 80.81 464 VAL A N 1
ATOM 3592 C CA . VAL A 1 464 ? 29.641 -2.261 -17.377 1.00 80.81 464 VAL A CA 1
ATOM 3593 C C . VAL A 1 464 ? 29.612 -3.130 -16.131 1.00 80.81 464 VAL A C 1
ATOM 3595 O O . VAL A 1 464 ? 29.691 -4.352 -16.216 1.00 80.81 464 VAL A O 1
ATOM 3598 N N . SER A 1 465 ? 29.460 -2.504 -14.976 1.00 84.25 465 SER A N 1
ATOM 3599 C CA . SER A 1 465 ? 29.162 -3.171 -13.711 1.00 84.25 465 SER A CA 1
ATOM 3600 C C . SER A 1 465 ? 27.760 -2.789 -13.251 1.00 84.25 465 SER A C 1
ATOM 3602 O O . SER A 1 465 ? 27.236 -1.735 -13.620 1.00 84.25 465 SER A O 1
ATOM 3604 N N . TRP A 1 466 ? 27.123 -3.651 -12.467 1.00 82.69 466 TRP A N 1
ATOM 3605 C CA . TRP A 1 466 ? 25.832 -3.337 -11.864 1.00 82.69 466 TRP A CA 1
ATOM 3606 C C . TRP A 1 466 ? 25.766 -3.862 -10.437 1.00 82.69 466 TRP A C 1
ATOM 3608 O O . TRP A 1 466 ? 26.337 -4.904 -10.110 1.00 82.69 466 TRP A O 1
ATOM 3618 N N . SER A 1 467 ? 25.053 -3.144 -9.574 1.00 78.38 467 SER A N 1
ATOM 3619 C CA . SER A 1 467 ? 24.669 -3.657 -8.260 1.00 78.38 467 SER A CA 1
ATOM 3620 C C . SER A 1 467 ? 23.227 -4.161 -8.341 1.00 78.38 467 SER A C 1
ATOM 3622 O O . SER A 1 467 ? 22.325 -3.345 -8.565 1.00 78.38 467 SER A O 1
ATOM 3624 N N . PRO A 1 468 ? 22.989 -5.482 -8.222 1.00 61.38 468 PRO A N 1
ATOM 3625 C CA . PRO A 1 468 ? 21.646 -6.031 -8.328 1.00 61.38 468 PRO A CA 1
ATOM 3626 C C . PRO A 1 468 ? 20.743 -5.490 -7.218 1.00 61.38 468 PRO A C 1
ATOM 3628 O O . PRO A 1 468 ? 21.178 -5.267 -6.088 1.00 61.38 468 PRO A O 1
ATOM 3631 N N . LYS A 1 469 ? 19.461 -5.318 -7.552 1.00 62.06 469 LYS A N 1
ATOM 3632 C CA . LYS A 1 469 ? 18.394 -5.174 -6.561 1.00 62.06 469 LYS A CA 1
ATOM 3633 C C . LYS A 1 469 ? 18.378 -6.435 -5.695 1.00 62.06 469 LYS A C 1
ATOM 3635 O O . LYS A 1 469 ? 18.653 -7.513 -6.215 1.00 62.06 469 LYS A O 1
ATOM 3640 N N . GLN A 1 470 ? 18.010 -6.301 -4.423 1.00 55.75 470 GLN A N 1
ATOM 3641 C CA . GLN A 1 470 ? 18.000 -7.382 -3.432 1.00 55.75 470 GLN A CA 1
ATOM 3642 C C . GLN A 1 470 ? 17.259 -8.676 -3.832 1.00 55.75 470 GLN A C 1
ATOM 3644 O O . GLN A 1 470 ? 17.371 -9.618 -3.067 1.00 55.75 470 GLN A O 1
ATOM 3649 N N . ASP A 1 471 ? 16.554 -8.785 -4.976 1.00 50.06 471 ASP A N 1
ATOM 3650 C CA . ASP A 1 471 ? 15.910 -10.068 -5.313 1.00 50.06 471 ASP A CA 1
ATOM 3651 C C . ASP A 1 471 ? 15.422 -10.339 -6.756 1.00 50.06 471 ASP A C 1
ATOM 3653 O O . ASP A 1 471 ? 14.625 -11.250 -6.950 1.00 50.06 471 ASP A O 1
ATOM 3657 N N . THR A 1 472 ? 15.812 -9.612 -7.817 1.00 51.31 472 THR A N 1
ATOM 3658 C CA . THR A 1 472 ? 15.265 -9.948 -9.163 1.00 51.31 472 THR A CA 1
ATOM 3659 C C . THR A 1 472 ? 16.221 -9.780 -10.345 1.00 51.31 472 THR A C 1
ATOM 3661 O O . THR A 1 472 ? 16.847 -8.741 -10.529 1.00 51.31 472 THR A O 1
ATOM 3664 N N . THR A 1 473 ? 16.269 -10.864 -11.137 1.00 58.12 473 THR A N 1
ATOM 3665 C C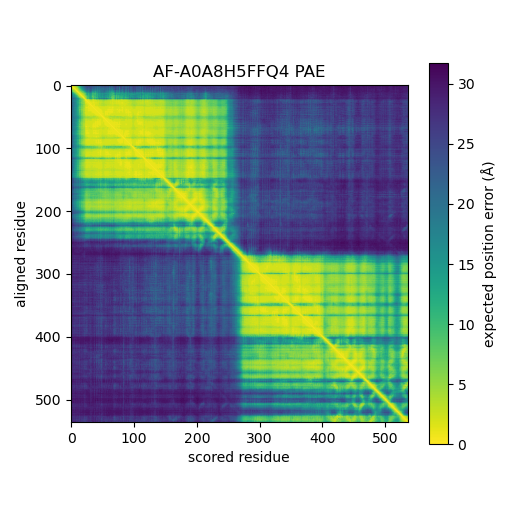A . THR A 1 473 ? 16.772 -11.063 -12.512 1.00 58.12 473 THR A CA 1
ATOM 3666 C C . THR A 1 473 ? 18.122 -10.433 -12.850 1.00 58.12 473 THR A C 1
ATOM 3668 O O . THR A 1 473 ? 18.226 -9.232 -13.070 1.00 58.12 473 THR A O 1
ATOM 3671 N N . ARG A 1 474 ? 19.165 -11.260 -12.991 1.00 64.00 474 ARG A N 1
ATOM 3672 C CA . ARG A 1 474 ? 20.420 -10.836 -13.631 1.00 64.00 474 ARG A CA 1
ATOM 3673 C C . ARG A 1 474 ? 20.154 -10.537 -15.113 1.00 64.00 474 ARG A C 1
ATOM 3675 O O . ARG A 1 474 ? 19.428 -11.305 -15.737 1.00 64.00 474 ARG A O 1
ATOM 3682 N N . PRO A 1 475 ? 20.740 -9.479 -15.698 1.00 63.47 475 PRO A N 1
ATOM 3683 C CA . PRO A 1 475 ? 20.649 -9.271 -17.137 1.00 63.47 475 PRO A CA 1
ATOM 3684 C C . PRO A 1 475 ? 21.300 -10.454 -17.868 1.00 63.47 475 PRO A C 1
ATOM 3686 O O . PRO A 1 475 ? 22.493 -10.700 -17.701 1.00 63.47 475 PRO A O 1
ATOM 3689 N N . GLN A 1 476 ? 20.530 -11.182 -18.682 1.00 65.69 476 GLN A N 1
ATOM 3690 C CA . GLN A 1 476 ? 21.034 -12.311 -19.476 1.00 65.69 476 GLN A CA 1
ATOM 3691 C C . GLN A 1 476 ? 22.051 -11.876 -20.530 1.00 65.69 476 GLN A C 1
ATOM 3693 O O . GLN A 1 476 ? 22.991 -12.605 -20.846 1.00 65.69 476 GLN A O 1
ATOM 3698 N N . ARG A 1 477 ? 21.861 -10.687 -21.114 1.00 67.94 477 ARG A N 1
ATOM 3699 C CA . ARG A 1 477 ? 22.765 -10.169 -22.143 1.00 67.94 477 ARG A CA 1
ATOM 3700 C C . ARG A 1 477 ? 22.729 -8.649 -22.199 1.00 67.94 477 ARG A C 1
ATOM 3702 O O . ARG A 1 477 ? 21.666 -8.032 -22.236 1.00 67.94 477 ARG A O 1
ATOM 3709 N N . ILE A 1 478 ? 23.914 -8.057 -22.263 1.00 64.81 478 ILE A N 1
ATOM 3710 C CA . ILE A 1 478 ? 24.119 -6.624 -22.456 1.00 64.81 478 ILE A CA 1
ATOM 3711 C C . ILE A 1 478 ? 24.712 -6.446 -23.853 1.00 64.81 478 ILE A C 1
ATOM 3713 O O . ILE A 1 478 ? 25.756 -7.011 -24.164 1.00 64.81 478 ILE A O 1
ATOM 3717 N N . LYS A 1 479 ? 24.025 -5.703 -24.721 1.00 69.44 479 LYS A N 1
ATOM 3718 C CA . LYS A 1 479 ? 24.551 -5.277 -26.023 1.00 69.44 479 LYS A CA 1
ATOM 3719 C C . LYS A 1 479 ? 24.759 -3.775 -25.978 1.00 69.44 479 LYS A C 1
ATOM 3721 O O . LYS A 1 479 ? 23.846 -3.063 -25.577 1.00 69.44 479 LYS A O 1
ATOM 3726 N N . TYR A 1 480 ? 25.895 -3.283 -26.441 1.00 68.44 480 TYR A N 1
ATOM 3727 C CA . TYR A 1 480 ? 26.083 -1.860 -26.684 1.00 68.44 480 TYR A CA 1
ATOM 3728 C C . TYR A 1 480 ? 26.379 -1.625 -28.164 1.00 68.44 480 TYR A C 1
ATOM 3730 O O . TYR A 1 480 ? 27.075 -2.411 -28.798 1.00 68.44 480 TYR A O 1
ATOM 3738 N N . ASN A 1 481 ? 25.839 -0.540 -28.712 1.00 66.50 481 ASN A N 1
ATOM 3739 C CA . ASN A 1 481 ? 26.172 -0.060 -30.047 1.00 66.50 481 ASN A CA 1
ATOM 3740 C C . ASN A 1 481 ? 26.700 1.368 -29.924 1.00 66.50 481 ASN A C 1
ATOM 3742 O O . ASN A 1 481 ? 25.986 2.241 -29.422 1.00 66.50 481 ASN A O 1
ATOM 3746 N N . PHE A 1 482 ? 27.918 1.604 -30.405 1.00 64.19 482 PHE A N 1
ATOM 3747 C CA . PHE A 1 482 ? 28.454 2.951 -30.563 1.00 64.19 482 PHE A CA 1
ATOM 3748 C C . PHE A 1 482 ? 27.942 3.532 -31.879 1.00 64.19 482 PHE A C 1
ATOM 3750 O O . PHE A 1 482 ? 28.080 2.911 -32.931 1.00 64.19 482 PHE A O 1
ATOM 3757 N N . ILE A 1 483 ? 27.327 4.708 -31.821 1.00 60.28 483 ILE A N 1
ATOM 3758 C CA . ILE A 1 483 ? 26.917 5.464 -33.002 1.00 60.28 483 ILE A CA 1
ATOM 3759 C C . ILE A 1 483 ? 27.766 6.730 -33.047 1.00 60.28 483 ILE A C 1
ATOM 3761 O O . ILE A 1 483 ? 27.755 7.536 -32.115 1.00 60.28 483 ILE A O 1
ATOM 3765 N N . HIS A 1 484 ? 28.519 6.889 -34.131 1.00 54.56 484 HIS A N 1
ATOM 3766 C CA . HIS A 1 484 ? 29.240 8.123 -34.401 1.00 54.56 484 HIS A CA 1
ATOM 3767 C C . HIS A 1 484 ? 28.264 9.201 -34.893 1.00 54.56 484 HIS A C 1
ATOM 3769 O O . HIS A 1 484 ? 27.329 8.906 -35.642 1.00 54.56 484 HIS A O 1
ATOM 3775 N N . ALA A 1 485 ? 28.490 10.457 -34.500 1.00 46.47 485 ALA A N 1
ATOM 3776 C CA . ALA A 1 485 ? 27.587 11.580 -34.778 1.00 46.47 485 ALA A CA 1
ATOM 3777 C C . ALA A 1 485 ? 27.338 11.846 -36.281 1.00 46.47 485 ALA A C 1
ATOM 3779 O O . ALA A 1 485 ? 26.360 12.494 -36.633 1.00 46.47 485 ALA A O 1
ATOM 3780 N N . THR A 1 486 ? 28.184 11.327 -37.177 1.00 49.62 486 THR A N 1
ATOM 3781 C CA . THR A 1 486 ? 28.047 11.486 -38.638 1.00 49.62 486 THR A CA 1
ATOM 3782 C C . THR A 1 486 ? 27.034 10.534 -39.289 1.00 49.62 486 THR A C 1
ATOM 3784 O O . THR A 1 486 ? 26.919 10.524 -40.510 1.00 49.62 486 THR A O 1
ATOM 3787 N N . GLY A 1 487 ? 26.309 9.711 -38.518 1.00 47.31 487 GLY A N 1
ATOM 3788 C CA . GLY A 1 487 ? 25.262 8.821 -39.044 1.00 47.31 487 GLY A CA 1
ATOM 3789 C C . GLY A 1 487 ? 25.776 7.588 -39.800 1.00 47.31 487 GLY A C 1
ATOM 3790 O O . GLY A 1 487 ? 24.982 6.739 -40.199 1.00 47.31 487 GLY A O 1
ATOM 3791 N N . LEU A 1 488 ? 27.095 7.441 -39.953 1.00 43.78 488 LEU A N 1
ATOM 3792 C CA . LEU A 1 488 ? 27.717 6.226 -40.471 1.00 43.78 488 LEU A CA 1
ATOM 3793 C C . LEU A 1 488 ? 27.684 5.146 -39.381 1.00 43.78 488 LEU A C 1
ATOM 3795 O O . LEU A 1 488 ? 28.436 5.191 -38.406 1.00 43.78 488 LEU A O 1
ATOM 3799 N N . SER A 1 489 ? 26.780 4.177 -39.528 1.00 42.19 489 SER A N 1
ATOM 3800 C CA . SER A 1 489 ? 26.705 3.007 -38.655 1.00 42.19 489 SER A CA 1
ATOM 3801 C C . SER A 1 489 ? 27.841 2.032 -38.978 1.00 42.19 489 SER A C 1
ATOM 3803 O O . SER A 1 489 ? 27.767 1.296 -39.960 1.00 42.19 489 SER A O 1
ATOM 3805 N N . GLY A 1 490 ? 28.881 1.995 -38.149 1.00 44.81 490 GLY A N 1
ATOM 3806 C CA . GLY A 1 490 ? 29.809 0.863 -38.111 1.00 44.81 490 GLY A CA 1
ATOM 3807 C C . GLY A 1 490 ? 29.241 -0.267 -37.242 1.00 44.81 490 GLY A C 1
ATOM 3808 O O . GLY A 1 490 ? 28.893 -0.037 -36.087 1.00 44.81 490 GLY A O 1
ATOM 3809 N N . PHE A 1 491 ? 29.133 -1.484 -37.780 1.00 39.47 491 PHE A N 1
ATOM 3810 C CA . PHE A 1 491 ? 28.932 -2.733 -37.019 1.00 39.47 491 PHE A CA 1
ATOM 3811 C C . PHE A 1 491 ? 30.316 -3.318 -36.637 1.00 39.47 491 PHE A C 1
ATOM 3813 O O . PHE A 1 491 ? 31.229 -3.209 -37.445 1.00 39.47 491 PHE A O 1
ATOM 3820 N N . LEU A 1 492 ? 30.570 -4.033 -35.528 1.00 49.44 492 LEU A N 1
ATOM 3821 C CA . LEU A 1 492 ? 29.908 -4.195 -34.222 1.00 49.44 492 LEU A CA 1
ATOM 3822 C C . LEU A 1 492 ? 30.871 -4.994 -33.313 1.00 49.44 492 LEU A C 1
ATOM 3824 O O . LEU A 1 492 ? 31.362 -6.041 -33.726 1.00 49.44 492 LEU A O 1
ATOM 3828 N N . GLY A 1 493 ? 31.104 -4.558 -32.075 1.00 41.84 493 GLY A N 1
ATOM 3829 C CA . GLY A 1 493 ? 31.621 -5.440 -31.021 1.00 41.84 493 GLY A CA 1
ATOM 3830 C C . GLY A 1 493 ? 30.447 -5.917 -30.170 1.00 41.84 493 GLY A C 1
ATOM 3831 O O . GLY A 1 493 ? 29.697 -5.083 -29.672 1.00 41.84 493 GLY A O 1
ATOM 3832 N N . SER A 1 494 ? 30.236 -7.227 -30.018 1.00 42.56 494 SER A N 1
ATOM 3833 C CA . SER A 1 494 ? 29.275 -7.759 -29.042 1.00 42.56 494 SER A CA 1
ATOM 3834 C C . SER A 1 494 ? 30.029 -8.459 -27.923 1.00 42.56 494 SER A C 1
ATOM 3836 O O . SER A 1 494 ? 30.686 -9.466 -28.174 1.00 42.56 494 SER A O 1
ATOM 3838 N N . CYS A 1 495 ? 29.921 -7.962 -26.695 1.00 46.22 495 CYS A N 1
ATOM 3839 C CA . CYS A 1 495 ? 30.406 -8.687 -25.529 1.00 46.22 495 CYS A CA 1
ATOM 3840 C C . CYS A 1 495 ? 29.343 -9.692 -25.058 1.00 46.22 495 CYS A C 1
ATOM 3842 O O . CYS A 1 495 ? 28.150 -9.379 -24.983 1.00 46.22 495 CYS A O 1
ATOM 3844 N N . HIS A 1 496 ? 29.772 -10.904 -24.731 1.00 42.25 496 HIS A N 1
ATOM 3845 C CA . HIS A 1 496 ? 28.989 -11.813 -23.902 1.00 42.25 496 HIS A CA 1
ATOM 3846 C C . HIS A 1 496 ? 29.338 -11.532 -22.439 1.00 42.25 496 HIS A C 1
ATOM 3848 O O . HIS A 1 496 ? 30.466 -11.140 -22.148 1.00 42.25 496 HIS A O 1
ATOM 3854 N N . ALA A 1 497 ? 28.377 -11.684 -21.525 1.00 44.22 497 ALA A N 1
ATOM 3855 C CA . ALA A 1 497 ? 28.687 -11.605 -20.105 1.00 44.22 497 ALA A CA 1
ATOM 3856 C C . ALA A 1 497 ? 29.659 -12.744 -19.766 1.00 44.22 497 ALA A C 1
ATOM 3858 O O . ALA A 1 497 ? 29.295 -13.911 -19.875 1.00 44.22 497 ALA A O 1
ATOM 3859 N N . THR A 1 498 ? 30.904 -12.413 -19.438 1.00 42.25 498 THR A N 1
ATOM 3860 C CA . THR A 1 498 ? 31.885 -13.379 -18.939 1.00 42.25 498 THR A CA 1
ATOM 3861 C C . THR A 1 498 ? 31.624 -13.628 -17.460 1.00 42.25 498 THR A C 1
ATOM 3863 O O . THR A 1 498 ? 31.342 -12.684 -16.719 1.00 42.25 498 THR A O 1
ATOM 3866 N N . GLU A 1 499 ? 31.685 -14.891 -17.033 1.00 37.34 499 GLU A N 1
ATOM 3867 C CA . GLU A 1 499 ? 31.524 -15.254 -15.625 1.00 37.34 499 GLU A CA 1
ATOM 3868 C C . GLU A 1 499 ? 32.546 -14.539 -14.729 1.00 37.34 499 GLU A C 1
ATOM 3870 O O . GLU A 1 499 ? 33.668 -14.222 -15.123 1.00 37.34 499 GLU A O 1
ATOM 3875 N N . SER A 1 500 ? 32.079 -14.227 -13.523 1.00 39.25 500 SER A N 1
ATOM 3876 C CA . SER A 1 500 ? 32.687 -13.336 -12.539 1.00 39.25 500 SER A CA 1
ATOM 3877 C C . SER A 1 500 ? 34.055 -13.791 -12.034 1.00 39.25 500 SER A C 1
ATOM 3879 O O . SER A 1 500 ? 34.223 -14.955 -11.680 1.00 39.25 500 SER A O 1
ATOM 3881 N N . ILE A 1 501 ? 34.955 -12.828 -11.822 1.00 33.88 501 ILE A N 1
ATOM 3882 C CA . ILE A 1 501 ? 36.063 -12.948 -10.866 1.00 33.88 501 ILE A CA 1
ATOM 3883 C C . ILE A 1 501 ? 35.509 -12.562 -9.474 1.00 33.88 501 ILE A C 1
ATOM 3885 O O . ILE A 1 501 ? 35.092 -11.412 -9.296 1.00 33.88 501 ILE A O 1
ATOM 3889 N N . PRO A 1 502 ? 35.453 -13.470 -8.480 1.00 36.34 502 PRO A N 1
ATOM 3890 C CA . PRO A 1 502 ? 35.124 -13.113 -7.096 1.00 36.34 502 PRO A CA 1
ATOM 3891 C C . PRO A 1 502 ? 36.209 -12.178 -6.526 1.00 36.34 502 PRO A C 1
ATOM 3893 O O . PRO A 1 502 ? 37.380 -12.389 -6.838 1.00 36.34 502 PRO A O 1
ATOM 3896 N N . PRO A 1 503 ? 35.888 -11.166 -5.691 1.00 39.75 503 PRO A N 1
ATOM 3897 C CA . PRO A 1 503 ? 34.662 -11.007 -4.904 1.00 39.75 503 PRO A CA 1
ATOM 3898 C C . PRO A 1 503 ? 33.723 -9.886 -5.400 1.00 39.75 503 PRO A C 1
ATOM 3900 O O . PRO A 1 503 ? 32.861 -9.428 -4.650 1.00 39.75 503 PRO A O 1
ATOM 3903 N N . VAL A 1 504 ? 33.882 -9.388 -6.630 1.00 41.03 504 VAL A N 1
ATOM 3904 C CA . VAL A 1 504 ? 33.185 -8.166 -7.068 1.00 41.03 504 VAL A CA 1
ATOM 3905 C C . VAL A 1 504 ? 31.848 -8.473 -7.750 1.00 41.03 504 VAL A C 1
ATOM 3907 O O . VAL A 1 504 ? 31.706 -9.430 -8.511 1.00 41.03 504 VAL A O 1
ATOM 3910 N N . LYS A 1 505 ? 30.871 -7.601 -7.461 1.00 49.31 505 LYS A N 1
ATOM 3911 C CA . LYS A 1 505 ? 29.633 -7.332 -8.213 1.00 49.31 505 LYS A CA 1
ATOM 3912 C C . LYS A 1 505 ? 29.810 -7.659 -9.704 1.00 49.31 505 LYS A C 1
ATOM 3914 O O . LYS A 1 505 ? 30.794 -7.246 -10.309 1.00 49.31 505 LYS A O 1
ATOM 3919 N N . SER A 1 506 ? 28.866 -8.396 -10.287 1.00 54.31 506 SER A N 1
ATOM 3920 C CA . SER A 1 506 ? 28.939 -8.855 -11.676 1.00 54.31 506 SER A CA 1
ATOM 3921 C C . SER A 1 506 ? 29.301 -7.709 -12.640 1.00 54.31 506 SER A C 1
ATOM 3923 O O . SER A 1 506 ? 28.705 -6.630 -12.596 1.00 54.31 506 SER A O 1
ATOM 3925 N N . ALA A 1 507 ? 30.304 -7.941 -13.489 1.00 53.38 507 ALA A N 1
ATOM 3926 C CA . ALA A 1 507 ? 30.822 -6.971 -14.445 1.00 53.38 507 ALA A CA 1
ATOM 3927 C C . ALA A 1 507 ? 31.002 -7.630 -15.816 1.00 53.38 507 ALA A C 1
ATOM 3929 O O . ALA A 1 507 ? 31.401 -8.788 -15.909 1.00 53.38 507 ALA A O 1
ATOM 3930 N N . VAL A 1 508 ? 30.717 -6.883 -16.879 1.00 59.41 508 VAL A N 1
ATOM 3931 C CA . VAL A 1 508 ? 31.037 -7.256 -18.258 1.00 59.41 508 VAL A CA 1
ATOM 3932 C C . VAL A 1 508 ? 32.066 -6.262 -18.768 1.00 59.41 508 VAL A C 1
ATOM 3934 O O . VAL A 1 508 ? 31.777 -5.071 -18.894 1.00 59.41 508 VAL A O 1
ATOM 3937 N N . ALA A 1 509 ? 33.271 -6.755 -19.040 1.00 52.91 509 ALA A N 1
ATOM 3938 C CA . ALA A 1 509 ? 34.320 -5.974 -19.671 1.00 52.91 509 ALA A CA 1
ATOM 3939 C C . ALA A 1 509 ? 34.264 -6.145 -21.187 1.00 52.91 509 ALA A C 1
ATOM 3941 O O . ALA A 1 509 ? 34.040 -7.239 -21.707 1.00 52.91 509 ALA A O 1
ATOM 3942 N N . CYS A 1 510 ? 34.497 -5.054 -21.902 1.00 54.75 510 CYS A N 1
ATOM 3943 C CA . CYS A 1 510 ? 34.705 -5.074 -23.332 1.00 54.75 510 CYS A CA 1
ATOM 3944 C C . CYS A 1 510 ? 35.891 -4.190 -23.696 1.00 54.75 510 CYS A C 1
ATOM 3946 O O . CYS A 1 510 ? 35.950 -3.015 -23.333 1.00 54.75 510 CYS A O 1
ATOM 3948 N N . ASN A 1 511 ? 36.851 -4.762 -24.414 1.00 49.72 511 ASN A N 1
ATOM 3949 C CA . ASN A 1 511 ? 37.937 -3.978 -24.973 1.00 49.72 511 ASN A CA 1
ATOM 3950 C C . ASN A 1 511 ? 37.494 -3.456 -26.343 1.00 49.72 511 ASN A C 1
ATOM 3952 O O . ASN A 1 511 ? 37.013 -4.230 -27.177 1.00 49.72 511 ASN A O 1
ATOM 3956 N N . VAL A 1 512 ? 37.599 -2.147 -26.554 1.00 52.97 512 VAL A N 1
ATOM 3957 C CA . VAL A 1 512 ? 37.284 -1.514 -27.832 1.00 52.97 512 VAL A CA 1
ATOM 3958 C C . VAL A 1 512 ? 38.552 -0.821 -28.309 1.00 52.97 512 VAL A C 1
ATOM 3960 O O . VAL A 1 512 ? 38.895 0.280 -27.886 1.00 52.97 512 VAL A O 1
ATOM 3963 N N . ASP A 1 513 ? 39.279 -1.491 -29.200 1.00 50.50 513 ASP A N 1
ATOM 3964 C CA . ASP A 1 513 ? 40.513 -0.958 -29.769 1.00 50.50 513 ASP A CA 1
ATOM 3965 C C . ASP A 1 513 ? 40.190 0.140 -30.799 1.00 50.50 513 ASP A C 1
ATOM 3967 O O . ASP A 1 513 ? 40.032 -0.108 -31.995 1.00 50.50 513 ASP A O 1
ATOM 3971 N N . PHE A 1 514 ? 40.037 1.374 -30.314 1.00 52.16 514 PHE A N 1
ATOM 3972 C CA . PHE A 1 514 ? 39.828 2.550 -31.159 1.00 52.16 514 PHE A CA 1
ATOM 3973 C C . PHE A 1 514 ? 41.116 3.015 -31.856 1.00 52.16 514 PHE A C 1
ATOM 3975 O O . PHE A 1 514 ? 41.031 3.723 -32.859 1.00 52.16 514 PHE A O 1
ATOM 3982 N N . LEU A 1 515 ? 42.302 2.621 -31.371 1.00 44.34 515 LEU A N 1
ATOM 3983 C CA . LEU A 1 515 ? 43.580 3.138 -31.875 1.00 44.34 515 LEU A CA 1
ATOM 3984 C C . LEU A 1 515 ? 44.081 2.412 -33.131 1.00 44.34 515 LEU A C 1
ATOM 3986 O O . LEU A 1 515 ? 44.818 3.008 -33.922 1.00 44.34 515 LEU A O 1
ATOM 3990 N N . ARG A 1 516 ? 43.628 1.181 -33.403 1.00 43.84 516 ARG A N 1
ATOM 3991 C CA . ARG A 1 516 ? 43.913 0.510 -34.689 1.00 43.84 516 ARG A CA 1
ATOM 3992 C C . ARG A 1 516 ? 43.038 0.959 -35.855 1.00 43.84 516 ARG A C 1
ATOM 3994 O O . ARG A 1 516 ? 43.421 0.751 -37.008 1.00 43.84 516 ARG A O 1
ATOM 4001 N N . ALA A 1 517 ? 41.916 1.629 -35.601 1.00 42.59 517 ALA A N 1
ATOM 4002 C CA . ALA A 1 517 ? 41.151 2.283 -36.653 1.00 42.59 517 ALA A CA 1
ATOM 4003 C C . ALA A 1 517 ? 41.858 3.592 -37.050 1.00 42.59 517 ALA A C 1
ATOM 4005 O O . ALA A 1 517 ? 41.447 4.677 -36.649 1.00 42.59 517 ALA A O 1
ATOM 4006 N N . ARG A 1 518 ? 42.927 3.503 -37.857 1.00 39.00 518 ARG A N 1
ATOM 4007 C CA . ARG A 1 518 ? 43.513 4.642 -38.594 1.00 39.00 518 ARG A CA 1
ATOM 4008 C C . ARG A 1 518 ? 42.513 5.169 -39.629 1.00 39.00 518 ARG A C 1
ATOM 4010 O O . ARG A 1 518 ? 42.748 5.088 -40.831 1.00 39.00 518 ARG A O 1
ATOM 4017 N N . ASN A 1 519 ? 41.367 5.657 -39.173 1.00 41.34 519 ASN A N 1
ATOM 4018 C CA . ASN A 1 519 ? 40.364 6.252 -40.026 1.00 41.34 519 ASN A CA 1
ATOM 4019 C C . ASN A 1 519 ? 40.512 7.776 -39.901 1.00 41.34 519 ASN A C 1
ATOM 4021 O O . ASN A 1 519 ? 40.203 8.321 -38.840 1.00 41.34 519 ASN A O 1
ATOM 4025 N N . PRO A 1 520 ? 40.982 8.488 -40.943 1.00 41.81 520 PRO A N 1
ATOM 4026 C CA . PRO A 1 520 ? 41.139 9.950 -40.936 1.00 41.81 520 PRO A CA 1
ATOM 4027 C C . PRO A 1 520 ? 39.803 10.714 -40.806 1.00 41.81 520 PRO A C 1
ATOM 4029 O O . PRO A 1 520 ? 39.770 11.937 -40.881 1.00 41.81 520 PRO A O 1
ATOM 4032 N N . CYS A 1 521 ? 38.695 10.003 -40.584 1.00 40.22 521 CYS A N 1
ATOM 4033 C CA . CYS A 1 521 ? 37.339 10.517 -40.451 1.00 40.22 521 CYS A CA 1
ATOM 4034 C C . CYS A 1 521 ? 36.924 10.871 -39.013 1.00 40.22 521 CYS A C 1
ATOM 4036 O O . CYS A 1 521 ? 35.731 11.088 -38.789 1.00 40.22 521 CYS A O 1
ATOM 4038 N N . ILE A 1 522 ? 37.847 10.973 -38.045 1.00 45.81 522 ILE A N 1
ATOM 4039 C CA . ILE A 1 522 ? 37.544 11.652 -36.770 1.00 45.81 522 ILE A CA 1
ATOM 4040 C C . ILE A 1 522 ? 37.478 13.163 -37.054 1.00 45.81 522 ILE A C 1
ATOM 4042 O O . ILE A 1 522 ? 38.370 13.939 -36.718 1.00 45.81 522 ILE A O 1
ATOM 4046 N N . GLY A 1 523 ? 36.428 13.561 -37.772 1.00 44.09 523 GLY A N 1
ATOM 4047 C CA . GLY A 1 523 ? 36.049 14.948 -37.979 1.00 44.09 523 GLY A CA 1
ATOM 4048 C C . GLY A 1 523 ? 35.664 15.602 -36.654 1.00 44.09 523 GLY A C 1
ATOM 4049 O O . GLY A 1 523 ? 35.449 14.941 -35.642 1.00 44.09 523 GLY A O 1
ATOM 4050 N N . SER A 1 524 ? 35.562 16.924 -36.675 1.00 49.09 524 SER A N 1
ATOM 4051 C CA . SER A 1 524 ? 35.396 17.837 -35.535 1.00 49.09 524 SER A CA 1
ATOM 4052 C C . SER A 1 524 ? 34.252 17.553 -34.542 1.00 49.09 524 SER A C 1
ATOM 4054 O O . SER A 1 524 ? 34.216 18.196 -33.496 1.00 49.09 524 SER A O 1
ATOM 4056 N N . ASN A 1 525 ? 33.356 16.590 -34.792 1.00 49.34 525 ASN A N 1
ATOM 4057 C CA . ASN A 1 525 ? 32.287 16.209 -33.863 1.00 49.34 525 ASN A CA 1
ATOM 4058 C C . ASN A 1 525 ? 32.684 15.007 -32.996 1.00 49.34 525 ASN A C 1
ATOM 4060 O O . ASN A 1 525 ? 32.435 13.851 -33.329 1.00 49.34 525 ASN A O 1
ATOM 4064 N N . ARG A 1 526 ? 33.270 15.317 -31.837 1.00 64.31 526 ARG A N 1
ATOM 4065 C CA . ARG A 1 526 ? 33.913 14.395 -30.884 1.00 64.31 526 ARG A CA 1
ATOM 4066 C C . ARG A 1 526 ? 32.942 13.781 -29.855 1.00 64.31 526 ARG A C 1
ATOM 4068 O O . ARG A 1 526 ? 33.309 13.504 -28.713 1.00 64.31 526 ARG A O 1
ATOM 4075 N N . ASN A 1 527 ? 31.687 13.571 -30.251 1.00 65.88 527 ASN A N 1
ATOM 4076 C CA . ASN A 1 527 ? 30.639 13.020 -29.387 1.00 65.88 527 ASN A CA 1
ATOM 4077 C C . ASN A 1 527 ? 30.506 11.506 -29.580 1.00 65.88 527 ASN A C 1
ATOM 4079 O O . ASN A 1 527 ? 30.395 11.027 -30.711 1.00 65.88 527 ASN A O 1
ATOM 4083 N N . LEU A 1 528 ? 30.437 10.759 -28.478 1.00 66.50 528 LEU A N 1
ATOM 4084 C CA . LEU A 1 528 ? 30.162 9.323 -28.504 1.00 66.50 528 LEU A CA 1
ATOM 4085 C C . LEU A 1 528 ? 28.701 9.069 -28.128 1.00 66.50 528 LEU A C 1
ATOM 4087 O O . LEU A 1 528 ? 28.311 9.342 -26.995 1.00 66.50 528 LEU A O 1
ATOM 4091 N N . SER A 1 529 ? 27.898 8.513 -29.038 1.00 67.69 529 SER A N 1
ATOM 4092 C CA . SER A 1 529 ? 26.551 8.042 -28.691 1.00 67.69 529 SER A CA 1
ATOM 4093 C C . SER A 1 529 ? 26.593 6.553 -28.373 1.00 67.69 529 SER A C 1
ATOM 4095 O O . SER A 1 529 ? 26.992 5.751 -29.219 1.00 67.69 529 SER A O 1
ATOM 4097 N N . LEU A 1 530 ? 26.152 6.165 -27.178 1.00 70.12 530 LEU A N 1
ATOM 4098 C CA . LEU A 1 530 ? 26.042 4.764 -26.783 1.00 70.12 530 LEU A CA 1
ATOM 4099 C C . LEU A 1 530 ? 24.577 4.349 -26.732 1.00 70.12 530 LEU A C 1
ATOM 4101 O O . LEU A 1 530 ? 23.764 4.986 -26.069 1.00 70.12 530 LEU A O 1
ATOM 4105 N N . ASN A 1 531 ? 24.245 3.243 -27.391 1.00 70.56 531 ASN A N 1
ATOM 4106 C CA . ASN A 1 531 ? 22.965 2.56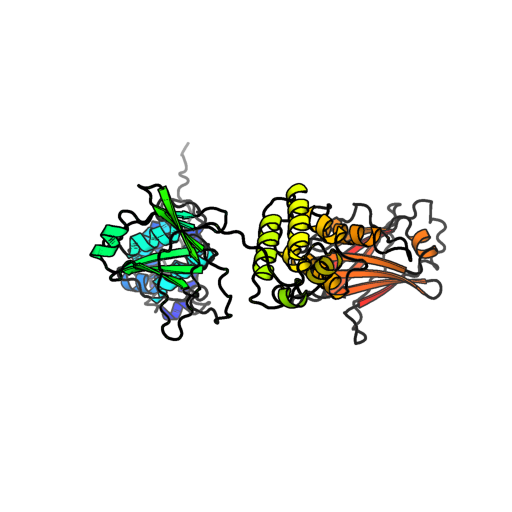7 -27.231 1.00 70.56 531 ASN A CA 1
ATOM 4107 C C . ASN A 1 531 ? 23.178 1.253 -26.495 1.00 70.56 531 ASN A C 1
ATOM 4109 O O . ASN A 1 531 ? 23.606 0.271 -27.101 1.00 70.56 531 ASN A O 1
ATOM 4113 N N . LEU A 1 532 ? 22.844 1.223 -25.213 1.00 73.19 532 LEU A N 1
ATOM 4114 C CA . LEU A 1 532 ? 22.894 0.029 -24.388 1.00 73.19 532 LEU A CA 1
ATOM 4115 C C . LEU A 1 532 ? 21.534 -0.675 -24.428 1.00 73.19 532 LEU A C 1
ATOM 4117 O O . LEU A 1 532 ? 20.549 -0.162 -23.904 1.00 73.19 532 LEU A O 1
ATOM 4121 N N . LYS A 1 533 ? 21.459 -1.849 -25.053 1.00 73.56 533 LYS A N 1
ATOM 4122 C CA . LYS A 1 533 ? 20.300 -2.745 -25.002 1.00 73.56 533 LYS A CA 1
ATOM 4123 C C . LYS A 1 533 ? 20.558 -3.832 -23.962 1.00 73.56 533 LYS A C 1
ATOM 4125 O O . LYS A 1 533 ? 21.422 -4.685 -24.159 1.00 73.56 533 LYS A O 1
ATOM 4130 N N . ILE A 1 534 ? 19.783 -3.815 -22.883 1.00 68.94 534 ILE A N 1
ATOM 4131 C CA . ILE A 1 534 ? 19.847 -4.817 -21.816 1.00 68.94 534 ILE A CA 1
ATOM 4132 C C . ILE A 1 534 ? 18.658 -5.761 -21.990 1.00 68.94 534 ILE A C 1
ATOM 4134 O O . ILE A 1 534 ? 17.500 -5.341 -21.953 1.00 68.94 534 ILE A O 1
ATOM 4138 N N . THR A 1 535 ? 18.959 -7.034 -22.222 1.00 68.06 535 THR A N 1
ATOM 4139 C CA . THR A 1 535 ? 17.985 -8.130 -22.267 1.00 68.06 535 THR A CA 1
ATOM 4140 C C . THR A 1 535 ? 18.096 -8.930 -20.977 1.00 68.06 535 THR A C 1
ATOM 4142 O O . THR A 1 535 ? 19.205 -9.279 -20.566 1.00 68.06 535 THR A O 1
ATOM 4145 N N . TRP A 1 536 ? 16.950 -9.150 -20.342 1.00 65.69 536 TRP A N 1
ATOM 4146 C CA . TRP A 1 536 ? 16.799 -9.762 -19.025 1.00 65.69 536 TRP A CA 1
ATOM 4147 C C . TRP A 1 536 ? 16.437 -11.228 -19.136 1.00 65.69 536 TRP A C 1
ATOM 4149 O O . TRP A 1 536 ? 15.728 -11.565 -20.109 1.00 65.69 536 TRP A O 1
#

Radius of gyration: 31.89 Å; Cα contacts (8 Å, |Δi|>4): 712; chains: 1; bounding box: 85×62×86 Å

Foldseek 3Di:
DDDDDPPDDDPPPDPPCLVVLPDDALVLLLDPPDVLVVVLVVLLVCLQPDPDPCSQVVSLVVLCSSVVVDLQRSLCQQQDQRDVRAGSLLVSLLRRPDQDDPAARPNNVSSCVSNDPDRDPRSVLSNLLSCLNVLRFVNVVNVVCVNCVVDPDQDWDWDDDPPQDIDTDRPPVVVCCVVPQKDWDWTHGNSWIKIWMWGDDPVGIDIAIDTDDRVPDDCPPPPPDWDKDWDADPPPRDIDIDTDDHDDPDDDDDDDDDDDDDDDDDDDDDPQDDLVLCLPPPRVLVVVLVVLLVVLLPPPLDLVSLVVSVVVLCVSNVNDLASLQCQQQDQRPPRAHSLLVSLQRHPDDLALAARSNRLSSVVSHDPDRDPSSVVSNLQSCLVVLRQSNVLNVVVSNQVPRDDDANAQNFPPPFDDDLFKTKGKRALVVVSQVVPQKHWDWTHHNSKIWIWMWGDDPQWIKIKIFIDDDPDDDDQQAKAKAKDDPVRDGDDDDGWGQDDDDPDDGGMTMDIDGPPVPPPPPPPPGNMIMMMIGTHD

Solvent-accessible surface area (backbone atoms only — not comparable to full-atom values): 32111 Å² total; per-residue (Å²): 143,80,87,80,78,88,84,83,76,88,82,85,75,73,75,80,61,60,84,71,66,64,85,80,56,70,74,54,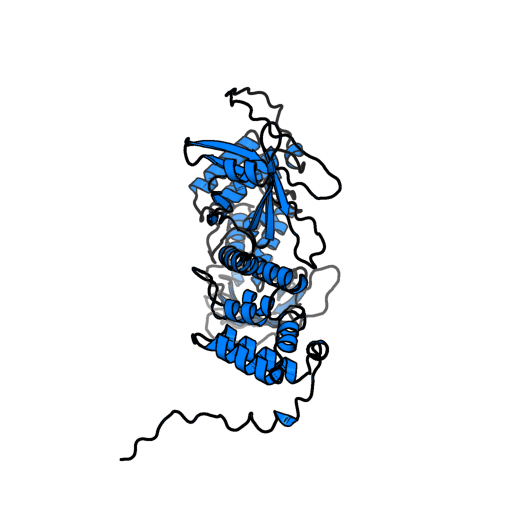36,58,42,85,84,30,69,68,36,53,50,52,53,51,44,54,53,55,34,54,76,41,89,53,92,57,30,40,63,51,39,53,52,54,51,29,57,69,43,74,66,36,57,69,57,41,18,51,48,45,46,36,67,41,53,91,79,30,20,49,54,17,54,49,62,57,58,48,82,79,88,80,64,94,60,67,54,65,53,60,48,53,52,54,67,54,44,48,88,78,73,54,67,67,35,52,54,36,38,53,48,19,29,15,77,66,48,36,39,62,57,44,48,46,50,51,52,64,75,40,71,87,52,95,73,77,78,59,52,71,49,78,49,96,80,87,46,76,47,77,46,60,76,63,50,70,62,50,35,71,73,59,40,52,47,76,51,73,47,43,57,94,38,36,44,35,37,42,33,38,39,58,50,100,92,52,63,43,80,46,62,40,78,52,79,59,92,86,63,76,84,72,81,71,75,76,72,84,50,71,48,73,49,68,47,90,87,74,74,51,69,51,74,48,76,53,78,79,64,72,96,71,77,95,80,88,77,87,80,79,93,72,84,90,73,94,74,94,76,92,84,77,74,86,85,54,74,70,51,53,68,40,91,84,31,69,67,34,56,52,51,53,52,48,53,56,53,52,48,68,48,79,70,40,55,66,54,26,51,52,44,50,55,52,49,25,57,74,43,78,62,34,52,68,55,44,23,50,57,46,41,34,66,69,60,88,82,25,21,52,53,21,52,47,59,63,68,33,86,74,66,98,34,68,59,63,49,37,48,59,51,51,55,57,69,51,36,66,76,68,75,48,70,62,33,51,52,33,39,54,50,24,32,15,78,68,44,41,35,42,42,46,52,26,50,50,53,58,49,64,80,64,61,72,83,91,63,88,73,78,76,67,71,93,56,67,46,76,52,102,45,36,44,31,39,51,42,75,45,38,62,60,48,58,73,77,29,76,56,49,72,46,75,50,44,57,97,24,22,46,34,39,39,36,35,36,72,55,95,82,28,40,33,42,33,43,33,41,53,76,45,98,82,68,80,72,69,69,40,58,42,59,45,66,41,50,78,83,72,62,80,68,86,83,72,76,54,67,72,54,85,70,67,85,93,55,68,57,46,32,69,41,82,47,69,62,67,78,59,83,57,94,75,80,54,95,68,48,39,44,31,41,39,36,37,52,42,105

Secondary structure (DSSP, 8-state):
--PPPTT----SSSSSSGGG-----GGGGGSTT-HHHHHHHHHHHHHHT---TTHHHHHHHHHHHHTTT-HHHHHHHHHSS-BTTB-HHHHHHHH------SS--HHHHHHHHHH-SSPPHHHHHHHHHHHHHHT-HHHHHHHHHHHTTTS-----EEEE-TTS-EEEE-TTHHHHHHHHSEEEEEEEETTEEEEEEEEEETTEEEEEEEEEPPTT------PPP-EEEEEE-TTT--EEEEEE----SSS-----------------------GGGGTSTT-HHHHHHHHHHHHHHTSTT-HHHHHHHHHHHHHHTTT-HHHHHHHHHS--BTTB-HHHHHHHHS---S-SSPPHHHHHHHHHSPSSPPHHHHHHHHHHHHHHT-HHHHHHHHHHHHHHH-SSS---PPPS--EEETTEEEEEETTHHHHHHHSSEEEEEEEETTEEEEEEEEEETTEEEEEEEEE--TTS---SEEEEEEEETTS----------PPP-TTS--EEEEEE--SS---TT--S--PEEEEEEEE-

Sequence (536 aa):
MTTVDPRRSNGIGLRADAEKMASFNVTDLSSPDNPVRSRFVALFCAAVYSDSPGAASNLIRDCMAICGGDKDLLSKVLQSTWLIGSTPLHWVVSNIQTTKHKSLPPLVEELLDSCGSPLTQVARDSIYAACCQRDDNTLFRLIEKRLSSGSPSFEDIVEITPSRSMSFIIPMFPDRMLMSGVLQTRFIMQGELYTLSFHSKVDGWTAILVFSPRPGDVLKVRRPTWVSLVFKSATDGLSGSCNVASVFQYDSATFPVDFLRARNSQEPLTPPFKAESLFETDHPARARFVALLCAAISSEDDPKIASDLVSNSLKLCGGSTELLSQILQSEWLDDNTPFHWIISNMQIRNSKRLPALLEQLLQVCIRPLSQVARDSIDSACCKRGNDGLFQALERHRLLHDTPASPPTLFEDSTQISASKVSFVIPMFTERMLTSTAIVVRFILRGGLYTLSFYVMDGSWTGVVSWSPKQDTTRPQRIKYNFIHATGLSGFLGSCHATESIPPVKSAVACNVDFLRARNPCIGSNRNLSLNLKITW

Nearest PDB structures (foldseek):
  6wxr-assembly1_A  TM=2.007E-01  e=5.117E-01  Mus musculus
  6opa-assembly1_K  TM=3.068E-01  e=4.920E+00  Homo sapiens
  5c7k-assembly1_A  TM=2.323E-01  e=5.179E+00  Homo sapiens

Organism: NCBI:txid980116

pLDDT: mean 76.39, std 19.9, range [25.23, 97.81]

Mean predicted aligned error: 17.68 Å